Protein AF-A0A4Q1DBT0-F1 (afdb_monomer_lite)

Structure (mmCIF, N/CA/C/O backbone):
data_AF-A0A4Q1DBT0-F1
#
_entry.id   AF-A0A4Q1DBT0-F1
#
loop_
_atom_site.group_PDB
_atom_site.id
_atom_site.type_symbol
_atom_site.label_atom_id
_atom_site.label_alt_id
_atom_site.label_comp_id
_atom_site.label_asym_id
_atom_site.label_entity_id
_atom_site.label_seq_id
_atom_site.pdbx_PDB_ins_code
_atom_site.Cartn_x
_atom_site.Cartn_y
_atom_site.Cartn_z
_atom_site.occupancy
_atom_site.B_iso_or_equiv
_atom_site.auth_seq_id
_atom_site.auth_comp_id
_atom_site.auth_asym_id
_atom_site.auth_atom_id
_atom_site.pdbx_PDB_model_num
ATOM 1 N N . MET A 1 1 ? 24.219 -21.029 -50.274 1.00 31.12 1 MET A N 1
ATOM 2 C CA . MET A 1 1 ? 24.845 -19.691 -50.156 1.00 31.12 1 MET A CA 1
ATOM 3 C C . MET A 1 1 ? 25.846 -19.537 -51.295 1.00 31.12 1 MET A C 1
ATOM 5 O O . MET A 1 1 ? 26.790 -20.310 -51.344 1.00 31.12 1 MET A O 1
ATOM 9 N N . LYS A 1 2 ? 25.609 -18.636 -52.260 1.00 26.48 2 LYS A N 1
ATOM 10 C CA . LYS A 1 2 ? 26.543 -18.374 -53.372 1.00 26.48 2 LYS A CA 1
ATOM 11 C C . LYS A 1 2 ? 27.568 -17.331 -52.909 1.00 26.48 2 LYS A C 1
ATOM 13 O O . LYS A 1 2 ? 27.203 -16.183 -52.701 1.00 26.48 2 LYS A O 1
ATOM 18 N N . ILE A 1 3 ? 28.829 -17.735 -52.757 1.00 34.94 3 ILE A N 1
ATOM 19 C CA . ILE A 1 3 ? 29.961 -16.885 -52.322 1.00 34.94 3 ILE A CA 1
ATOM 20 C C . ILE A 1 3 ? 30.376 -15.865 -53.416 1.00 34.94 3 ILE A C 1
ATOM 22 O O . ILE A 1 3 ? 31.137 -14.938 -53.166 1.00 34.94 3 ILE A O 1
ATOM 26 N N . GLY A 1 4 ? 29.816 -15.966 -54.628 1.00 30.61 4 GLY A N 1
ATOM 27 C CA . GLY A 1 4 ? 30.245 -15.196 -55.802 1.00 30.61 4 GLY A CA 1
ATOM 28 C C . GLY A 1 4 ? 29.918 -13.695 -55.841 1.00 30.61 4 GLY A C 1
ATOM 29 O O . GLY A 1 4 ? 30.437 -13.025 -56.726 1.00 30.61 4 GLY A O 1
ATOM 30 N N . SER A 1 5 ? 29.099 -13.128 -54.940 1.00 35.31 5 SER A N 1
ATOM 31 C CA . SER A 1 5 ? 28.707 -11.703 -55.047 1.00 35.31 5 SER A CA 1
ATOM 32 C C . SER A 1 5 ? 29.600 -10.718 -54.285 1.00 35.31 5 SER A C 1
ATOM 34 O O . SER A 1 5 ? 29.426 -9.516 -54.456 1.00 35.31 5 SER A O 1
ATOM 36 N N . PHE A 1 6 ? 30.544 -11.187 -53.461 1.00 35.84 6 PHE A N 1
ATOM 37 C CA . PHE A 1 6 ? 31.430 -10.304 -52.684 1.00 35.84 6 PHE A CA 1
ATOM 38 C C . PHE A 1 6 ? 32.711 -9.896 -53.434 1.00 35.84 6 PHE A C 1
ATOM 40 O O . PHE A 1 6 ? 33.319 -8.892 -53.087 1.00 35.84 6 PHE A O 1
ATOM 47 N N . LEU A 1 7 ? 33.104 -10.620 -54.491 1.00 37.88 7 LEU A N 1
ATOM 48 C CA . LEU A 1 7 ? 34.315 -10.325 -55.279 1.00 37.88 7 LEU A CA 1
ATOM 49 C C . LEU A 1 7 ? 34.065 -9.406 -56.489 1.00 37.88 7 LEU A C 1
ATOM 51 O O . LEU A 1 7 ? 34.992 -8.761 -56.974 1.00 37.88 7 LEU A O 1
ATOM 55 N N . ALA A 1 8 ? 32.822 -9.314 -56.969 1.00 36.22 8 ALA A N 1
ATOM 56 C CA . ALA A 1 8 ? 32.470 -8.535 -58.159 1.00 36.22 8 ALA A CA 1
ATOM 57 C C . ALA A 1 8 ? 32.677 -7.005 -58.019 1.00 36.22 8 ALA A C 1
ATOM 59 O O . ALA A 1 8 ? 33.175 -6.404 -58.970 1.00 36.22 8 ALA A O 1
ATOM 60 N N . PRO A 1 9 ? 32.385 -6.358 -56.868 1.00 39.69 9 PRO A N 1
ATOM 61 C CA . PRO A 1 9 ? 32.638 -4.922 -56.699 1.00 39.69 9 PRO A CA 1
ATOM 62 C C . PRO A 1 9 ? 34.136 -4.596 -56.646 1.00 39.69 9 PRO A C 1
ATOM 64 O O . PRO A 1 9 ? 34.573 -3.592 -57.201 1.00 39.69 9 PRO A O 1
ATOM 67 N N . TYR A 1 10 ? 34.933 -5.487 -56.047 1.00 39.56 10 TYR A N 1
ATOM 68 C CA . TYR A 1 10 ? 36.389 -5.348 -55.938 1.00 39.56 10 TYR A CA 1
ATOM 69 C C . TYR A 1 10 ? 37.072 -5.430 -57.317 1.00 39.56 10 TYR A C 1
ATOM 71 O O . TYR A 1 10 ? 38.007 -4.688 -57.606 1.00 39.56 10 TYR A O 1
ATOM 79 N N . LEU A 1 11 ? 36.552 -6.282 -58.209 1.00 37.91 11 LEU A N 1
ATOM 80 C CA . LEU A 1 11 ? 36.974 -6.374 -59.612 1.00 37.91 11 LEU A CA 1
ATOM 81 C C . LEU A 1 11 ? 36.526 -5.170 -60.459 1.00 37.91 11 LEU A C 1
ATOM 83 O O . LEU A 1 11 ? 37.272 -4.742 -61.334 1.00 37.91 11 LEU A O 1
ATOM 87 N N . ALA A 1 12 ? 35.350 -4.591 -60.195 1.00 39.72 12 ALA A N 1
ATOM 88 C CA . ALA A 1 12 ? 34.856 -3.419 -60.923 1.00 39.72 12 ALA A CA 1
ATOM 89 C C . ALA A 1 12 ? 35.650 -2.138 -60.596 1.00 39.72 12 ALA A C 1
ATOM 91 O O . ALA A 1 12 ? 35.948 -1.353 -61.497 1.00 39.72 12 ALA A O 1
ATOM 92 N N . LEU A 1 13 ? 36.071 -1.966 -59.338 1.00 40.31 13 LEU A N 1
ATOM 93 C CA . LEU A 1 13 ? 36.929 -0.854 -58.905 1.00 40.31 13 LEU A CA 1
ATOM 94 C C . LEU A 1 13 ? 38.341 -0.931 -59.521 1.00 40.31 13 LEU A C 1
ATOM 96 O O . LEU A 1 13 ? 38.931 0.093 -59.848 1.00 40.31 13 LEU A O 1
ATOM 100 N N . LEU A 1 14 ? 38.845 -2.145 -59.781 1.00 40.31 14 LEU A N 1
ATOM 101 C CA . LEU A 1 14 ? 40.128 -2.380 -60.460 1.00 40.31 14 LEU A CA 1
ATOM 102 C C . LEU A 1 14 ? 40.092 -2.143 -61.983 1.00 40.31 14 LEU A C 1
ATOM 104 O O . LEU A 1 14 ? 41.149 -1.990 -62.597 1.00 40.31 14 LEU A O 1
ATOM 108 N N . LEU A 1 15 ? 38.907 -2.130 -62.602 1.00 40.28 15 LEU A N 1
ATOM 109 C CA . LEU A 1 15 ? 38.739 -1.994 -64.056 1.00 40.28 15 LEU A CA 1
ATOM 110 C C . LEU A 1 15 ? 38.289 -0.586 -64.492 1.00 40.28 15 LEU A C 1
ATOM 112 O O . LEU A 1 15 ? 38.503 -0.216 -65.644 1.00 40.28 15 LEU A O 1
ATOM 116 N N . GLY A 1 16 ? 37.710 0.213 -63.589 1.00 39.62 16 GLY A N 1
ATOM 117 C CA . GLY A 1 16 ? 37.138 1.532 -63.899 1.00 39.62 16 GLY A CA 1
ATOM 118 C C . GLY A 1 16 ? 38.135 2.678 -64.129 1.00 39.62 16 GLY A C 1
ATOM 119 O O . GLY A 1 16 ? 37.741 3.719 -64.645 1.00 39.62 16 GLY A O 1
ATOM 120 N N . SER A 1 17 ? 39.419 2.518 -63.801 1.00 43.47 17 SER A N 1
ATOM 121 C CA . SER A 1 17 ? 40.428 3.592 -63.891 1.00 43.47 17 SER A CA 1
ATOM 122 C C . SER A 1 17 ? 41.236 3.617 -65.201 1.00 43.47 17 SER A C 1
ATOM 124 O O . SER A 1 17 ? 42.182 4.391 -65.332 1.00 43.47 17 SER A O 1
ATOM 126 N N . GLN A 1 18 ? 40.889 2.800 -66.204 1.00 45.81 18 GLN A N 1
ATOM 127 C CA . GLN A 1 18 ? 41.756 2.586 -67.375 1.00 45.81 18 GLN A CA 1
ATOM 128 C C . GLN A 1 18 ? 41.617 3.584 -68.545 1.00 45.81 18 GLN A C 1
ATOM 130 O O . GLN A 1 18 ? 42.344 3.436 -69.526 1.00 45.81 18 GLN A O 1
ATOM 135 N N . SER A 1 19 ? 40.751 4.604 -68.501 1.00 44.75 19 SER A N 1
ATOM 136 C CA . SER A 1 19 ? 40.397 5.343 -69.732 1.00 44.75 19 SER A CA 1
ATOM 137 C C . SER A 1 19 ? 40.998 6.742 -69.943 1.00 44.75 19 SER A C 1
ATOM 139 O O . SER A 1 19 ? 40.593 7.389 -70.905 1.00 44.75 19 SER A O 1
ATOM 141 N N . LEU A 1 20 ? 41.939 7.249 -69.130 1.00 47.81 20 LEU A N 1
ATOM 142 C CA . LEU A 1 20 ? 42.384 8.659 -69.267 1.00 47.81 20 LEU A CA 1
ATOM 143 C C . LEU A 1 20 ? 43.897 8.940 -69.382 1.00 47.81 20 LEU A C 1
ATOM 145 O O . LEU A 1 20 ? 44.275 10.107 -69.448 1.00 47.81 20 LEU A O 1
ATOM 149 N N . HIS A 1 21 ? 44.784 7.941 -69.486 1.00 48.28 21 HIS A N 1
ATOM 150 C CA . HIS A 1 21 ? 46.248 8.185 -69.483 1.00 48.28 21 HIS A CA 1
ATOM 151 C C . HIS A 1 21 ? 47.043 7.595 -70.668 1.00 48.28 21 HIS A C 1
ATOM 153 O O . HIS A 1 21 ? 48.237 7.333 -70.551 1.00 48.28 21 HIS A O 1
ATOM 159 N N . ALA A 1 22 ? 46.425 7.391 -71.836 1.00 45.31 22 ALA A N 1
ATOM 160 C CA . ALA A 1 22 ? 47.080 6.691 -72.951 1.00 45.31 22 ALA A CA 1
ATOM 161 C C . ALA A 1 22 ? 47.931 7.550 -73.917 1.00 45.31 22 ALA A C 1
ATOM 163 O O . ALA A 1 22 ? 48.465 6.995 -74.875 1.00 45.31 22 ALA A O 1
ATOM 164 N N . GLN A 1 23 ? 48.099 8.860 -73.720 1.00 46.78 23 GLN A N 1
ATOM 165 C CA . GLN A 1 23 ? 48.858 9.695 -74.664 1.00 46.78 23 GLN A CA 1
ATOM 166 C C . GLN A 1 23 ? 49.984 10.447 -73.944 1.00 46.78 23 GLN A C 1
ATOM 168 O O . GLN A 1 23 ? 49.726 11.216 -73.027 1.00 46.78 23 GLN A O 1
ATOM 173 N N . ASN A 1 24 ? 51.223 10.189 -74.382 1.00 47.41 24 ASN A N 1
ATOM 174 C CA . ASN A 1 24 ? 52.525 10.531 -73.785 1.00 47.41 24 ASN A CA 1
ATOM 175 C C . ASN A 1 24 ? 53.007 9.547 -72.710 1.00 47.41 24 ASN A C 1
ATOM 177 O O . ASN A 1 24 ? 52.855 9.770 -71.514 1.00 47.41 24 ASN A O 1
ATOM 181 N N . ARG A 1 25 ? 53.649 8.456 -73.156 1.00 49.94 25 ARG A N 1
ATOM 182 C CA . ARG A 1 25 ? 54.506 7.623 -72.300 1.00 49.94 25 ARG A CA 1
ATOM 183 C C . ARG A 1 25 ? 55.857 8.334 -72.147 1.00 49.94 25 ARG A C 1
ATOM 185 O O . ARG A 1 25 ? 56.640 8.282 -73.094 1.00 49.94 25 ARG A O 1
ATOM 192 N N . PRO A 1 26 ? 56.160 8.993 -71.015 1.00 51.72 26 PRO A N 1
ATOM 193 C CA . PRO A 1 26 ? 57.534 9.392 -70.731 1.00 51.72 26 PRO A CA 1
ATOM 194 C C . PRO A 1 26 ? 58.427 8.144 -70.754 1.00 51.72 26 PRO A C 1
ATOM 196 O O . PRO A 1 26 ? 57.945 7.052 -70.428 1.00 51.72 26 PRO A O 1
ATOM 199 N N . GLU A 1 27 ? 59.701 8.290 -71.139 1.00 56.97 27 GLU A N 1
ATOM 200 C CA . GLU A 1 27 ? 60.736 7.244 -71.061 1.00 56.97 27 GLU A CA 1
ATOM 201 C C . GLU A 1 27 ? 60.978 6.847 -69.598 1.00 56.97 27 GLU A C 1
ATOM 203 O O . GLU A 1 27 ? 61.982 7.161 -68.970 1.00 56.97 27 GLU A O 1
ATOM 208 N N . THR A 1 28 ? 59.988 6.188 -69.018 1.00 75.75 28 THR A N 1
ATOM 209 C CA . THR A 1 28 ? 59.954 5.789 -67.626 1.00 75.75 28 THR A CA 1
ATOM 210 C C . THR A 1 28 ? 60.347 4.324 -67.538 1.00 75.75 28 THR A C 1
ATOM 212 O O . THR A 1 28 ? 60.001 3.521 -68.417 1.00 75.75 28 THR A O 1
ATOM 215 N N . PRO A 1 29 ? 61.018 3.922 -66.447 1.00 78.31 29 PRO A N 1
ATOM 216 C CA . PRO A 1 29 ? 61.384 2.527 -66.209 1.00 78.31 29 PRO A CA 1
ATOM 217 C C . PRO A 1 29 ? 60.171 1.585 -66.094 1.00 78.31 29 PRO A C 1
ATOM 219 O O . PRO A 1 29 ? 60.348 0.372 -66.015 1.00 78.31 29 PRO A O 1
ATOM 222 N N . LEU A 1 30 ? 58.946 2.126 -66.125 1.00 85.25 30 LEU A N 1
ATOM 223 C CA . LEU A 1 30 ? 57.685 1.403 -66.014 1.00 85.25 30 LEU A CA 1
ATOM 224 C C . LEU A 1 30 ? 57.064 0.984 -67.361 1.00 85.25 30 LEU A C 1
ATOM 226 O O . LEU A 1 30 ? 56.018 0.339 -67.378 1.00 85.25 30 LEU A O 1
ATOM 230 N N . ARG A 1 31 ? 57.688 1.305 -68.503 1.00 85.12 31 ARG A N 1
ATOM 231 C CA . ARG A 1 31 ? 57.116 1.034 -69.842 1.00 85.12 31 ARG A CA 1
ATOM 232 C C . ARG A 1 31 ? 56.829 -0.445 -70.146 1.00 85.12 31 ARG A C 1
ATOM 234 O O . ARG A 1 31 ? 56.065 -0.732 -71.064 1.00 85.12 31 ARG A O 1
ATOM 241 N N . ASN A 1 32 ? 57.451 -1.358 -69.398 1.00 89.50 32 ASN A N 1
ATOM 242 C CA . ASN A 1 32 ? 57.332 -2.805 -69.582 1.00 89.50 32 ASN A CA 1
ATOM 243 C C . ASN A 1 32 ? 56.199 -3.439 -68.752 1.00 89.50 32 ASN A C 1
ATOM 245 O O . ASN A 1 32 ? 55.988 -4.644 -68.858 1.00 89.50 32 ASN A O 1
ATOM 249 N N . TYR A 1 33 ? 55.481 -2.667 -67.929 1.00 88.38 33 TYR A N 1
ATOM 250 C CA . TYR A 1 33 ? 54.383 -3.181 -67.107 1.00 88.38 33 TYR A CA 1
ATOM 251 C C . TYR A 1 33 ? 53.016 -2.908 -67.738 1.00 88.38 33 TYR A C 1
ATOM 253 O O . TYR A 1 33 ? 52.860 -2.045 -68.604 1.00 88.38 33 TYR A O 1
ATOM 261 N N . SER A 1 34 ? 52.002 -3.656 -67.298 1.00 88.69 34 SER A N 1
ATOM 262 C CA . SER A 1 34 ? 50.629 -3.437 -67.753 1.00 88.69 34 SER A CA 1
ATOM 263 C C . SER A 1 34 ? 50.120 -2.054 -67.331 1.00 88.69 34 SER A C 1
ATOM 265 O O . SER A 1 34 ? 50.525 -1.516 -66.299 1.00 88.69 34 SER A O 1
ATOM 267 N N . THR A 1 35 ? 49.177 -1.491 -68.090 1.00 81.69 35 THR A N 1
ATOM 268 C CA . THR A 1 35 ? 48.561 -0.189 -67.773 1.00 81.69 35 THR A CA 1
ATOM 269 C C . THR A 1 35 ? 47.976 -0.156 -66.358 1.00 81.69 35 THR A C 1
ATOM 271 O O . THR A 1 35 ? 48.089 0.854 -65.672 1.00 81.69 35 THR A O 1
ATOM 274 N N . ALA A 1 36 ? 47.415 -1.276 -65.887 1.00 76.25 36 ALA A N 1
ATOM 275 C CA . ALA A 1 36 ? 46.886 -1.405 -64.531 1.00 76.25 36 ALA A CA 1
ATOM 276 C C . ALA A 1 36 ? 47.982 -1.305 -63.456 1.00 76.25 36 ALA A C 1
ATOM 278 O O . ALA A 1 36 ? 47.789 -0.634 -62.445 1.00 76.25 36 ALA A O 1
ATOM 279 N N . VAL A 1 37 ? 49.136 -1.945 -63.672 1.00 83.62 37 VAL A N 1
ATOM 280 C CA . VAL A 1 37 ? 50.284 -1.853 -62.757 1.00 83.62 37 VAL A CA 1
ATOM 281 C C . VAL A 1 37 ? 50.847 -0.433 -62.758 1.00 83.62 37 VAL A C 1
ATOM 283 O O . VAL A 1 37 ? 51.078 0.121 -61.688 1.00 83.62 37 VAL A O 1
ATOM 286 N N . ILE A 1 38 ? 50.998 0.182 -63.935 1.00 87.31 38 ILE A N 1
ATOM 287 C CA . ILE A 1 38 ? 51.475 1.566 -64.066 1.00 87.31 38 ILE A CA 1
ATOM 288 C C . ILE A 1 38 ? 50.553 2.530 -63.309 1.00 87.31 38 ILE A C 1
ATOM 290 O O . ILE A 1 38 ? 51.043 3.363 -62.551 1.00 87.31 38 ILE A O 1
ATOM 294 N N . ALA A 1 39 ? 49.232 2.386 -63.457 1.00 80.69 39 ALA A N 1
ATOM 295 C CA . ALA A 1 39 ? 48.256 3.219 -62.759 1.00 80.69 39 ALA A CA 1
ATOM 296 C C . ALA A 1 39 ? 48.353 3.077 -61.231 1.00 80.69 39 ALA A C 1
ATOM 298 O O . ALA A 1 39 ? 48.441 4.087 -60.538 1.00 80.69 39 ALA A O 1
ATOM 299 N N . ARG A 1 40 ? 48.428 1.845 -60.701 1.00 80.06 40 ARG A N 1
ATOM 300 C CA . ARG A 1 40 ? 48.575 1.614 -59.249 1.00 80.06 40 ARG A CA 1
ATOM 301 C C . ARG A 1 40 ? 49.885 2.174 -58.705 1.00 80.06 40 ARG A C 1
ATOM 303 O O . ARG A 1 40 ? 49.914 2.725 -57.612 1.00 80.06 40 ARG A O 1
ATOM 310 N N . VAL A 1 41 ? 50.982 2.033 -59.448 1.00 84.50 41 VAL A N 1
ATOM 311 C CA . VAL A 1 41 ? 52.279 2.597 -59.052 1.00 84.50 41 VAL A CA 1
ATOM 312 C C . VAL A 1 41 ? 52.219 4.119 -59.055 1.00 84.50 41 VAL A C 1
ATOM 314 O O . VAL A 1 41 ? 52.711 4.727 -58.109 1.00 84.50 41 VAL A O 1
ATOM 317 N N . ALA A 1 42 ? 51.598 4.733 -60.063 1.00 83.31 42 ALA A N 1
ATOM 318 C CA . ALA A 1 42 ? 51.420 6.181 -60.130 1.00 83.31 42 ALA A CA 1
ATOM 319 C C . ALA A 1 42 ? 50.571 6.705 -58.963 1.00 83.31 42 ALA A C 1
ATOM 321 O O . ALA A 1 42 ? 50.950 7.689 -58.335 1.00 83.31 42 ALA A O 1
ATOM 322 N N . GLU A 1 43 ? 49.485 6.008 -58.622 1.00 79.12 43 GLU A N 1
ATOM 323 C CA . GLU A 1 43 ? 48.632 6.313 -57.471 1.00 79.12 43 GLU A CA 1
ATOM 324 C C . GLU A 1 43 ? 49.418 6.248 -56.154 1.00 79.12 43 GLU A C 1
ATOM 326 O O . GLU A 1 43 ? 49.475 7.236 -55.423 1.00 79.12 43 GLU A O 1
ATOM 331 N N . VAL A 1 44 ? 50.119 5.138 -55.881 1.00 79.00 44 VAL A N 1
ATOM 332 C CA . VAL A 1 44 ? 50.959 5.017 -54.673 1.00 79.00 44 VAL A CA 1
ATOM 333 C C . VAL A 1 44 ? 52.036 6.101 -54.653 1.00 79.00 44 VAL A C 1
ATOM 335 O O . VAL A 1 44 ? 52.265 6.726 -53.624 1.00 79.00 44 VAL A O 1
ATOM 338 N N . SER A 1 45 ? 52.672 6.369 -55.793 1.00 84.56 45 SER A N 1
ATOM 339 C CA . SER A 1 45 ? 53.744 7.364 -55.896 1.00 84.56 45 SER A CA 1
ATOM 340 C C . SER A 1 45 ? 53.245 8.782 -55.650 1.00 84.56 45 SER A C 1
ATOM 342 O O . SER A 1 45 ? 53.948 9.555 -55.004 1.00 84.56 45 SER A O 1
ATOM 344 N N . ALA A 1 46 ? 52.037 9.114 -56.111 1.00 80.12 46 ALA A N 1
ATOM 345 C CA . ALA A 1 46 ? 51.390 10.392 -55.834 1.00 80.12 46 ALA A CA 1
ATOM 346 C C . ALA A 1 46 ? 51.072 10.554 -54.338 1.00 80.12 46 ALA A C 1
ATOM 348 O O . ALA A 1 46 ? 51.226 11.645 -53.793 1.00 80.12 46 ALA A O 1
ATOM 349 N N . LEU A 1 47 ? 50.684 9.466 -53.665 1.00 72.94 47 LEU A N 1
ATOM 350 C CA . LEU A 1 47 ? 50.336 9.467 -52.241 1.00 72.94 47 LEU A CA 1
ATOM 351 C C . LEU A 1 47 ? 51.564 9.494 -51.319 1.00 72.94 47 LEU A C 1
ATOM 353 O O . LEU A 1 47 ? 51.551 10.146 -50.273 1.00 72.94 47 LEU A O 1
ATOM 357 N N . THR A 1 48 ? 52.637 8.791 -51.681 1.00 76.75 48 THR A N 1
ATOM 358 C CA . THR A 1 48 ? 53.794 8.604 -50.793 1.00 76.75 48 THR A CA 1
ATOM 359 C C . THR A 1 48 ? 55.018 9.425 -51.186 1.00 76.75 48 THR A C 1
ATOM 361 O O . THR A 1 48 ? 55.908 9.592 -50.353 1.00 76.75 48 THR A O 1
ATOM 364 N N . GLY A 1 49 ? 55.075 9.957 -52.411 1.00 83.44 49 GLY A N 1
ATOM 365 C CA . GLY A 1 49 ? 56.268 10.603 -52.965 1.00 83.44 49 GLY A CA 1
ATOM 366 C C . GLY A 1 49 ? 57.373 9.606 -53.327 1.00 83.44 49 GLY A C 1
ATOM 367 O O . GLY A 1 49 ? 58.552 9.899 -53.141 1.00 83.44 49 GLY A O 1
ATOM 368 N N . LEU A 1 50 ? 57.003 8.403 -53.782 1.00 85.69 50 LEU A N 1
ATOM 369 C CA . LEU A 1 50 ? 57.940 7.296 -53.989 1.00 85.69 50 LEU A CA 1
ATOM 370 C C . LEU A 1 50 ? 58.979 7.620 -55.089 1.00 85.69 50 LEU A C 1
ATOM 372 O O . LEU A 1 50 ? 58.579 7.981 -56.200 1.00 85.69 50 LEU A O 1
ATOM 376 N N . PRO A 1 51 ? 60.295 7.452 -54.845 1.00 86.38 51 PRO A N 1
ATOM 377 C CA . PRO A 1 51 ? 61.322 7.711 -55.855 1.00 86.38 51 PRO A CA 1
ATOM 378 C C . PRO A 1 51 ? 61.272 6.676 -56.986 1.00 86.38 51 PRO A C 1
ATOM 380 O O . PRO A 1 51 ? 60.907 5.518 -56.763 1.00 86.38 51 PRO A O 1
ATOM 383 N N . VAL A 1 52 ? 61.653 7.089 -58.199 1.00 85.50 52 VAL A N 1
ATOM 384 C CA . VAL A 1 52 ? 61.493 6.339 -59.464 1.00 85.50 52 VAL A CA 1
ATOM 385 C C . VAL A 1 52 ? 62.064 4.914 -59.394 1.00 85.50 52 VAL A C 1
ATOM 387 O O . VAL A 1 52 ? 61.479 3.968 -59.921 1.00 85.50 52 VAL A O 1
ATOM 390 N N . GLU A 1 53 ? 63.171 4.723 -58.685 1.00 84.81 53 GLU A N 1
ATOM 391 C CA . GLU A 1 53 ? 63.832 3.433 -58.483 1.00 84.81 53 GLU A CA 1
ATOM 392 C C . GLU A 1 53 ? 62.949 2.459 -57.691 1.00 84.81 53 GLU A C 1
ATOM 394 O O . GLU A 1 53 ? 62.888 1.267 -57.993 1.00 84.81 53 GLU A O 1
ATOM 399 N N . ARG A 1 54 ? 62.214 2.968 -56.696 1.00 86.31 54 ARG A N 1
ATOM 400 C CA . ARG A 1 54 ? 61.298 2.175 -55.863 1.00 86.31 54 ARG A CA 1
ATOM 401 C C . ARG A 1 54 ? 59.932 2.002 -56.519 1.00 86.31 54 ARG A C 1
ATOM 403 O O . ARG A 1 54 ? 59.277 0.995 -56.269 1.00 86.31 54 ARG A O 1
ATOM 410 N N . GLN A 1 55 ? 59.544 2.906 -57.420 1.00 88.12 55 GLN A N 1
ATOM 411 C CA . GLN A 1 55 ? 58.370 2.719 -58.278 1.00 88.12 55 GLN A CA 1
ATOM 412 C C . GLN A 1 55 ? 58.500 1.461 -59.139 1.00 88.12 55 GLN A C 1
ATOM 414 O O . GLN A 1 55 ? 57.532 0.719 -59.286 1.00 88.12 55 GLN A O 1
ATOM 419 N N . LYS A 1 56 ? 59.703 1.175 -59.656 1.00 89.50 56 LYS A N 1
ATOM 420 C CA . LYS A 1 56 ? 59.966 -0.060 -60.406 1.00 89.50 56 LYS A CA 1
ATOM 421 C C . LYS A 1 56 ? 59.807 -1.310 -59.533 1.00 89.50 56 LYS A C 1
ATOM 423 O O . LYS A 1 56 ? 59.122 -2.239 -59.939 1.00 89.50 56 LYS A O 1
ATOM 428 N N . LEU A 1 57 ? 60.359 -1.301 -58.316 1.00 86.94 57 LEU A N 1
ATOM 429 C CA . LEU A 1 57 ? 60.206 -2.415 -57.368 1.00 86.94 57 LEU A CA 1
ATOM 430 C C . LEU A 1 57 ? 58.734 -2.657 -57.000 1.00 86.94 57 LEU A C 1
ATOM 432 O O . LEU A 1 57 ? 58.285 -3.798 -56.926 1.00 86.94 57 LEU A O 1
ATOM 436 N N . LEU A 1 58 ? 57.965 -1.581 -56.826 1.00 85.25 58 LEU A N 1
ATOM 437 C CA . LEU A 1 58 ? 56.528 -1.661 -56.585 1.00 85.25 58 LEU A CA 1
ATOM 438 C C . LEU A 1 58 ? 55.760 -2.191 -57.810 1.00 85.25 58 LEU A C 1
ATOM 440 O O . LEU A 1 58 ? 54.797 -2.945 -57.661 1.00 85.25 58 LEU A O 1
ATOM 444 N N . ALA A 1 59 ? 56.195 -1.837 -59.021 1.00 87.00 59 ALA A N 1
ATOM 445 C CA . ALA A 1 59 ? 55.629 -2.355 -60.262 1.00 87.00 59 ALA A CA 1
ATOM 446 C C . ALA A 1 59 ? 55.879 -3.863 -60.416 1.00 87.00 59 ALA A C 1
ATOM 448 O O . ALA A 1 59 ? 54.952 -4.612 -60.731 1.00 87.00 59 ALA A O 1
ATOM 449 N N . ASP A 1 60 ? 57.106 -4.312 -60.131 1.00 86.81 60 ASP A N 1
ATOM 450 C CA . ASP A 1 60 ? 57.485 -5.729 -60.101 1.00 86.81 60 ASP A CA 1
ATOM 451 C C . ASP A 1 60 ? 56.633 -6.508 -59.094 1.00 86.81 60 ASP A C 1
ATOM 453 O O . ASP A 1 60 ? 56.076 -7.558 -59.429 1.00 86.81 60 ASP A O 1
ATOM 457 N N . TYR A 1 61 ? 56.452 -5.951 -57.894 1.00 88.69 61 TYR A N 1
ATOM 458 C CA . TYR A 1 61 ? 55.574 -6.508 -56.870 1.00 88.69 61 TYR A CA 1
ATOM 459 C C . TYR A 1 61 ? 54.124 -6.653 -57.360 1.00 88.69 61 TYR A C 1
ATOM 461 O O . TYR A 1 61 ? 53.563 -7.748 -57.292 1.00 88.69 61 TYR A O 1
ATOM 469 N N . TYR A 1 62 ? 53.507 -5.599 -57.911 1.00 83.50 62 TYR A N 1
ATOM 470 C CA . TYR A 1 62 ? 52.123 -5.684 -58.392 1.00 83.50 62 TYR A CA 1
ATOM 471 C C . TYR A 1 62 ? 51.959 -6.655 -59.560 1.00 83.50 62 TYR A C 1
ATOM 473 O O . TYR A 1 62 ? 50.974 -7.393 -59.604 1.00 83.50 62 TYR A O 1
ATOM 481 N N . ASN A 1 63 ? 52.917 -6.693 -60.485 1.00 88.81 63 ASN A N 1
ATOM 482 C CA . ASN A 1 63 ? 52.883 -7.613 -61.618 1.00 88.81 63 ASN A CA 1
ATOM 483 C C . ASN A 1 63 ? 52.991 -9.080 -61.162 1.00 88.81 63 ASN A C 1
ATOM 485 O O . ASN A 1 63 ? 52.255 -9.951 -61.638 1.00 88.81 63 ASN A O 1
ATOM 489 N N . ARG A 1 64 ? 53.863 -9.350 -60.181 1.00 86.94 64 ARG A N 1
ATOM 490 C CA . ARG A 1 64 ? 53.993 -10.664 -59.540 1.00 86.94 64 ARG A CA 1
ATOM 491 C C . ARG A 1 64 ? 52.723 -11.041 -58.780 1.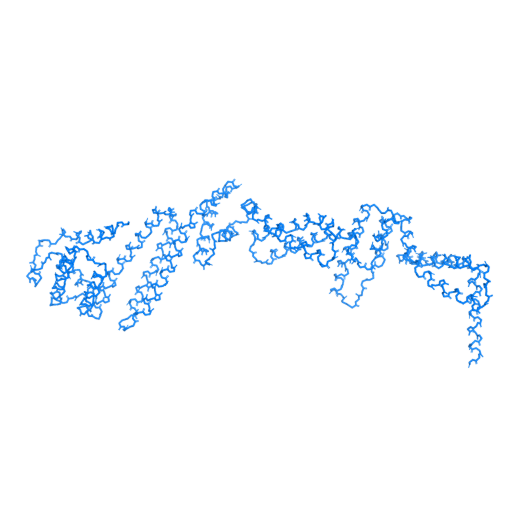00 86.94 64 ARG A C 1
ATOM 493 O O . ARG A 1 64 ? 52.229 -12.154 -58.950 1.00 86.94 64 ARG A O 1
ATOM 500 N N . ARG A 1 65 ? 52.167 -10.121 -57.989 1.00 78.75 65 ARG A N 1
ATOM 501 C CA . ARG A 1 65 ? 50.916 -10.319 -57.244 1.00 78.75 65 ARG A CA 1
ATOM 502 C C . ARG A 1 65 ? 49.768 -10.693 -58.175 1.00 78.75 65 ARG A C 1
ATOM 504 O O . ARG A 1 65 ? 49.082 -11.679 -57.923 1.00 78.75 65 ARG A O 1
ATOM 511 N N . ASP A 1 66 ? 49.580 -9.941 -59.256 1.00 80.06 66 ASP A N 1
ATOM 512 C CA . ASP A 1 66 ? 48.493 -10.173 -60.210 1.00 80.06 66 ASP A CA 1
ATOM 513 C C . ASP A 1 66 ? 48.643 -11.539 -60.900 1.00 80.06 66 ASP A C 1
ATOM 515 O O . ASP A 1 66 ? 47.667 -12.280 -61.027 1.00 80.06 66 ASP A O 1
ATOM 519 N N . SER A 1 67 ? 49.876 -11.928 -61.241 1.00 80.38 67 SER A N 1
ATOM 520 C CA . SER A 1 67 ? 50.180 -13.249 -61.809 1.00 80.38 67 SER A CA 1
ATOM 521 C C . SER A 1 67 ? 49.877 -14.393 -60.829 1.00 80.38 67 SER A C 1
ATOM 523 O O . SER A 1 67 ? 49.272 -15.398 -61.207 1.00 80.38 67 SER A O 1
ATOM 525 N N . LEU A 1 68 ? 50.248 -14.239 -59.552 1.00 75.31 68 LEU A N 1
ATOM 526 C CA . LEU A 1 68 ? 49.980 -15.232 -58.504 1.00 75.31 68 LEU A CA 1
ATOM 527 C C . LEU A 1 68 ? 48.481 -15.354 -58.198 1.00 75.31 68 LEU A C 1
ATOM 529 O O . LEU A 1 68 ? 47.971 -16.465 -58.046 1.00 75.31 68 LEU A O 1
ATOM 533 N N . MET A 1 69 ? 47.760 -14.233 -58.161 1.00 70.12 69 MET A N 1
ATOM 534 C CA . MET A 1 69 ? 46.312 -14.215 -57.943 1.00 70.12 69 MET A CA 1
ATOM 535 C C . MET A 1 69 ? 45.550 -14.848 -59.112 1.00 70.12 69 MET A C 1
ATOM 537 O O . MET A 1 69 ? 44.624 -15.623 -58.880 1.00 70.12 69 MET A O 1
ATOM 541 N N . ALA A 1 70 ? 45.960 -14.586 -60.357 1.00 73.06 70 ALA A N 1
ATOM 542 C CA . ALA A 1 70 ? 45.376 -15.221 -61.540 1.00 73.06 70 ALA A CA 1
ATOM 543 C C . ALA A 1 70 ? 45.617 -16.744 -61.562 1.00 73.06 70 ALA A C 1
ATOM 545 O O . ALA A 1 70 ? 44.713 -17.520 -61.885 1.00 73.06 70 ALA A O 1
ATOM 546 N N . SER A 1 71 ? 46.810 -17.187 -61.154 1.00 75.62 71 SER A N 1
ATOM 547 C CA . SER A 1 71 ? 47.148 -18.611 -61.015 1.00 75.62 71 SER A CA 1
ATOM 548 C C . SER A 1 71 ? 46.299 -19.312 -59.939 1.00 75.62 71 SER A C 1
ATOM 550 O O . SER A 1 71 ? 45.725 -20.378 -60.170 1.00 75.62 71 SER A O 1
ATOM 552 N N . LEU A 1 72 ? 46.105 -18.680 -58.777 1.00 69.50 72 LEU A N 1
ATOM 553 C CA . LEU A 1 72 ? 45.246 -19.229 -57.719 1.00 69.50 72 LEU A CA 1
ATOM 554 C C . LEU A 1 72 ? 43.760 -19.240 -58.086 1.00 69.50 72 LEU A C 1
ATOM 556 O O . LEU A 1 72 ? 43.057 -20.188 -57.734 1.00 69.50 72 LEU A O 1
ATOM 560 N N . ALA A 1 73 ? 43.282 -18.212 -58.792 1.00 66.81 73 ALA A N 1
ATOM 561 C CA . ALA A 1 73 ? 41.895 -18.115 -59.245 1.00 66.81 73 ALA A CA 1
ATOM 562 C C . ALA A 1 73 ? 41.548 -19.146 -60.329 1.00 66.81 73 ALA A C 1
ATOM 564 O O . ALA A 1 73 ? 40.408 -19.601 -60.393 1.00 66.81 73 ALA A O 1
ATOM 565 N N . SER A 1 74 ? 42.521 -19.538 -61.156 1.00 69.25 74 SER A N 1
ATOM 566 C CA . SER A 1 74 ? 42.348 -20.572 -62.186 1.00 69.25 74 SER A CA 1
ATOM 567 C C . SER A 1 74 ? 42.477 -22.005 -61.651 1.00 69.25 74 SER A C 1
ATOM 569 O O . SER A 1 74 ? 42.088 -22.951 -62.334 1.00 69.25 74 SER A O 1
ATOM 571 N N . THR A 1 75 ? 42.951 -22.185 -60.415 1.00 77.31 75 THR A N 1
ATOM 572 C CA . THR A 1 75 ? 43.032 -23.500 -59.767 1.00 77.31 75 THR A CA 1
ATOM 573 C C . THR A 1 75 ? 41.681 -23.869 -59.137 1.00 77.31 75 THR A C 1
ATOM 575 O O . THR A 1 75 ? 41.219 -23.232 -58.190 1.00 77.31 75 THR A O 1
ATOM 578 N N . ALA A 1 76 ? 41.019 -24.911 -59.652 1.00 46.56 76 ALA A N 1
ATOM 579 C CA . ALA A 1 76 ? 39.743 -25.379 -59.111 1.00 46.56 76 ALA A CA 1
ATOM 580 C C . ALA A 1 76 ? 39.908 -25.903 -57.670 1.00 46.56 76 ALA A C 1
ATOM 582 O O . ALA A 1 76 ? 40.779 -26.725 -57.395 1.00 46.56 76 ALA A O 1
ATOM 583 N N . GLY A 1 77 ? 39.054 -25.442 -56.748 1.00 59.28 77 GLY A N 1
ATOM 584 C CA . GLY A 1 77 ? 39.051 -25.893 -55.348 1.00 59.28 77 GLY A CA 1
ATOM 585 C C . GLY A 1 77 ? 39.977 -25.125 -54.395 1.00 59.28 77 GLY A C 1
ATOM 586 O O . GLY A 1 77 ? 40.155 -25.557 -53.256 1.00 59.28 77 GLY A O 1
ATOM 587 N N . THR A 1 78 ? 40.555 -23.993 -54.810 1.00 66.69 78 THR A N 1
ATOM 588 C CA . THR A 1 78 ? 41.366 -23.143 -53.923 1.00 66.69 78 THR A CA 1
ATOM 589 C C . THR A 1 78 ? 40.536 -22.654 -52.729 1.00 66.69 78 THR A C 1
ATOM 591 O O . THR A 1 78 ? 39.511 -21.992 -52.899 1.00 66.69 78 THR A O 1
ATOM 594 N N . SER A 1 79 ? 40.974 -22.977 -51.507 1.00 64.19 79 SER A N 1
ATOM 595 C CA . SER A 1 79 ? 40.308 -22.539 -50.278 1.00 64.19 79 SER A CA 1
ATOM 596 C C . SER A 1 79 ? 40.524 -21.045 -50.022 1.00 64.19 79 SER A C 1
ATOM 598 O O . SER A 1 79 ? 41.554 -20.474 -50.391 1.00 64.19 79 SER A O 1
ATOM 600 N N . ALA A 1 80 ? 39.569 -20.412 -49.335 1.00 57.22 80 ALA A N 1
ATOM 601 C CA . ALA A 1 80 ? 39.685 -19.019 -48.901 1.00 57.22 80 ALA A CA 1
ATOM 602 C C . ALA A 1 80 ? 40.959 -18.768 -48.065 1.00 57.22 80 ALA A C 1
ATOM 604 O O . ALA A 1 80 ? 41.543 -17.689 -48.138 1.00 57.22 80 ALA A O 1
ATOM 605 N N . ASP A 1 81 ? 41.439 -19.783 -47.341 1.00 55.56 81 ASP A N 1
ATOM 606 C CA . ASP A 1 81 ? 42.649 -19.697 -46.519 1.00 55.56 81 ASP A CA 1
ATOM 607 C C . ASP A 1 81 ? 43.930 -19.553 -47.349 1.00 55.56 81 ASP A C 1
ATOM 609 O O . ASP A 1 81 ? 44.851 -18.851 -46.937 1.00 55.56 81 ASP A O 1
ATOM 613 N N . ARG A 1 82 ? 43.991 -20.150 -48.549 1.00 62.03 82 ARG A N 1
ATOM 614 C CA . ARG A 1 82 ? 45.140 -19.973 -49.454 1.00 62.03 82 ARG A CA 1
ATOM 615 C C . ARG A 1 82 ? 45.181 -18.568 -50.047 1.00 62.03 82 ARG A C 1
ATOM 617 O O . ARG A 1 82 ? 46.260 -17.989 -50.144 1.00 62.03 82 ARG A O 1
ATOM 624 N N . PHE A 1 83 ? 44.019 -18.001 -50.381 1.00 59.84 83 PHE A N 1
ATOM 625 C CA . PHE A 1 83 ? 43.926 -16.598 -50.792 1.00 59.84 83 PHE A CA 1
ATOM 626 C C . PHE A 1 83 ? 44.348 -15.656 -49.666 1.00 59.84 83 PHE A C 1
ATOM 628 O O . PHE A 1 83 ? 45.124 -14.737 -49.912 1.00 59.84 83 PHE A O 1
ATOM 635 N N . ARG A 1 84 ? 43.888 -15.913 -48.435 1.00 55.72 84 ARG A N 1
ATOM 636 C CA . ARG A 1 84 ? 44.268 -15.121 -47.259 1.00 55.72 84 ARG A CA 1
ATOM 637 C C . ARG A 1 84 ? 45.772 -15.202 -46.992 1.00 55.72 84 ARG A C 1
ATOM 639 O O . ARG A 1 84 ? 46.416 -14.170 -46.892 1.00 55.72 84 ARG A O 1
ATOM 646 N N . SER A 1 85 ? 46.352 -16.403 -46.997 1.00 67.81 85 SER A N 1
ATOM 647 C CA . SER A 1 85 ? 47.792 -16.594 -46.782 1.00 67.81 85 SER A CA 1
ATOM 648 C C . SER A 1 85 ? 48.652 -15.901 -47.847 1.00 67.81 85 SER A C 1
ATOM 650 O O . SER A 1 85 ? 49.669 -15.291 -47.506 1.00 67.81 85 SER A O 1
ATOM 652 N N . LEU A 1 86 ? 48.239 -15.939 -49.122 1.00 67.31 86 LEU A N 1
ATOM 653 C CA . LEU A 1 86 ? 48.927 -15.185 -50.169 1.00 67.31 86 LEU A CA 1
ATOM 654 C C . LEU A 1 86 ? 48.781 -13.677 -49.949 1.00 67.31 86 LEU A C 1
ATOM 656 O O . LEU A 1 86 ? 49.778 -12.966 -50.029 1.00 67.31 86 LEU A O 1
ATOM 660 N N . ALA A 1 87 ? 47.570 -13.194 -49.666 1.00 65.12 87 ALA A N 1
ATOM 661 C CA . ALA A 1 87 ? 47.331 -11.780 -49.402 1.00 65.12 87 ALA A CA 1
ATOM 662 C C . ALA A 1 87 ? 48.199 -11.282 -48.235 1.00 65.12 87 ALA A C 1
ATOM 664 O O . ALA A 1 87 ? 48.896 -10.290 -48.397 1.00 65.12 87 ALA A O 1
ATOM 665 N N . ASP A 1 88 ? 48.270 -12.021 -47.126 1.00 61.84 88 ASP A N 1
ATOM 666 C CA . ASP A 1 88 ? 49.095 -11.682 -45.959 1.00 61.84 88 ASP A CA 1
ATOM 667 C C . ASP A 1 88 ? 50.600 -11.684 -46.276 1.00 61.84 88 ASP A C 1
ATOM 669 O O . ASP A 1 88 ? 51.372 -10.892 -45.730 1.00 61.84 88 ASP A O 1
ATOM 673 N N . SER A 1 89 ? 51.057 -12.585 -47.150 1.00 72.62 89 SER A N 1
ATOM 674 C CA . SER A 1 89 ? 52.445 -12.578 -47.628 1.00 72.62 89 SER A CA 1
ATOM 675 C C . SER A 1 89 ? 52.738 -11.359 -48.499 1.00 72.62 89 SER A C 1
ATOM 677 O O . SER A 1 89 ? 53.804 -10.764 -48.375 1.00 72.62 89 SER A O 1
ATOM 679 N N . MET A 1 90 ? 51.802 -10.994 -49.373 1.00 73.81 90 MET A N 1
ATOM 680 C CA . MET A 1 90 ? 51.940 -9.870 -50.294 1.00 73.81 90 MET A CA 1
ATOM 681 C C . MET A 1 90 ? 51.882 -8.536 -49.535 1.00 73.81 90 MET A C 1
ATOM 683 O O . MET A 1 90 ? 52.718 -7.669 -49.764 1.00 73.81 90 MET A O 1
ATOM 687 N N . THR A 1 91 ? 50.982 -8.397 -48.559 1.00 70.19 91 THR A N 1
ATOM 688 C CA . THR A 1 91 ? 50.910 -7.227 -47.670 1.00 70.19 91 THR A CA 1
ATOM 689 C C . THR A 1 91 ? 52.229 -6.999 -46.932 1.00 70.19 91 THR A C 1
ATOM 691 O O . THR A 1 91 ? 52.714 -5.875 -46.909 1.00 70.19 91 THR A O 1
ATOM 694 N N . ARG A 1 92 ? 52.871 -8.057 -46.413 1.00 72.62 92 ARG A N 1
ATOM 695 C CA . ARG A 1 92 ? 54.198 -7.941 -45.780 1.00 72.62 92 ARG A CA 1
ATOM 696 C C . ARG A 1 92 ? 55.276 -7.455 -46.751 1.00 72.62 92 ARG A C 1
ATOM 698 O O . ARG A 1 92 ? 56.057 -6.579 -46.408 1.00 72.62 92 ARG A O 1
ATOM 705 N N . GLU A 1 93 ? 55.286 -7.977 -47.975 1.00 77.31 93 GLU A N 1
ATOM 706 C CA . GLU A 1 93 ? 56.232 -7.545 -49.014 1.00 77.31 93 GLU A CA 1
ATOM 707 C C . GLU A 1 93 ? 55.996 -6.075 -49.418 1.00 77.31 93 GLU A C 1
ATOM 709 O O . GLU A 1 93 ? 56.947 -5.315 -49.604 1.00 77.31 93 GLU A O 1
ATOM 714 N N . LEU A 1 94 ? 54.735 -5.635 -49.477 1.00 77.19 94 LEU A N 1
ATOM 715 C CA . LEU A 1 94 ? 54.379 -4.231 -49.693 1.00 77.19 94 LEU A CA 1
ATOM 716 C C . LEU A 1 94 ? 54.808 -3.337 -48.520 1.00 77.19 94 LEU A C 1
ATOM 718 O O . LEU A 1 94 ? 55.310 -2.237 -48.748 1.00 77.19 94 LEU A O 1
ATOM 722 N N . ASP A 1 95 ? 54.661 -3.810 -47.284 1.00 74.00 95 ASP A N 1
ATOM 723 C CA . ASP A 1 95 ? 55.105 -3.102 -46.080 1.00 74.00 95 ASP A CA 1
ATOM 724 C C . ASP A 1 95 ? 56.625 -2.937 -46.020 1.00 74.00 95 ASP A C 1
ATOM 726 O O . ASP A 1 95 ? 57.106 -1.941 -45.482 1.00 74.00 95 ASP A O 1
ATOM 730 N N . ASP A 1 96 ? 57.384 -3.882 -46.573 1.00 77.00 96 ASP A N 1
ATOM 731 C CA . ASP A 1 96 ? 58.842 -3.777 -46.690 1.00 77.00 96 ASP A CA 1
ATOM 732 C C . ASP A 1 96 ? 59.252 -2.784 -47.796 1.00 77.00 96 ASP A C 1
ATOM 734 O O . ASP A 1 96 ? 60.273 -2.082 -47.698 1.00 77.00 96 ASP A O 1
ATOM 738 N N . LEU A 1 97 ? 58.435 -2.690 -48.852 1.00 79.31 97 LEU A N 1
ATOM 739 C CA . LEU A 1 97 ? 58.618 -1.743 -49.952 1.00 79.31 97 LEU A CA 1
ATOM 740 C C . LEU A 1 97 ? 58.266 -0.307 -49.550 1.00 79.31 97 LEU A C 1
ATOM 742 O O . LEU A 1 97 ? 58.982 0.618 -49.937 1.00 79.31 97 LEU A O 1
ATOM 746 N N . LEU A 1 98 ? 57.224 -0.103 -48.748 1.00 76.62 98 LEU A N 1
ATOM 747 C CA . LEU A 1 98 ? 56.813 1.206 -48.244 1.00 76.62 98 LEU A CA 1
ATOM 748 C C . LEU A 1 98 ? 57.475 1.455 -46.883 1.00 76.62 98 LEU A C 1
ATOM 750 O O . LEU A 1 98 ? 57.101 0.862 -45.879 1.00 76.62 98 LEU A O 1
ATOM 754 N N . ARG A 1 99 ? 58.481 2.333 -46.806 1.00 76.00 99 ARG A N 1
ATOM 755 C CA . ARG A 1 99 ? 59.240 2.525 -45.556 1.00 76.00 99 ARG A CA 1
ATOM 756 C C . ARG A 1 99 ? 58.688 3.680 -44.730 1.00 76.00 99 ARG A C 1
ATOM 758 O O . ARG A 1 99 ? 58.403 4.759 -45.245 1.00 76.00 99 ARG A O 1
ATOM 765 N N . GLY A 1 100 ? 58.613 3.479 -43.412 1.00 74.62 100 GLY A N 1
ATOM 766 C CA . GLY A 1 100 ? 58.314 4.539 -42.443 1.00 74.62 100 GLY A CA 1
ATOM 767 C C . GLY A 1 100 ? 57.036 5.314 -42.781 1.00 74.62 100 GLY A C 1
ATOM 768 O O . GLY A 1 100 ? 55.950 4.741 -42.817 1.00 74.62 100 GLY A O 1
ATOM 769 N N . ASN A 1 101 ? 57.175 6.614 -43.050 1.00 67.56 101 ASN A N 1
ATOM 770 C CA . ASN A 1 101 ? 56.051 7.512 -43.333 1.00 67.56 101 ASN A CA 1
ATOM 771 C C . ASN A 1 101 ? 55.367 7.247 -44.688 1.00 67.56 101 ASN A C 1
ATOM 773 O O . ASN A 1 101 ? 54.215 7.637 -44.857 1.00 67.56 101 ASN A O 1
ATOM 777 N N . GLU A 1 102 ? 56.028 6.576 -45.639 1.00 73.69 102 GLU A N 1
ATOM 778 C CA . GLU A 1 102 ? 55.419 6.187 -46.924 1.00 73.69 102 GLU A CA 1
ATOM 779 C C . GLU A 1 102 ? 54.292 5.172 -46.697 1.00 73.69 102 GLU A C 1
ATOM 781 O O . GLU A 1 102 ? 53.201 5.311 -47.244 1.00 73.69 102 GLU A O 1
ATOM 786 N N . ARG A 1 103 ? 54.539 4.190 -45.821 1.00 70.81 103 ARG A N 1
ATOM 787 C CA . ARG A 1 103 ? 53.560 3.171 -45.427 1.00 70.81 103 ARG A CA 1
ATOM 788 C C . ARG A 1 103 ? 52.346 3.799 -44.761 1.00 70.81 103 ARG A C 1
ATOM 790 O O . ARG A 1 103 ? 51.216 3.471 -45.099 1.00 70.81 103 ARG A O 1
ATOM 797 N N . VAL A 1 104 ? 52.598 4.733 -43.845 1.00 59.81 104 VAL A N 1
ATOM 798 C CA . VAL A 1 104 ? 51.549 5.463 -43.124 1.00 59.81 104 VAL A CA 1
ATOM 799 C C . VAL A 1 104 ? 50.672 6.238 -44.106 1.00 59.81 104 VAL A C 1
ATOM 801 O O . VAL A 1 104 ? 49.468 6.027 -44.111 1.00 59.81 104 VAL A O 1
ATOM 804 N N . ARG A 1 105 ? 51.260 7.037 -45.007 1.00 65.25 105 ARG A N 1
ATOM 805 C CA . ARG A 1 105 ? 50.499 7.824 -45.997 1.00 65.25 105 ARG A CA 1
ATOM 806 C C . ARG A 1 105 ? 49.685 6.959 -46.959 1.00 65.25 105 ARG A C 1
ATOM 808 O O . ARG A 1 105 ? 48.555 7.309 -47.284 1.00 65.25 105 ARG A O 1
ATOM 815 N N . TYR A 1 106 ? 50.247 5.835 -47.405 1.00 69.38 106 TYR A N 1
ATOM 816 C CA . TYR A 1 106 ? 49.559 4.898 -48.293 1.00 69.38 106 TYR A CA 1
ATOM 817 C C . TYR A 1 106 ? 48.331 4.271 -47.625 1.00 69.38 106 TYR A C 1
ATOM 819 O O . TYR A 1 106 ? 47.232 4.327 -48.179 1.00 69.38 106 TYR A O 1
ATOM 827 N N . TYR A 1 107 ? 48.495 3.716 -46.419 1.00 62.78 107 TYR A N 1
ATOM 828 C CA . TYR A 1 107 ? 47.373 3.110 -45.708 1.00 62.78 107 TYR A CA 1
ATOM 829 C C . TYR A 1 107 ? 46.380 4.151 -45.192 1.00 62.78 107 TYR A C 1
ATOM 831 O O . TYR A 1 107 ? 45.191 3.872 -45.238 1.00 62.78 107 TYR A O 1
ATOM 839 N N . GLU A 1 108 ? 46.803 5.354 -44.786 1.00 58.91 108 GLU A N 1
ATOM 840 C CA . GLU A 1 108 ? 45.885 6.452 -44.437 1.00 58.91 108 GLU A CA 1
ATOM 841 C C . GLU A 1 108 ? 44.992 6.841 -45.627 1.00 58.91 108 GLU A C 1
ATOM 843 O O . GLU A 1 108 ? 43.786 7.014 -45.456 1.00 58.91 108 GLU A O 1
ATOM 848 N N . ALA A 1 109 ? 45.546 6.935 -46.839 1.00 62.00 109 ALA A N 1
ATOM 849 C CA . ALA A 1 109 ? 44.775 7.265 -48.036 1.00 62.00 109 ALA A CA 1
ATOM 850 C C . ALA A 1 109 ? 43.780 6.152 -48.412 1.00 62.00 109 ALA A C 1
ATOM 852 O O . ALA A 1 109 ? 42.590 6.411 -48.572 1.00 62.00 109 ALA A O 1
ATOM 853 N N . ILE A 1 110 ? 44.237 4.896 -48.468 1.00 60.34 110 ILE A N 1
ATOM 854 C CA . ILE A 1 110 ? 43.387 3.762 -48.869 1.00 60.34 110 ILE A CA 1
ATOM 855 C C . ILE A 1 110 ? 42.357 3.397 -47.795 1.00 60.34 110 ILE A C 1
ATOM 857 O O . ILE A 1 110 ? 41.224 3.039 -48.121 1.00 60.34 110 ILE A O 1
ATOM 861 N N . HIS A 1 111 ? 42.712 3.486 -46.510 1.00 56.69 111 HIS A N 1
ATOM 862 C CA . HIS A 1 111 ? 41.778 3.188 -45.424 1.00 56.69 111 HIS A CA 1
ATOM 863 C C . HIS A 1 111 ? 40.628 4.193 -45.383 1.00 56.69 111 HIS A C 1
ATOM 865 O O . HIS A 1 111 ? 39.488 3.784 -45.171 1.00 56.69 111 HIS A O 1
ATOM 871 N N . ASN A 1 112 ? 40.892 5.483 -45.608 1.00 54.34 112 ASN A N 1
ATOM 872 C CA . ASN A 1 112 ? 39.841 6.498 -45.587 1.00 54.34 112 ASN A CA 1
ATOM 873 C C . ASN A 1 112 ? 38.775 6.257 -46.662 1.00 54.34 112 ASN A C 1
ATOM 875 O O . ASN A 1 112 ? 37.580 6.321 -46.363 1.00 54.34 112 ASN A O 1
ATOM 879 N N . ASP A 1 113 ? 39.187 5.897 -47.876 1.00 57.28 113 ASP A N 1
ATOM 880 C CA . ASP A 1 113 ? 38.254 5.610 -48.966 1.00 57.28 113 ASP A CA 1
ATOM 881 C C . ASP A 1 113 ? 37.501 4.291 -48.750 1.00 57.28 113 ASP A C 1
ATOM 883 O O . ASP A 1 113 ? 36.279 4.241 -48.926 1.00 57.28 113 ASP A O 1
ATOM 887 N N . TYR A 1 114 ? 38.185 3.241 -48.275 1.00 54.84 114 TYR A N 1
ATOM 888 C CA . TYR A 1 114 ? 37.550 1.958 -47.960 1.00 54.84 114 TYR A CA 1
ATOM 889 C C . TYR A 1 114 ? 36.504 2.084 -46.844 1.00 54.84 114 TYR A C 1
ATOM 891 O O . TYR A 1 114 ? 35.392 1.577 -46.986 1.00 54.84 114 TYR A O 1
ATOM 899 N N . PHE A 1 115 ? 36.814 2.788 -45.750 1.00 54.72 115 PHE A N 1
ATOM 900 C CA . PHE A 1 115 ? 35.873 2.943 -44.640 1.00 54.72 115 PHE A CA 1
ATOM 901 C C . PHE A 1 115 ? 34.702 3.864 -44.981 1.00 54.72 115 PHE A C 1
ATOM 903 O O . PHE A 1 115 ? 33.583 3.591 -44.549 1.00 54.72 115 PHE A O 1
ATOM 910 N N . ASN A 1 116 ? 34.918 4.928 -45.761 1.00 55.62 116 ASN A N 1
ATOM 911 C CA . ASN A 1 116 ? 33.819 5.764 -46.251 1.00 55.62 116 ASN A CA 1
ATOM 912 C C . ASN A 1 116 ? 32.885 4.967 -47.174 1.00 55.62 116 ASN A C 1
ATOM 914 O O . ASN A 1 116 ? 31.664 5.081 -47.057 1.00 55.62 116 ASN A O 1
ATOM 918 N N . TRP A 1 117 ? 33.434 4.113 -48.040 1.00 64.38 117 TRP A N 1
ATOM 919 C CA . TRP A 1 117 ? 32.642 3.210 -48.872 1.00 64.38 117 TRP A CA 1
ATOM 920 C C . TRP A 1 117 ? 31.885 2.164 -48.038 1.00 64.38 117 TRP A C 1
ATOM 922 O O . TRP A 1 117 ? 30.669 2.035 -48.176 1.00 64.38 117 TRP A O 1
ATOM 932 N N . GLU A 1 118 ? 32.556 1.478 -47.107 1.00 56.22 118 GLU A N 1
ATOM 933 C CA . GLU A 1 118 ? 31.941 0.477 -46.223 1.00 56.22 118 GLU A CA 1
ATOM 934 C C . GLU A 1 118 ? 30.822 1.093 -45.367 1.00 56.22 118 GLU A C 1
ATOM 936 O O . GLU A 1 118 ? 29.785 0.463 -45.148 1.00 56.22 118 GLU A O 1
ATOM 941 N N . ALA A 1 119 ? 30.983 2.346 -44.931 1.00 56.22 119 ALA A N 1
ATOM 942 C CA . ALA A 1 119 ? 29.960 3.103 -44.221 1.00 56.22 119 ALA A CA 1
ATOM 943 C C . ALA A 1 119 ? 28.693 3.302 -45.056 1.00 56.22 119 ALA A C 1
ATOM 945 O O . ALA A 1 119 ? 27.578 3.047 -44.592 1.00 56.22 119 ALA A O 1
ATOM 946 N N . VAL A 1 120 ? 28.878 3.767 -46.294 1.00 62.69 120 VAL A N 1
ATOM 947 C CA . VAL A 1 120 ? 27.800 4.035 -47.247 1.00 62.69 120 VAL A CA 1
ATOM 948 C C . VAL A 1 120 ? 27.090 2.740 -47.622 1.00 62.69 120 VAL A C 1
ATOM 950 O O . VAL A 1 120 ? 25.862 2.697 -47.569 1.00 62.69 120 VAL A O 1
ATOM 953 N N . GLU A 1 121 ? 27.834 1.674 -47.911 1.00 62.06 121 GLU A N 1
ATOM 954 C CA . GLU A 1 121 ? 27.276 0.359 -48.235 1.00 62.06 121 GLU A CA 1
ATOM 955 C C . GLU A 1 121 ? 26.566 -0.279 -47.039 1.00 62.06 121 GLU A C 1
ATOM 957 O O . GLU A 1 121 ? 25.479 -0.834 -47.190 1.00 62.06 121 GLU A O 1
ATOM 962 N N . THR A 1 122 ? 27.109 -0.149 -45.825 1.00 58.53 122 THR A N 1
ATOM 963 C CA . THR A 1 122 ? 26.456 -0.649 -44.606 1.00 58.53 122 THR A CA 1
ATOM 964 C C . THR A 1 122 ? 25.157 0.105 -44.338 1.00 58.53 122 THR A C 1
ATOM 966 O O . THR A 1 122 ? 24.128 -0.522 -44.080 1.00 58.53 122 THR A O 1
ATOM 969 N N . ALA A 1 123 ? 25.154 1.436 -44.456 1.00 59.00 123 ALA A N 1
ATOM 970 C CA . ALA A 1 123 ? 23.944 2.245 -44.325 1.00 59.00 123 ALA A CA 1
ATOM 971 C C . ALA A 1 123 ? 22.910 1.907 -45.416 1.00 59.00 123 ALA A C 1
ATOM 973 O O . ALA A 1 123 ? 21.725 1.741 -45.116 1.00 59.00 123 ALA A O 1
ATOM 974 N N . ALA A 1 124 ? 23.344 1.734 -46.669 1.00 64.00 124 ALA A N 1
ATOM 975 C CA . ALA A 1 124 ? 22.486 1.335 -47.783 1.00 64.00 124 ALA A CA 1
ATOM 976 C C . ALA A 1 124 ? 21.903 -0.074 -47.588 1.00 64.00 124 ALA A C 1
ATOM 978 O O . ALA A 1 124 ? 20.710 -0.296 -47.813 1.00 64.00 124 ALA A O 1
ATOM 979 N N . TRP A 1 125 ? 22.713 -1.018 -47.107 1.00 66.56 125 TRP A N 1
ATOM 980 C CA . TRP A 1 125 ? 22.280 -2.372 -46.780 1.00 66.56 125 TRP A CA 1
ATOM 981 C C . TRP A 1 125 ? 21.273 -2.382 -45.628 1.00 66.56 125 TRP A C 1
ATOM 983 O O . TRP A 1 125 ? 20.221 -3.015 -45.745 1.00 66.56 125 TRP A O 1
ATOM 993 N N . LEU A 1 126 ? 21.545 -1.646 -44.543 1.00 59.59 126 LEU A N 1
ATOM 994 C CA . LEU A 1 126 ? 20.625 -1.504 -43.412 1.00 59.59 126 LEU A CA 1
ATOM 995 C C . LEU A 1 126 ? 19.297 -0.880 -43.854 1.00 59.59 126 LEU A C 1
ATOM 997 O O . LEU A 1 126 ? 18.239 -1.376 -43.471 1.00 59.59 126 LEU A O 1
ATOM 1001 N N . ARG A 1 127 ? 19.331 0.132 -44.729 1.00 65.31 127 ARG A N 1
ATOM 1002 C CA . ARG A 1 127 ? 18.131 0.729 -45.332 1.00 65.31 127 ARG A CA 1
ATOM 1003 C C . ARG A 1 127 ? 17.344 -0.257 -46.175 1.00 65.31 127 ARG A C 1
ATOM 1005 O O . ARG A 1 127 ? 16.131 -0.349 -46.022 1.00 65.31 127 ARG A O 1
ATOM 1012 N N . LYS A 1 128 ? 18.016 -1.023 -47.031 1.00 68.19 128 LYS A N 1
ATOM 1013 C CA . LYS A 1 128 ? 17.361 -2.029 -47.872 1.00 68.19 128 LYS A CA 1
ATOM 1014 C C . LYS A 1 128 ? 16.734 -3.154 -47.047 1.00 68.19 128 LYS A C 1
ATOM 1016 O O . LYS A 1 128 ? 15.691 -3.670 -47.429 1.00 68.19 128 LYS A O 1
ATOM 1021 N N . LYS A 1 129 ? 17.381 -3.559 -45.952 1.00 64.00 129 LYS A N 1
ATOM 1022 C CA . LYS A 1 129 ? 16.967 -4.718 -45.155 1.00 64.00 129 LYS A CA 1
ATOM 1023 C C . LYS A 1 129 ? 15.949 -4.389 -44.062 1.00 64.00 129 LYS A C 1
ATOM 1025 O O . LYS A 1 129 ? 15.078 -5.212 -43.805 1.00 64.00 129 LYS A O 1
ATOM 1030 N N . TYR A 1 130 ? 16.085 -3.239 -43.408 1.00 60.81 130 TYR A N 1
ATOM 1031 C CA . TYR A 1 130 ? 15.290 -2.872 -42.230 1.00 60.81 130 TYR A CA 1
ATOM 1032 C C . TYR A 1 130 ? 14.470 -1.594 -42.419 1.00 60.81 130 TYR A C 1
ATOM 1034 O O . TYR A 1 130 ? 13.837 -1.156 -41.469 1.00 60.81 130 TYR A O 1
ATOM 1042 N N . HIS A 1 131 ? 14.476 -0.995 -43.616 1.00 70.81 131 HIS A N 1
ATOM 1043 C CA . HIS A 1 131 ? 13.728 0.230 -43.921 1.00 70.81 131 HIS A CA 1
ATOM 1044 C C . HIS A 1 131 ? 14.017 1.394 -42.954 1.00 70.81 131 HIS A C 1
ATOM 1046 O O . HIS A 1 131 ? 13.115 2.150 -42.619 1.00 70.81 131 HIS A O 1
ATOM 1052 N N . ILE A 1 132 ? 15.273 1.549 -42.510 1.00 67.88 132 ILE A N 1
ATOM 1053 C CA . ILE A 1 132 ? 15.648 2.590 -41.536 1.00 67.88 132 ILE A CA 1
ATOM 1054 C C . ILE A 1 132 ? 15.227 3.998 -41.996 1.00 67.88 132 ILE A C 1
ATOM 1056 O O . ILE A 1 132 ? 15.342 4.332 -43.182 1.00 67.88 132 ILE A O 1
ATOM 1060 N N . SER A 1 133 ? 14.781 4.827 -41.048 1.00 70.19 133 SER A N 1
ATOM 1061 C CA . SER A 1 133 ? 14.378 6.211 -41.306 1.00 70.19 133 SER A CA 1
ATOM 1062 C C . SER A 1 133 ? 15.567 7.074 -41.772 1.00 70.19 133 SER A C 1
ATOM 1064 O O . SER A 1 133 ? 16.722 6.775 -41.439 1.00 70.19 133 SER A O 1
ATOM 1066 N N . PRO A 1 134 ? 15.331 8.182 -42.510 1.00 73.88 134 PRO A N 1
ATOM 1067 C CA . PRO A 1 134 ? 16.387 9.143 -42.852 1.00 73.88 134 PRO A CA 1
ATOM 1068 C C . PRO A 1 134 ? 17.113 9.707 -41.620 1.00 73.88 134 PRO A C 1
ATOM 1070 O O . PRO A 1 134 ? 18.306 10.016 -41.675 1.00 73.88 134 PRO A O 1
ATOM 1073 N N . HIS A 1 135 ? 16.406 9.807 -40.491 1.00 68.00 135 HIS A N 1
ATOM 1074 C CA . HIS A 1 135 ? 16.983 10.233 -39.224 1.00 68.00 135 HIS A CA 1
ATOM 1075 C C . HIS A 1 135 ? 17.991 9.202 -38.690 1.00 68.00 135 HIS A C 1
ATOM 1077 O O . HIS A 1 135 ? 19.157 9.542 -38.485 1.00 68.00 135 HIS A O 1
ATOM 1083 N N . LEU A 1 136 ? 17.599 7.925 -38.563 1.00 66.81 136 LEU A N 1
ATOM 1084 C CA . LEU A 1 136 ? 18.507 6.854 -38.130 1.00 66.81 136 LEU A CA 1
ATOM 1085 C C . LEU A 1 136 ? 19.701 6.701 -39.085 1.00 66.81 136 LEU A C 1
ATOM 1087 O O . LEU A 1 136 ? 20.827 6.473 -38.645 1.00 66.81 136 LEU A O 1
ATOM 1091 N N . GLN A 1 137 ? 19.485 6.902 -40.386 1.00 69.25 137 GLN A N 1
ATOM 1092 C CA . GLN A 1 137 ? 20.560 6.947 -41.375 1.00 69.25 137 GLN A CA 1
ATOM 1093 C C . GLN A 1 137 ? 21.577 8.062 -41.066 1.00 69.25 137 GLN A C 1
ATOM 1095 O O . GLN A 1 137 ? 22.782 7.827 -41.125 1.00 69.25 137 GLN A O 1
ATOM 1100 N N . THR A 1 138 ? 21.111 9.254 -40.689 1.00 71.44 138 THR A N 1
ATOM 1101 C CA . THR A 1 138 ? 21.974 10.391 -40.325 1.00 71.44 138 THR A CA 1
ATOM 1102 C C . THR A 1 138 ? 22.779 10.107 -39.055 1.00 71.44 138 THR A C 1
ATOM 1104 O O . THR A 1 138 ? 23.976 10.389 -39.017 1.00 71.44 138 THR A O 1
ATOM 1107 N N . VAL A 1 139 ? 22.156 9.488 -38.045 1.00 65.50 139 VAL A N 1
ATOM 1108 C CA . VAL A 1 139 ? 22.835 9.063 -36.807 1.00 65.50 139 VAL A CA 1
ATOM 1109 C C . VAL A 1 139 ? 23.919 8.023 -37.106 1.00 65.50 139 VAL A C 1
ATOM 1111 O O . VAL A 1 139 ? 25.048 8.163 -36.638 1.00 65.50 139 VAL A O 1
ATOM 1114 N N . ILE A 1 140 ? 23.610 7.023 -37.940 1.00 65.44 140 ILE A N 1
ATOM 1115 C CA . ILE A 1 140 ? 24.577 6.013 -38.393 1.00 65.44 140 ILE A CA 1
ATOM 1116 C C . ILE A 1 140 ? 25.748 6.680 -39.129 1.00 65.44 140 ILE A C 1
ATOM 1118 O O . ILE A 1 140 ? 26.901 6.381 -38.829 1.00 65.44 140 ILE A O 1
ATOM 1122 N N . TYR A 1 141 ? 25.486 7.618 -40.045 1.00 66.69 141 TYR A N 1
ATOM 1123 C CA . TYR A 1 141 ? 26.548 8.323 -40.769 1.00 66.69 141 TYR A CA 1
ATOM 1124 C C . TYR A 1 141 ? 27.440 9.173 -39.865 1.00 66.69 141 TYR A C 1
ATOM 1126 O O . TYR A 1 141 ? 28.662 9.087 -39.976 1.00 66.69 141 TYR A O 1
ATOM 1134 N N . ALA A 1 142 ? 26.853 9.987 -38.983 1.00 65.56 142 ALA A N 1
ATOM 1135 C CA . ALA A 1 142 ? 27.607 10.843 -38.068 1.00 65.56 142 ALA A CA 1
ATOM 1136 C C . ALA A 1 142 ? 28.549 10.013 -37.188 1.00 65.56 142 ALA A C 1
ATOM 1138 O O . ALA A 1 142 ? 29.713 10.365 -37.007 1.00 65.56 142 ALA A O 1
ATOM 1139 N N . PHE A 1 143 ? 28.069 8.863 -36.723 1.00 62.44 143 PHE A N 1
ATOM 1140 C CA . PHE A 1 143 ? 28.870 7.947 -35.935 1.00 62.44 143 PHE A CA 1
ATOM 1141 C C . PHE A 1 143 ? 29.993 7.279 -36.735 1.00 62.44 143 PHE A C 1
ATOM 1143 O O . PHE A 1 143 ? 31.119 7.177 -36.254 1.00 62.44 143 PHE A O 1
ATOM 1150 N N . ILE A 1 144 ? 29.718 6.816 -37.959 1.00 62.81 144 ILE A N 1
ATOM 1151 C CA . ILE A 1 144 ? 30.768 6.203 -38.783 1.00 62.81 144 ILE A CA 1
ATOM 1152 C C . ILE A 1 144 ? 31.848 7.235 -39.137 1.00 62.81 144 ILE A C 1
ATOM 1154 O O . ILE A 1 144 ? 33.035 6.911 -39.160 1.00 62.81 144 ILE A O 1
ATOM 1158 N N . LYS A 1 145 ? 31.461 8.499 -39.322 1.00 65.12 145 LYS A N 1
ATOM 1159 C CA . LYS A 1 145 ? 32.412 9.600 -39.471 1.00 65.12 145 LYS A CA 1
ATOM 1160 C C . LYS A 1 145 ? 33.293 9.765 -38.223 1.00 65.12 145 LYS A C 1
ATOM 1162 O O . LYS A 1 145 ? 34.512 9.803 -38.357 1.00 65.12 145 LYS A O 1
ATOM 1167 N N . GLU A 1 146 ? 32.707 9.790 -37.025 1.00 60.50 146 GLU A N 1
ATOM 1168 C CA . GLU A 1 146 ? 33.453 9.855 -35.755 1.00 60.50 146 GLU A CA 1
ATOM 1169 C C . GLU A 1 146 ? 34.394 8.642 -35.574 1.00 60.50 146 GLU A C 1
ATOM 1171 O O . GLU A 1 146 ? 35.547 8.800 -35.166 1.00 60.50 146 GLU A O 1
ATOM 1176 N N . LYS A 1 147 ? 33.956 7.437 -35.980 1.00 61.44 147 LYS A N 1
ATOM 1177 C CA . LYS A 1 147 ? 34.793 6.225 -36.079 1.00 61.44 147 LYS A CA 1
ATOM 1178 C C . LYS A 1 147 ? 36.015 6.457 -36.970 1.00 61.44 147 LYS A C 1
ATOM 1180 O O . LYS A 1 147 ? 37.123 6.104 -36.565 1.00 61.44 147 LYS A O 1
ATOM 1185 N N . ASN A 1 148 ? 35.822 7.013 -38.166 1.00 59.62 148 ASN A N 1
ATOM 1186 C CA . ASN A 1 148 ? 36.903 7.224 -39.131 1.00 59.62 148 ASN A CA 1
ATOM 1187 C C . ASN A 1 148 ? 37.911 8.253 -38.604 1.00 59.62 148 ASN A C 1
ATOM 1189 O O . ASN A 1 148 ? 39.117 8.052 -38.714 1.00 59.62 148 ASN A O 1
ATOM 1193 N N . GLU A 1 149 ? 37.438 9.301 -37.930 1.00 61.97 149 GLU A N 1
ATOM 1194 C CA . GLU A 1 149 ? 38.302 10.271 -37.251 1.00 61.97 149 GLU A CA 1
ATOM 1195 C C . GLU A 1 149 ? 39.100 9.639 -36.094 1.00 61.97 149 GLU A C 1
ATOM 1197 O O . GLU A 1 149 ? 40.277 9.956 -35.913 1.00 61.97 149 GLU A O 1
ATOM 1202 N N . GLY A 1 150 ? 38.496 8.723 -35.329 1.00 57.78 150 GLY A N 1
ATOM 1203 C CA . GLY A 1 150 ? 39.169 7.962 -34.272 1.00 57.78 150 GLY A CA 1
ATOM 1204 C C . GLY A 1 150 ? 40.237 7.000 -34.802 1.00 57.78 150 GLY A C 1
ATOM 1205 O O . GLY A 1 150 ? 41.349 6.971 -34.273 1.00 57.78 150 GLY A O 1
ATOM 1206 N N . LEU A 1 151 ? 39.934 6.262 -35.876 1.00 57.88 151 LEU A N 1
ATOM 1207 C CA . LEU A 1 151 ? 40.895 5.384 -36.553 1.00 57.88 151 LEU A CA 1
ATOM 1208 C C . LEU A 1 151 ? 42.057 6.173 -37.127 1.00 57.88 151 LEU A C 1
ATOM 1210 O O . LEU A 1 151 ? 43.202 5.812 -36.875 1.00 57.88 151 LEU A O 1
ATOM 1214 N N . ASN A 1 152 ? 41.775 7.276 -37.821 1.00 58.84 152 ASN A N 1
ATOM 1215 C CA . ASN A 1 152 ? 42.810 8.166 -38.330 1.00 58.84 152 ASN A CA 1
ATOM 1216 C C . ASN A 1 152 ? 43.708 8.653 -37.196 1.00 58.84 152 ASN A C 1
ATOM 1218 O O . ASN A 1 152 ? 44.917 8.528 -37.297 1.00 58.84 152 ASN A O 1
ATOM 1222 N N . LYS A 1 153 ? 43.151 9.088 -36.060 1.00 58.66 153 LYS A N 1
ATOM 1223 C CA . LYS A 1 153 ? 43.963 9.475 -34.895 1.00 58.66 153 LYS A CA 1
ATOM 1224 C C . LYS A 1 153 ? 44.846 8.336 -34.380 1.00 58.66 153 LYS A C 1
ATOM 1226 O O . LYS A 1 153 ? 45.983 8.608 -34.022 1.00 58.66 153 LYS A O 1
ATOM 1231 N N . VAL A 1 154 ? 44.366 7.090 -34.349 1.00 55.44 154 VAL A N 1
ATOM 1232 C CA . VAL A 1 154 ? 45.168 5.925 -33.926 1.00 55.44 154 VAL A CA 1
ATOM 1233 C C . VAL A 1 154 ? 46.268 5.596 -34.940 1.00 55.44 154 VAL A C 1
ATOM 1235 O O . VAL A 1 154 ? 47.411 5.385 -34.539 1.00 55.44 154 VAL A O 1
ATOM 1238 N N . PHE A 1 155 ? 45.957 5.600 -36.237 1.00 56.62 155 PHE A N 1
ATOM 1239 C CA . PHE A 1 155 ? 46.931 5.346 -37.302 1.00 56.62 155 PHE A CA 1
ATOM 1240 C C . PHE A 1 155 ? 47.992 6.453 -37.387 1.00 56.62 155 PHE A C 1
ATOM 1242 O O . PHE A 1 155 ? 49.183 6.158 -37.497 1.00 56.62 155 PHE A O 1
ATOM 1249 N N . SER A 1 156 ? 47.592 7.715 -37.217 1.00 56.38 156 SER A N 1
ATOM 1250 C CA . SER A 1 156 ? 48.500 8.861 -37.161 1.00 56.38 156 SER A CA 1
ATOM 1251 C C . SER A 1 156 ? 49.291 8.937 -35.839 1.00 56.38 156 SER A C 1
ATOM 1253 O O . SER A 1 156 ? 50.331 9.597 -35.785 1.00 56.38 156 SER A O 1
ATOM 1255 N N . ALA A 1 157 ? 48.855 8.255 -34.766 1.00 52.62 157 ALA A N 1
ATOM 1256 C CA . ALA A 1 157 ? 49.479 8.294 -33.435 1.00 52.62 157 ALA A CA 1
ATOM 1257 C C . ALA A 1 157 ? 50.742 7.422 -33.238 1.00 52.62 157 ALA A C 1
ATOM 1259 O O . ALA A 1 157 ? 51.250 7.418 -32.117 1.00 52.62 157 ALA A O 1
ATOM 1260 N N . LYS A 1 158 ? 51.315 6.811 -34.297 1.00 56.41 158 LYS A N 1
ATOM 1261 C CA . LYS A 1 158 ? 52.778 6.698 -34.590 1.00 56.41 158 LYS A CA 1
ATOM 1262 C C . LYS A 1 158 ? 53.327 5.314 -34.967 1.00 56.41 158 LYS A C 1
ATOM 1264 O O . LYS A 1 158 ? 52.957 4.276 -34.439 1.00 56.41 158 LYS A O 1
ATOM 1269 N N . ALA A 1 159 ? 54.385 5.419 -35.775 1.00 48.84 159 ALA A N 1
ATOM 1270 C CA . ALA A 1 159 ? 55.624 4.644 -35.934 1.00 48.84 159 ALA A CA 1
ATOM 1271 C C . ALA A 1 159 ? 56.189 3.759 -34.777 1.00 48.84 159 ALA A C 1
ATOM 1273 O O . ALA A 1 159 ? 57.407 3.610 -34.696 1.00 48.84 159 ALA A O 1
ATOM 1274 N N . THR A 1 160 ? 55.399 3.133 -33.901 1.00 50.00 160 THR A N 1
ATOM 1275 C CA . THR A 1 160 ? 55.917 2.220 -32.857 1.00 50.00 160 THR A CA 1
ATOM 1276 C C . THR A 1 160 ? 55.219 0.856 -32.869 1.00 50.00 160 THR A C 1
ATOM 1278 O O . THR A 1 160 ? 54.000 0.767 -32.949 1.00 50.00 160 THR A O 1
ATOM 1281 N N . ASN A 1 161 ? 56.035 -0.202 -32.816 1.00 50.88 161 ASN A N 1
ATOM 1282 C CA . ASN A 1 161 ? 55.791 -1.593 -33.233 1.00 50.88 161 ASN A CA 1
ATOM 1283 C C . ASN A 1 161 ? 54.788 -2.440 -32.410 1.00 50.88 161 ASN A C 1
ATOM 1285 O O . ASN A 1 161 ? 55.005 -3.642 -32.287 1.00 50.88 161 ASN A O 1
ATOM 1289 N N . ASP A 1 162 ? 53.693 -1.897 -31.873 1.00 55.38 162 ASP A N 1
ATOM 1290 C CA . ASP A 1 162 ? 52.725 -2.738 -31.140 1.00 55.38 162 ASP A CA 1
ATOM 1291 C C . ASP A 1 162 ? 51.258 -2.402 -31.453 1.00 55.38 162 ASP A C 1
ATOM 1293 O O . ASP A 1 162 ? 50.538 -1.745 -30.703 1.00 55.38 162 ASP A O 1
ATOM 1297 N N . ILE A 1 163 ? 50.827 -2.833 -32.643 1.00 54.78 163 ILE A N 1
ATOM 1298 C CA . ILE A 1 163 ? 49.517 -2.528 -33.247 1.00 54.78 163 ILE A CA 1
ATOM 1299 C C . ILE A 1 163 ? 48.438 -3.546 -32.821 1.00 54.78 163 ILE A C 1
ATOM 1301 O O . ILE A 1 163 ? 47.240 -3.262 -32.908 1.00 54.78 163 ILE A O 1
ATOM 1305 N N . SER A 1 164 ? 48.826 -4.727 -32.327 1.00 56.53 164 SER A N 1
ATOM 1306 C CA . SER A 1 164 ? 47.898 -5.843 -32.088 1.00 56.53 164 SER A CA 1
ATOM 1307 C C . SER A 1 164 ? 46.843 -5.554 -31.004 1.00 56.53 164 SER A C 1
ATOM 1309 O O . SER A 1 164 ? 45.654 -5.729 -31.291 1.00 56.53 164 SER A O 1
ATOM 1311 N N . PRO A 1 165 ? 47.192 -5.027 -29.809 1.00 54.50 165 PRO A N 1
ATOM 1312 C CA . PRO A 1 165 ? 46.209 -4.802 -28.745 1.00 54.50 165 PRO A CA 1
ATOM 1313 C C . PRO A 1 165 ? 45.235 -3.662 -29.065 1.00 54.50 165 PRO A C 1
ATOM 1315 O O . PRO A 1 165 ? 44.044 -3.753 -28.767 1.00 54.50 165 PRO A O 1
ATOM 1318 N N . VAL A 1 166 ? 45.722 -2.599 -29.714 1.00 55.75 166 VAL A N 1
ATOM 1319 C CA . VAL A 1 166 ? 44.904 -1.439 -30.102 1.00 55.75 166 VAL A CA 1
ATOM 1320 C C . VAL A 1 166 ? 43.947 -1.815 -31.232 1.00 55.75 166 VAL A C 1
ATOM 1322 O O . VAL A 1 166 ? 42.768 -1.480 -31.169 1.00 55.75 166 VAL A O 1
ATOM 1325 N N . THR A 1 167 ? 44.412 -2.594 -32.212 1.00 57.19 167 THR A N 1
ATOM 1326 C CA . THR A 1 167 ? 43.572 -3.088 -33.315 1.00 57.19 167 THR A CA 1
ATOM 1327 C C . THR A 1 167 ? 42.527 -4.086 -32.825 1.00 57.19 167 THR A C 1
ATOM 1329 O O . THR A 1 167 ? 41.375 -3.993 -33.234 1.00 57.19 167 THR A O 1
ATOM 1332 N N . HIS A 1 168 ? 42.874 -4.990 -31.901 1.00 54.53 168 HIS A N 1
ATOM 1333 C CA . HIS A 1 168 ? 41.891 -5.878 -31.267 1.00 54.53 168 HIS A CA 1
ATOM 1334 C C . HIS A 1 168 ? 40.860 -5.106 -30.439 1.00 54.53 168 HIS A C 1
ATOM 1336 O O . HIS A 1 168 ? 39.671 -5.398 -30.518 1.00 54.53 168 HIS A O 1
ATOM 1342 N N . SER A 1 169 ? 41.290 -4.105 -29.665 1.00 54.69 169 SER A N 1
ATOM 1343 C CA . SER A 1 169 ? 40.383 -3.245 -28.896 1.00 54.69 169 SER A CA 1
ATOM 1344 C C . SER A 1 169 ? 39.418 -2.485 -29.813 1.00 54.69 169 SER A C 1
ATOM 1346 O O . SER A 1 169 ? 38.214 -2.456 -29.562 1.00 54.69 169 SER A O 1
ATOM 1348 N N . LEU A 1 170 ? 39.924 -1.957 -30.930 1.00 55.81 170 LEU A N 1
ATOM 1349 C CA . LEU A 1 170 ? 39.127 -1.294 -31.959 1.00 55.81 170 LEU A CA 1
ATOM 1350 C C . LEU A 1 170 ? 38.147 -2.260 -32.640 1.00 55.81 170 LEU A C 1
ATOM 1352 O O . LEU A 1 170 ? 36.962 -1.955 -32.705 1.00 55.81 170 LEU A O 1
ATOM 1356 N N . LEU A 1 171 ? 38.593 -3.439 -33.086 1.00 56.50 171 LEU A N 1
ATOM 1357 C CA . LEU A 1 171 ? 37.729 -4.461 -33.694 1.00 56.50 171 LEU A CA 1
ATOM 1358 C C . LEU A 1 171 ? 36.622 -4.924 -32.736 1.00 56.50 171 LEU A C 1
ATOM 1360 O O . LEU A 1 171 ? 35.456 -4.940 -33.119 1.00 56.50 171 LEU A O 1
ATOM 1364 N N . ASN A 1 172 ? 36.952 -5.191 -31.471 1.00 58.03 172 ASN A N 1
ATOM 1365 C CA . ASN A 1 172 ? 35.968 -5.557 -30.447 1.00 58.03 172 ASN A CA 1
ATOM 1366 C C . ASN A 1 172 ? 34.975 -4.420 -30.165 1.00 58.03 172 ASN A C 1
ATOM 1368 O O . ASN A 1 172 ? 33.777 -4.657 -29.973 1.00 58.03 172 ASN A O 1
ATOM 1372 N N . HIS A 1 173 ? 35.452 -3.173 -30.161 1.00 57.88 173 HIS A N 1
ATOM 1373 C CA . HIS A 1 173 ? 34.590 -2.001 -30.081 1.00 57.88 173 HIS A CA 1
ATOM 1374 C C . HIS A 1 173 ? 33.646 -1.940 -31.294 1.00 57.88 173 HIS A C 1
ATOM 1376 O O . HIS A 1 173 ? 32.453 -1.693 -31.126 1.00 57.88 173 HIS A O 1
ATOM 1382 N N . TYR A 1 174 ? 34.123 -2.262 -32.500 1.00 60.97 174 TYR A N 1
ATOM 1383 C CA . TYR A 1 174 ? 33.314 -2.251 -33.722 1.00 60.97 174 TYR A CA 1
ATOM 1384 C C . TYR A 1 174 ? 32.298 -3.378 -33.829 1.00 60.97 174 TYR A C 1
ATOM 1386 O O . TYR A 1 174 ? 31.171 -3.107 -34.238 1.00 60.97 174 TYR A O 1
ATOM 1394 N N . ASP A 1 175 ? 32.633 -4.599 -33.429 1.00 60.62 175 ASP A N 1
ATOM 1395 C CA . ASP A 1 175 ? 31.661 -5.694 -33.381 1.00 60.62 175 ASP A CA 1
ATOM 1396 C C . ASP A 1 175 ? 30.534 -5.371 -32.393 1.00 60.62 175 ASP A C 1
ATOM 1398 O O . ASP A 1 175 ? 29.351 -5.569 -32.692 1.00 60.62 175 ASP A O 1
ATOM 1402 N N . SER A 1 176 ? 30.889 -4.755 -31.260 1.00 63.78 176 SER A N 1
ATOM 1403 C CA . SER A 1 176 ? 29.922 -4.253 -30.281 1.00 63.78 176 SER A CA 1
ATOM 1404 C C . SER A 1 176 ? 29.018 -3.172 -30.886 1.00 63.78 176 SER A C 1
ATOM 1406 O O . SER A 1 176 ? 27.800 -3.211 -30.717 1.00 63.78 176 SER A O 1
ATOM 1408 N N . LEU A 1 177 ? 29.580 -2.237 -31.654 1.00 58.66 177 LEU A N 1
ATOM 1409 C CA . LEU A 1 177 ? 28.826 -1.169 -32.314 1.00 58.66 177 LEU A CA 1
ATOM 1410 C C . LEU A 1 177 ? 27.942 -1.678 -33.454 1.00 58.66 177 LEU A C 1
ATOM 1412 O O . LEU A 1 177 ? 26.786 -1.281 -33.550 1.00 58.66 177 LEU A O 1
ATOM 1416 N N . SER A 1 178 ? 28.435 -2.587 -34.293 1.00 61.22 178 SER A N 1
ATOM 1417 C CA . SER A 1 178 ? 27.653 -3.221 -35.360 1.00 61.22 178 SER A CA 1
ATOM 1418 C C . SER A 1 178 ? 26.452 -3.979 -34.785 1.00 61.22 178 SER A C 1
ATOM 1420 O O . SER A 1 178 ? 25.330 -3.861 -35.287 1.00 61.22 178 SER A O 1
ATOM 1422 N N . ALA A 1 179 ? 26.645 -4.679 -33.661 1.00 67.81 179 ALA A N 1
ATOM 1423 C CA . ALA A 1 179 ? 25.557 -5.304 -32.917 1.00 67.81 179 ALA A CA 1
ATOM 1424 C C . ALA A 1 179 ? 24.550 -4.271 -32.377 1.00 67.81 179 ALA A C 1
ATOM 1426 O O . ALA A 1 179 ? 23.338 -4.470 -32.507 1.00 67.81 179 ALA A O 1
ATOM 1427 N N . ILE A 1 180 ? 25.028 -3.146 -31.839 1.00 65.38 180 ILE A N 1
ATOM 1428 C CA . ILE A 1 180 ? 24.192 -2.033 -31.367 1.00 65.38 180 ILE A CA 1
ATOM 1429 C C . ILE A 1 180 ? 23.377 -1.415 -32.520 1.00 65.38 180 ILE A C 1
ATOM 1431 O O . ILE A 1 180 ? 22.172 -1.213 -32.378 1.00 65.38 180 ILE A O 1
ATOM 1435 N N . TYR A 1 181 ? 23.973 -1.187 -33.693 1.00 66.56 181 TYR A N 1
ATOM 1436 C CA . TYR A 1 181 ? 23.276 -0.611 -34.850 1.00 66.56 181 TYR A CA 1
ATOM 1437 C C . TYR A 1 181 ? 22.290 -1.568 -35.498 1.00 66.56 181 TYR A C 1
ATOM 1439 O O . TYR A 1 181 ? 21.200 -1.158 -35.893 1.00 66.56 181 TYR A O 1
ATOM 1447 N N . LYS A 1 182 ? 22.620 -2.859 -35.556 1.00 69.38 182 LYS A N 1
ATOM 1448 C CA . LYS A 1 182 ? 21.662 -3.888 -35.960 1.00 69.38 182 LYS A CA 1
ATOM 1449 C C . LYS A 1 182 ? 20.474 -3.931 -34.997 1.00 69.38 182 LYS A C 1
ATOM 1451 O O . LYS A 1 182 ? 19.339 -4.063 -35.445 1.00 69.38 182 LYS A O 1
ATOM 1456 N N . THR A 1 183 ? 20.725 -3.767 -33.699 1.00 72.56 183 THR A N 1
ATOM 1457 C CA . THR A 1 183 ? 19.684 -3.668 -32.665 1.00 72.56 183 THR A CA 1
ATOM 1458 C C . THR A 1 183 ? 18.829 -2.410 -32.856 1.00 72.56 183 THR A C 1
ATOM 1460 O O . THR A 1 183 ? 17.608 -2.501 -32.825 1.00 72.56 183 THR A O 1
ATOM 1463 N N . ALA A 1 184 ? 19.431 -1.254 -33.149 1.00 70.44 184 ALA A N 1
ATOM 1464 C CA . ALA A 1 184 ? 18.698 -0.017 -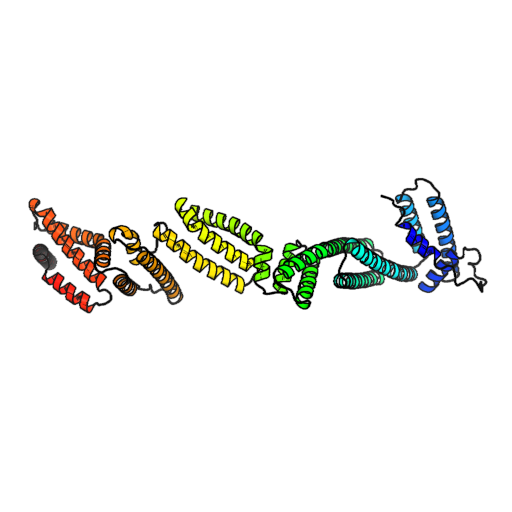33.433 1.00 70.44 184 ALA A CA 1
ATOM 1465 C C . ALA A 1 184 ? 17.852 -0.118 -34.718 1.00 70.44 184 ALA A C 1
ATOM 1467 O O . ALA A 1 184 ? 16.684 0.260 -34.719 1.00 70.44 184 ALA A O 1
ATOM 1468 N N . ALA A 1 185 ? 18.401 -0.700 -35.789 1.00 71.94 185 ALA A N 1
ATOM 1469 C CA . ALA A 1 185 ? 17.702 -0.893 -37.061 1.00 71.94 185 ALA A CA 1
ATOM 1470 C C . ALA A 1 185 ? 16.516 -1.865 -36.942 1.00 71.94 185 ALA A C 1
ATOM 1472 O O . ALA A 1 185 ? 15.449 -1.607 -37.491 1.00 71.94 185 ALA A O 1
ATOM 1473 N N . VAL A 1 186 ? 16.667 -2.961 -36.191 1.00 75.81 186 VAL A N 1
ATOM 1474 C CA . VAL A 1 186 ? 15.545 -3.860 -35.863 1.00 75.81 186 VAL A CA 1
ATOM 1475 C C . VAL A 1 186 ? 14.537 -3.159 -34.947 1.00 75.81 186 VAL A C 1
ATOM 1477 O O . VAL A 1 186 ? 13.329 -3.320 -35.120 1.00 75.81 186 VAL A O 1
ATOM 1480 N N . GLY A 1 187 ? 15.025 -2.354 -34.000 1.00 84.31 187 GLY A N 1
ATOM 1481 C CA . GLY A 1 187 ? 14.205 -1.537 -33.115 1.00 84.31 187 GLY A CA 1
ATOM 1482 C C . GLY A 1 187 ? 13.340 -0.517 -33.857 1.00 84.31 187 GLY A C 1
ATOM 1483 O O . GLY A 1 187 ? 12.243 -0.240 -33.389 1.00 84.31 187 GLY A O 1
ATOM 1484 N N . GLN A 1 188 ? 13.772 -0.014 -35.019 1.00 82.94 188 GLN A N 1
ATOM 1485 C CA . GLN A 1 188 ? 13.025 0.972 -35.807 1.00 82.94 188 GLN A CA 1
ATOM 1486 C C . GLN A 1 188 ? 11.671 0.440 -36.296 1.00 82.94 188 GLN A C 1
ATOM 1488 O O . GLN A 1 188 ? 10.652 1.090 -36.092 1.00 82.94 188 GLN A O 1
ATOM 1493 N N . LEU A 1 189 ? 11.628 -0.762 -36.881 1.00 83.00 189 LEU A N 1
ATOM 1494 C CA . LEU A 1 189 ? 10.364 -1.365 -37.336 1.00 83.00 189 LEU A CA 1
ATOM 1495 C C . LEU A 1 189 ? 9.392 -1.576 -36.168 1.00 83.00 189 LEU A C 1
ATOM 1497 O O . LEU A 1 189 ? 8.190 -1.331 -36.278 1.00 83.00 189 LEU A O 1
ATOM 1501 N N . TRP A 1 190 ? 9.930 -2.013 -35.028 1.00 90.50 190 TRP A N 1
ATOM 1502 C CA . TRP A 1 190 ? 9.161 -2.183 -33.800 1.00 90.50 190 TRP A CA 1
ATOM 1503 C C . TRP A 1 190 ? 8.653 -0.832 -33.262 1.00 90.50 190 TRP A C 1
ATOM 1505 O O . TRP A 1 190 ? 7.494 -0.723 -32.858 1.00 90.50 190 TRP A O 1
ATOM 1515 N N . LEU A 1 191 ? 9.487 0.213 -33.308 1.00 92.75 191 LEU A N 1
ATOM 1516 C CA . LEU A 1 191 ? 9.136 1.577 -32.916 1.00 92.75 191 LEU A CA 1
ATOM 1517 C C . LEU A 1 191 ? 8.012 2.131 -33.796 1.00 92.75 191 LEU A C 1
ATOM 1519 O O . LEU A 1 191 ? 7.038 2.658 -33.270 1.00 92.75 191 LEU A O 1
ATOM 1523 N N . GLU A 1 192 ? 8.108 1.983 -35.116 1.00 91.25 192 GLU A N 1
ATOM 1524 C CA . GLU A 1 192 ? 7.082 2.440 -36.057 1.00 91.25 192 GLU A CA 1
ATOM 1525 C C . GLU A 1 192 ? 5.728 1.782 -35.791 1.00 91.25 192 GLU A C 1
ATOM 1527 O O . GLU A 1 192 ? 4.694 2.453 -35.809 1.00 91.25 192 GLU A O 1
ATOM 1532 N N . GLN A 1 193 ? 5.720 0.478 -35.498 1.00 92.00 193 GLN A N 1
ATOM 1533 C CA . GLN A 1 193 ? 4.501 -0.215 -35.089 1.00 92.00 193 GLN A CA 1
ATOM 1534 C C . GLN A 1 193 ? 3.919 0.403 -33.810 1.00 92.00 193 GLN A C 1
ATOM 1536 O O . GLN A 1 193 ? 2.719 0.665 -33.745 1.00 92.00 193 GLN A O 1
ATOM 1541 N N . LYS A 1 194 ? 4.758 0.695 -32.812 1.00 93.19 194 LYS A N 1
ATOM 1542 C CA . LYS A 1 194 ? 4.303 1.305 -31.557 1.00 93.19 194 LYS A CA 1
ATOM 1543 C C . LYS A 1 194 ? 3.816 2.737 -31.721 1.00 93.19 194 LYS A C 1
ATOM 1545 O O . LYS A 1 194 ? 2.827 3.106 -31.096 1.00 93.19 194 LYS A O 1
ATOM 1550 N N . LEU A 1 195 ? 4.447 3.531 -32.580 1.00 93.88 195 LEU A N 1
ATOM 1551 C CA . LEU A 1 195 ? 3.968 4.872 -32.912 1.00 93.88 195 LEU A CA 1
ATOM 1552 C C . LEU A 1 195 ? 2.600 4.818 -33.609 1.00 93.88 195 LEU A C 1
ATOM 1554 O O . LEU A 1 195 ? 1.733 5.622 -33.279 1.00 93.88 195 LEU A O 1
ATOM 1558 N N . LYS A 1 196 ? 2.358 3.830 -34.484 1.00 94.06 196 LYS A N 1
ATOM 1559 C CA . LYS A 1 196 ? 1.028 3.592 -35.077 1.00 94.06 196 LYS A CA 1
ATOM 1560 C C . LYS A 1 196 ? -0.019 3.204 -34.031 1.00 94.06 196 LYS A C 1
ATOM 1562 O O . LYS A 1 196 ? -1.144 3.691 -34.091 1.00 94.06 196 LYS A O 1
ATOM 1567 N N . GLU A 1 197 ? 0.340 2.351 -33.069 1.00 93.94 197 GLU A N 1
ATOM 1568 C CA . GLU A 1 197 ? -0.541 2.004 -31.943 1.00 93.94 197 GLU A CA 1
ATOM 1569 C C . GLU A 1 197 ? -0.885 3.243 -31.097 1.00 93.94 197 GLU A C 1
ATOM 1571 O O . GLU A 1 197 ? -2.036 3.410 -30.695 1.00 93.94 197 GLU A O 1
ATOM 1576 N N . LEU A 1 198 ? 0.082 4.139 -30.864 1.00 92.75 198 LEU A N 1
ATOM 1577 C CA . LEU A 1 198 ? -0.157 5.403 -30.162 1.00 92.75 198 LEU A CA 1
ATOM 1578 C C . LEU A 1 198 ? -1.063 6.350 -30.954 1.00 92.75 198 LEU A C 1
ATOM 1580 O O . LEU A 1 198 ? -2.009 6.875 -30.372 1.00 92.75 198 LEU A O 1
ATOM 1584 N N . ASP A 1 199 ? -0.832 6.523 -32.257 1.00 92.50 199 ASP A N 1
ATOM 1585 C CA . ASP A 1 199 ? -1.679 7.359 -33.118 1.00 92.50 199 ASP A CA 1
ATOM 1586 C C . ASP A 1 199 ? -3.137 6.872 -33.149 1.00 92.50 199 ASP A C 1
ATOM 1588 O O . ASP A 1 199 ? -4.059 7.686 -33.191 1.00 92.50 199 ASP A O 1
ATOM 1592 N N . ALA A 1 200 ? -3.355 5.553 -33.081 1.00 93.38 200 ALA A N 1
ATOM 1593 C CA . ALA A 1 200 ? -4.691 4.965 -32.994 1.00 93.38 200 ALA A CA 1
ATOM 1594 C C . ALA A 1 200 ? -5.392 5.247 -31.650 1.00 93.38 200 ALA A C 1
ATOM 1596 O O . ALA A 1 200 ? -6.621 5.252 -31.590 1.00 93.38 200 ALA A O 1
ATOM 1597 N N . ILE A 1 201 ? -4.628 5.478 -30.576 1.00 92.62 201 ILE A N 1
ATOM 1598 C CA . ILE A 1 201 ? -5.153 5.889 -29.267 1.00 92.62 201 ILE A CA 1
ATOM 1599 C C . ILE A 1 201 ? -5.481 7.386 -29.274 1.00 92.62 201 ILE A C 1
ATOM 1601 O O . ILE A 1 201 ? -6.578 7.790 -28.890 1.00 92.62 201 ILE A O 1
ATOM 1605 N N . SER A 1 202 ? -4.507 8.208 -29.659 1.00 92.00 202 SER A N 1
ATOM 1606 C CA . SER A 1 202 ? -4.642 9.653 -29.811 1.00 92.00 202 SER A CA 1
ATOM 1607 C C . SER A 1 202 ? -3.531 10.149 -30.742 1.00 92.00 202 SER A C 1
ATOM 1609 O O . SER A 1 202 ? -2.370 9.807 -30.506 1.00 92.00 202 SER A O 1
ATOM 1611 N N . PRO A 1 203 ? -3.840 10.943 -31.784 1.00 93.06 203 PRO A N 1
ATOM 1612 C CA . PRO A 1 203 ? -2.833 11.386 -32.742 1.00 93.06 203 PRO A CA 1
ATOM 1613 C C . PRO A 1 203 ? -1.655 12.107 -32.071 1.00 93.06 203 PRO A C 1
ATOM 1615 O O . PRO A 1 203 ? -1.838 13.065 -31.310 1.00 93.06 203 PRO A O 1
ATOM 1618 N N . LEU A 1 204 ? -0.431 11.667 -32.371 1.00 90.88 204 LEU A N 1
ATOM 1619 C CA . LEU A 1 204 ? 0.797 12.337 -31.952 1.00 90.88 204 LEU A CA 1
ATOM 1620 C C . LEU A 1 204 ? 1.155 13.452 -32.936 1.00 90.88 204 LEU A C 1
ATOM 1622 O O . LEU A 1 204 ? 1.120 13.264 -34.153 1.00 90.88 204 LEU A O 1
ATOM 1626 N N . GLY A 1 205 ? 1.573 14.606 -32.415 1.00 92.88 205 GLY A N 1
ATOM 1627 C CA . GLY A 1 205 ? 2.181 15.630 -33.262 1.00 92.88 205 GLY A CA 1
ATOM 1628 C C . GLY A 1 205 ? 3.538 15.159 -33.794 1.00 92.88 205 GLY A C 1
ATOM 1629 O O . GLY A 1 205 ? 4.275 14.475 -33.088 1.00 92.88 205 GLY A O 1
ATOM 1630 N N . GLU A 1 206 ? 3.921 15.581 -35.000 1.00 92.88 206 GLU A N 1
ATOM 1631 C CA . GLU A 1 206 ? 5.199 15.179 -35.619 1.00 92.88 206 GLU A CA 1
ATOM 1632 C C . GLU A 1 206 ? 6.422 15.483 -34.734 1.00 92.88 206 GLU A C 1
ATOM 1634 O O . GLU A 1 206 ? 7.342 14.676 -34.633 1.00 92.88 206 GLU A O 1
ATOM 1639 N N . LYS A 1 207 ? 6.400 16.599 -33.989 1.00 92.25 207 LYS A N 1
ATOM 1640 C CA . LYS A 1 207 ? 7.453 16.924 -33.008 1.00 92.25 207 LYS A CA 1
ATOM 1641 C C . LYS A 1 207 ? 7.521 15.927 -31.845 1.00 92.25 207 LYS A C 1
ATOM 1643 O O . LYS A 1 207 ? 8.614 15.615 -31.385 1.00 92.25 207 LYS A O 1
ATOM 1648 N N . GLU A 1 208 ? 6.374 15.444 -31.358 1.00 92.62 208 GLU A N 1
ATOM 1649 C CA . GLU A 1 208 ? 6.326 14.435 -30.289 1.00 92.62 208 GLU A CA 1
ATOM 1650 C C . GLU A 1 208 ? 6.855 13.091 -30.807 1.00 92.62 208 GLU A C 1
ATOM 1652 O O . GLU A 1 208 ? 7.659 12.460 -30.125 1.00 92.62 208 GLU A O 1
ATOM 1657 N N . LYS A 1 209 ? 6.460 12.678 -32.022 1.00 93.31 209 LYS A N 1
ATOM 1658 C CA . LYS A 1 209 ? 6.950 11.444 -32.663 1.00 93.31 209 LYS A CA 1
ATOM 1659 C C . LYS A 1 209 ? 8.464 11.457 -32.826 1.00 93.31 209 LYS A C 1
ATOM 1661 O O . LYS A 1 209 ? 9.117 10.509 -32.397 1.00 93.31 209 LYS A O 1
ATOM 1666 N N . GLN A 1 210 ? 9.007 12.553 -33.360 1.00 90.31 210 GLN A N 1
ATOM 1667 C CA . GLN A 1 210 ? 10.450 12.714 -33.522 1.00 90.31 210 GLN A CA 1
ATOM 1668 C C . GLN A 1 210 ? 11.169 12.626 -32.172 1.00 90.31 210 GLN A C 1
ATOM 1670 O O . GLN A 1 210 ? 12.153 11.910 -32.043 1.00 90.31 210 GLN A O 1
ATOM 1675 N N . LEU A 1 211 ? 10.644 13.282 -31.132 1.00 92.50 211 LEU A N 1
ATOM 1676 C CA . LEU A 1 211 ? 11.257 13.230 -29.806 1.00 92.50 211 LEU A CA 1
ATOM 1677 C C . LEU A 1 211 ? 11.237 11.814 -29.202 1.00 92.50 211 LEU A C 1
ATOM 1679 O O . LEU A 1 211 ? 12.206 11.414 -28.556 1.00 92.50 211 LEU A O 1
ATOM 1683 N N . ILE A 1 212 ? 10.158 11.050 -29.407 1.00 93.69 212 ILE A N 1
ATOM 1684 C CA . ILE A 1 212 ? 10.082 9.641 -28.991 1.00 93.69 212 ILE A CA 1
ATOM 1685 C C . ILE A 1 212 ? 11.128 8.812 -29.744 1.00 93.69 212 ILE A C 1
ATOM 1687 O O . ILE A 1 212 ? 11.835 8.027 -29.112 1.00 93.69 212 ILE A O 1
ATOM 1691 N N . GLU A 1 213 ? 11.240 8.985 -31.062 1.00 92.06 213 GLU A N 1
ATOM 1692 C CA . GLU A 1 213 ? 12.215 8.280 -31.902 1.00 92.06 213 GLU A CA 1
ATOM 1693 C C . GLU A 1 213 ? 13.651 8.570 -31.452 1.00 92.06 213 GLU A C 1
ATOM 1695 O O . GLU A 1 213 ? 14.391 7.638 -31.124 1.00 92.06 213 GLU A O 1
ATOM 1700 N N . ASP A 1 214 ? 14.012 9.847 -31.318 1.00 88.00 214 ASP A N 1
ATOM 1701 C CA . ASP A 1 214 ? 15.346 10.286 -30.906 1.00 88.00 214 ASP A CA 1
ATOM 1702 C C . ASP A 1 214 ? 15.735 9.684 -29.545 1.00 88.00 214 ASP A C 1
ATOM 1704 O O . ASP A 1 214 ? 16.831 9.139 -29.368 1.00 88.00 214 ASP A O 1
ATOM 1708 N N . GLN A 1 215 ? 14.822 9.735 -28.567 1.00 92.00 215 GLN A N 1
ATOM 1709 C CA . GLN A 1 215 ? 15.069 9.192 -27.229 1.00 92.00 215 GLN A CA 1
ATOM 1710 C C . GLN A 1 215 ? 15.128 7.665 -27.221 1.00 92.00 215 GLN A C 1
ATOM 1712 O O . GLN A 1 215 ? 15.972 7.086 -26.532 1.00 92.00 215 GLN A O 1
ATOM 1717 N N . PHE A 1 216 ? 14.262 6.996 -27.981 1.00 92.25 216 PHE A N 1
ATOM 1718 C CA . PHE A 1 216 ? 14.263 5.541 -28.094 1.00 92.25 216 PHE A CA 1
ATOM 1719 C C . PHE A 1 216 ? 15.590 5.039 -28.663 1.00 92.25 216 PHE A C 1
ATOM 1721 O O . PHE A 1 216 ? 16.209 4.141 -28.082 1.00 92.25 216 PHE A O 1
ATOM 1728 N N . LEU A 1 217 ? 16.051 5.650 -29.757 1.00 86.19 217 LEU A N 1
ATOM 1729 C CA . LEU A 1 217 ? 17.322 5.318 -30.388 1.00 86.19 217 LEU A CA 1
ATOM 1730 C C . LEU A 1 217 ? 18.480 5.587 -29.427 1.00 86.19 217 LEU A C 1
ATOM 1732 O O . LEU A 1 217 ? 19.281 4.687 -29.173 1.00 86.19 217 LEU A O 1
ATOM 1736 N N . ALA A 1 218 ? 18.521 6.761 -28.792 1.00 85.88 218 ALA A N 1
ATOM 1737 C CA . ALA A 1 218 ? 19.554 7.087 -27.812 1.00 85.88 218 ALA A CA 1
ATOM 1738 C C . ALA A 1 218 ? 19.618 6.075 -26.650 1.00 85.88 218 ALA A C 1
ATOM 1740 O O . ALA A 1 218 ? 20.707 5.722 -26.188 1.00 85.88 218 ALA A O 1
ATOM 1741 N N . LE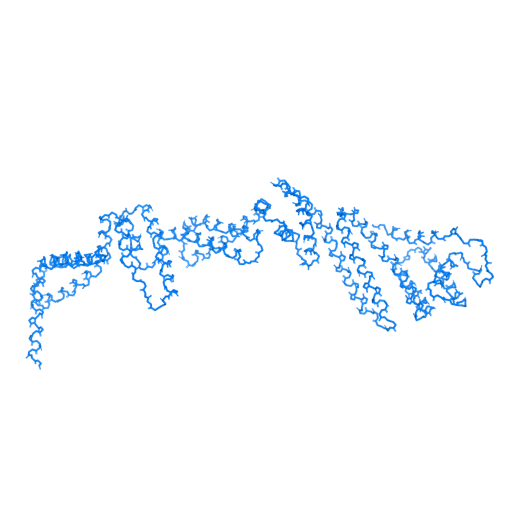U A 1 219 ? 18.471 5.577 -26.176 1.00 87.44 219 LEU A N 1
ATOM 1742 C CA . LEU A 1 219 ? 18.403 4.567 -25.116 1.00 87.44 219 LEU A CA 1
ATOM 1743 C C . LEU A 1 219 ? 18.852 3.181 -25.589 1.00 87.44 219 LEU A C 1
ATOM 1745 O O . LEU A 1 219 ? 19.579 2.506 -24.852 1.00 87.44 219 LEU A O 1
ATOM 1749 N N . CYS A 1 220 ? 18.479 2.780 -26.808 1.00 85.38 220 CYS A N 1
ATOM 1750 C CA . CYS A 1 220 ? 18.948 1.536 -27.420 1.00 85.38 220 CYS A CA 1
ATOM 1751 C C . CYS A 1 220 ? 20.472 1.532 -27.589 1.00 85.38 220 CYS A C 1
ATOM 1753 O O . CYS A 1 220 ? 21.109 0.520 -27.305 1.00 85.38 220 CYS A O 1
ATOM 1755 N N . LEU A 1 221 ? 21.055 2.674 -27.969 1.00 78.88 221 LEU A N 1
ATOM 1756 C CA . LEU A 1 221 ? 22.502 2.830 -28.131 1.00 78.88 221 LEU A CA 1
ATOM 1757 C C . LEU A 1 221 ? 23.258 2.821 -26.789 1.00 78.88 221 LEU A C 1
ATOM 1759 O O . LEU A 1 221 ? 24.376 2.321 -26.723 1.00 78.88 221 LEU A O 1
ATOM 1763 N N . LYS A 1 222 ? 22.670 3.367 -25.713 1.00 80.44 222 LYS A N 1
ATOM 1764 C CA . LYS A 1 222 ? 23.367 3.561 -24.424 1.00 80.44 222 LYS A CA 1
ATOM 1765 C C . LYS A 1 222 ? 23.224 2.421 -23.415 1.00 80.44 222 LYS A C 1
ATOM 1767 O O . LYS A 1 222 ? 24.157 2.187 -22.655 1.00 80.44 222 LYS A O 1
ATOM 1772 N N . LYS A 1 223 ? 22.040 1.807 -23.285 1.00 68.25 223 LYS A N 1
ATOM 1773 C CA . LYS A 1 223 ? 21.670 1.060 -22.059 1.00 68.25 223 LYS A CA 1
ATOM 1774 C C . LYS A 1 223 ? 21.459 -0.448 -22.225 1.00 68.25 223 LYS A C 1
ATOM 1776 O O . LYS A 1 223 ? 21.193 -1.103 -21.221 1.00 68.25 223 LYS A O 1
ATOM 1781 N N . GLY A 1 224 ? 21.561 -1.007 -23.435 1.00 68.06 224 GLY A N 1
ATOM 1782 C CA . GLY A 1 224 ? 21.437 -2.460 -23.654 1.00 68.06 224 GLY A CA 1
ATOM 1783 C C . GLY A 1 224 ? 20.114 -3.080 -23.163 1.00 68.06 224 GLY A C 1
ATOM 1784 O O . GLY A 1 224 ? 20.076 -4.251 -22.800 1.00 68.06 224 GLY A O 1
ATOM 1785 N N . GLY A 1 225 ? 19.031 -2.297 -23.093 1.00 76.88 225 GLY A N 1
ATOM 1786 C CA . GLY A 1 225 ? 17.710 -2.752 -22.646 1.00 76.88 225 GLY A CA 1
ATOM 1787 C C . GLY A 1 225 ? 16.830 -3.265 -23.789 1.00 76.88 225 GLY A C 1
ATOM 1788 O O . GLY A 1 225 ? 17.030 -2.893 -24.942 1.00 76.88 225 GLY A O 1
ATOM 1789 N N . GLY A 1 226 ? 15.819 -4.077 -23.463 1.00 86.94 226 GLY A N 1
ATOM 1790 C CA . GLY A 1 226 ? 14.798 -4.491 -24.432 1.00 86.94 226 GLY A CA 1
ATOM 1791 C C . GLY A 1 226 ? 13.982 -3.306 -24.970 1.00 86.94 226 GLY A C 1
ATOM 1792 O O . GLY A 1 226 ? 13.802 -2.305 -24.272 1.00 86.94 226 GLY A O 1
ATOM 1793 N N . TYR A 1 227 ? 13.465 -3.434 -26.198 1.00 91.00 227 TYR A N 1
ATOM 1794 C CA . TYR A 1 227 ? 12.772 -2.348 -26.908 1.00 91.00 227 TYR A CA 1
ATOM 1795 C C . TYR A 1 227 ? 11.602 -1.755 -26.119 1.00 91.00 227 TYR A C 1
ATOM 1797 O O . TYR A 1 227 ? 11.503 -0.538 -26.010 1.00 91.00 227 TYR A O 1
ATOM 1805 N N . ASP A 1 228 ? 10.791 -2.594 -25.471 1.00 89.94 228 ASP A N 1
ATOM 1806 C CA . ASP A 1 228 ? 9.652 -2.141 -24.665 1.00 89.94 228 ASP A CA 1
ATOM 1807 C C . ASP A 1 228 ? 10.068 -1.176 -23.543 1.00 89.94 228 ASP A C 1
ATOM 1809 O O . ASP A 1 228 ? 9.507 -0.091 -23.388 1.00 89.94 228 ASP A O 1
ATOM 1813 N N . ARG A 1 229 ? 11.146 -1.507 -22.820 1.00 89.88 229 ARG A N 1
ATOM 1814 C CA . ARG A 1 229 ? 11.685 -0.662 -21.747 1.00 89.88 229 ARG A CA 1
ATOM 1815 C C . ARG A 1 229 ? 12.207 0.670 -22.283 1.00 89.88 229 ARG A C 1
ATOM 1817 O O . ARG A 1 229 ? 11.960 1.707 -21.666 1.00 89.88 229 ARG A O 1
ATOM 1824 N N . ASN A 1 230 ? 12.939 0.641 -23.397 1.00 91.75 230 ASN A N 1
ATOM 1825 C CA . ASN A 1 230 ? 13.504 1.850 -23.999 1.00 91.75 230 ASN A CA 1
ATOM 1826 C C . ASN A 1 230 ? 12.394 2.753 -24.540 1.00 91.75 230 ASN A C 1
ATOM 1828 O O . ASN A 1 230 ? 12.433 3.960 -24.328 1.00 91.75 230 ASN A O 1
ATOM 1832 N N . PHE A 1 231 ? 11.370 2.172 -25.161 1.00 93.56 231 PHE A N 1
ATOM 1833 C CA . PHE A 1 231 ? 10.229 2.911 -25.685 1.00 93.56 231 PHE A CA 1
ATOM 1834 C C . PHE A 1 231 ? 9.376 3.513 -24.586 1.00 93.56 231 PHE A C 1
ATOM 1836 O O . PHE A 1 231 ? 9.026 4.683 -24.661 1.00 93.56 231 PHE A O 1
ATOM 1843 N N . LYS A 1 232 ? 9.108 2.763 -23.517 1.00 91.69 232 LYS A N 1
ATOM 1844 C CA . LYS A 1 232 ? 8.421 3.288 -22.338 1.00 91.69 232 LYS A CA 1
ATOM 1845 C C . LYS A 1 232 ? 9.148 4.498 -21.756 1.00 91.69 232 LYS A C 1
ATOM 1847 O O . LYS A 1 232 ? 8.508 5.502 -21.467 1.00 91.69 232 LYS A O 1
ATOM 1852 N N . ALA A 1 233 ? 10.471 4.427 -21.618 1.00 90.62 233 ALA A N 1
ATOM 1853 C CA . ALA A 1 233 ? 11.273 5.543 -21.121 1.00 90.62 233 ALA A CA 1
ATOM 1854 C C . ALA A 1 233 ? 11.304 6.733 -22.100 1.00 90.62 233 ALA A C 1
ATOM 1856 O O . ALA A 1 233 ? 11.176 7.875 -21.665 1.00 90.62 233 ALA A O 1
ATOM 1857 N N . ALA A 1 234 ? 11.413 6.475 -23.406 1.00 93.00 234 ALA A N 1
ATOM 1858 C CA . ALA A 1 234 ? 11.328 7.505 -24.440 1.00 93.00 234 ALA A CA 1
ATOM 1859 C C . ALA A 1 234 ? 9.962 8.206 -24.431 1.00 93.00 234 ALA A C 1
ATOM 1861 O O . ALA A 1 234 ? 9.889 9.431 -24.447 1.00 93.00 234 ALA A O 1
ATOM 1862 N N . LEU A 1 235 ? 8.881 7.435 -24.308 1.00 93.75 235 LEU A N 1
ATOM 1863 C CA . LEU A 1 235 ? 7.520 7.944 -24.211 1.00 93.75 235 LEU A CA 1
ATOM 1864 C C . LEU A 1 235 ? 7.320 8.772 -22.939 1.00 93.75 235 LEU A C 1
ATOM 1866 O O . LEU A 1 235 ? 6.731 9.840 -23.020 1.00 93.75 235 LEU A O 1
ATOM 1870 N N . GLN A 1 236 ? 7.839 8.329 -21.787 1.00 90.81 236 GLN A N 1
ATOM 1871 C CA . GLN A 1 236 ? 7.780 9.092 -20.528 1.00 90.81 236 GLN A CA 1
ATOM 1872 C C . GLN A 1 236 ? 8.498 10.437 -20.633 1.00 90.81 236 GLN A C 1
ATOM 1874 O O . GLN A 1 236 ? 8.067 11.413 -20.024 1.00 90.81 236 GLN A O 1
ATOM 1879 N N . PHE A 1 237 ? 9.597 10.481 -21.386 1.00 90.06 237 PHE A N 1
ATOM 1880 C CA . PHE A 1 237 ? 10.344 11.708 -21.622 1.00 90.06 237 PHE A CA 1
ATOM 1881 C C . PHE A 1 237 ? 9.604 12.648 -22.579 1.00 90.06 237 PHE A C 1
ATOM 1883 O O . PHE A 1 237 ? 9.507 13.845 -22.323 1.00 90.06 237 PHE A O 1
ATOM 1890 N N . ALA A 1 238 ? 9.093 12.107 -23.683 1.00 91.00 238 ALA A N 1
ATOM 1891 C CA . ALA A 1 238 ? 8.526 12.899 -24.764 1.00 91.00 238 ALA A CA 1
ATOM 1892 C C . ALA A 1 238 ? 7.061 13.296 -24.536 1.00 91.00 238 ALA A C 1
ATOM 1894 O O . ALA A 1 238 ? 6.615 14.309 -25.071 1.00 91.00 238 ALA A O 1
ATOM 1895 N N . SER A 1 239 ? 6.301 12.515 -23.762 1.00 85.56 239 SER A N 1
ATOM 1896 C CA . SER A 1 239 ? 4.873 12.738 -23.549 1.00 85.56 239 SER A CA 1
ATOM 1897 C C . SER A 1 239 ? 4.432 12.441 -22.116 1.00 85.56 239 SER A C 1
ATOM 1899 O O . SER A 1 239 ? 4.566 11.333 -21.602 1.00 85.56 239 SER A O 1
ATOM 1901 N N . GLY A 1 240 ? 3.800 13.432 -21.483 1.00 76.81 240 GLY A N 1
ATOM 1902 C CA . GLY A 1 240 ? 3.118 13.272 -20.194 1.00 76.81 240 GLY A CA 1
ATOM 1903 C C . GLY A 1 240 ? 1.671 12.767 -20.306 1.00 76.81 240 GLY A C 1
ATOM 1904 O O . GLY A 1 240 ? 0.959 12.739 -19.297 1.00 76.81 240 GLY A O 1
ATOM 1905 N N . LYS A 1 241 ? 1.198 12.419 -21.515 1.00 86.44 241 LYS A N 1
ATOM 1906 C CA . LYS A 1 241 ? -0.202 12.037 -21.768 1.00 86.44 241 LYS A CA 1
ATOM 1907 C C . LYS A 1 241 ? -0.518 10.691 -21.115 1.00 86.44 241 LYS A C 1
A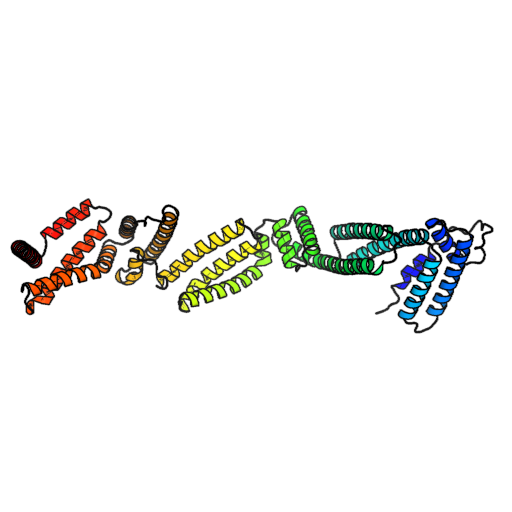TOM 1909 O O . LYS A 1 241 ? 0.081 9.660 -21.420 1.00 86.44 241 LYS A O 1
ATOM 1914 N N . LYS A 1 242 ? -1.478 10.699 -20.186 1.00 84.00 242 LYS A N 1
ATOM 1915 C CA . LYS A 1 242 ? -1.823 9.526 -19.367 1.00 84.00 242 LYS A CA 1
ATOM 1916 C C . LYS A 1 242 ? -2.509 8.428 -20.182 1.00 84.00 242 LYS A C 1
ATOM 1918 O O . LYS A 1 242 ? -2.360 7.260 -19.822 1.00 84.00 242 LYS A O 1
ATOM 1923 N N . GLU A 1 243 ? -3.241 8.775 -21.245 1.00 88.31 243 GLU A N 1
ATOM 1924 C CA . GLU A 1 243 ? -4.002 7.794 -22.029 1.00 88.31 243 GLU A CA 1
ATOM 1925 C C . GLU A 1 243 ? -3.095 6.773 -22.721 1.00 88.31 243 GLU A C 1
ATOM 1927 O O . GLU A 1 243 ? -3.408 5.582 -22.703 1.00 88.31 243 GLU A O 1
ATOM 1932 N N . TYR A 1 244 ? -1.943 7.205 -23.246 1.00 89.62 244 TYR A N 1
ATOM 1933 C CA . TYR A 1 244 ? -1.010 6.321 -23.948 1.00 89.62 244 TYR A CA 1
ATOM 1934 C C . TYR A 1 244 ? -0.555 5.159 -23.081 1.00 89.62 244 TYR A C 1
ATOM 1936 O O . TYR A 1 244 ? -0.633 4.005 -23.490 1.00 89.62 244 TYR A O 1
ATOM 1944 N N . PHE A 1 245 ? -0.147 5.441 -21.846 1.00 88.69 245 PHE A N 1
ATOM 1945 C CA . PHE A 1 245 ? 0.322 4.390 -20.954 1.00 88.69 245 PHE A CA 1
ATOM 1946 C C . PHE A 1 245 ? -0.797 3.445 -20.520 1.00 88.69 245 PHE A C 1
ATOM 1948 O O . PHE A 1 245 ? -0.562 2.253 -20.341 1.00 88.69 245 PHE A O 1
ATOM 1955 N N . ASN A 1 246 ? -2.010 3.969 -20.361 1.00 84.25 246 ASN A N 1
ATOM 1956 C CA . ASN A 1 246 ? -3.149 3.188 -19.889 1.00 84.25 246 ASN A CA 1
ATOM 1957 C C . ASN A 1 246 ? -3.681 2.219 -20.912 1.00 84.25 246 ASN A C 1
ATOM 1959 O O . ASN A 1 246 ? -4.162 1.158 -20.531 1.00 84.25 246 ASN A O 1
ATOM 1963 N N . LEU A 1 247 ? -3.646 2.616 -22.178 1.00 89.56 247 LEU A N 1
ATOM 1964 C CA . LEU A 1 247 ? -4.176 1.815 -23.263 1.00 89.56 247 LEU A CA 1
ATOM 1965 C C . LEU A 1 247 ? -3.095 0.893 -23.820 1.00 89.56 247 LEU A C 1
ATOM 1967 O O . LEU A 1 247 ? -3.344 -0.303 -23.936 1.00 89.56 247 LEU A O 1
ATOM 1971 N N . LEU A 1 248 ? -1.878 1.399 -24.039 1.00 89.31 248 LEU A N 1
ATOM 1972 C CA . LEU A 1 248 ? -0.784 0.599 -24.591 1.00 89.31 248 LEU A CA 1
ATOM 1973 C C . LEU A 1 248 ? -0.302 -0.493 -23.626 1.00 89.31 248 LEU A C 1
ATOM 1975 O O . LEU A 1 248 ? -0.020 -1.610 -24.049 1.00 89.31 248 LEU A O 1
ATOM 1979 N N . TYR A 1 249 ? -0.225 -0.191 -22.326 1.00 90.19 249 TYR A N 1
ATOM 1980 C CA . TYR A 1 249 ? 0.252 -1.139 -21.311 1.00 90.19 249 TYR A CA 1
ATOM 1981 C C . TYR A 1 249 ? -0.877 -1.703 -20.447 1.00 90.19 249 TYR A C 1
ATOM 1983 O O . TYR A 1 249 ? -0.598 -2.236 -19.376 1.00 90.19 249 TYR A O 1
ATOM 1991 N N . ARG A 1 250 ? -2.143 -1.610 -20.881 1.00 91.50 250 ARG A N 1
ATOM 1992 C CA . ARG A 1 250 ? -3.311 -2.020 -20.081 1.00 91.50 250 ARG A CA 1
ATOM 1993 C C . ARG A 1 250 ? -3.175 -3.434 -19.521 1.00 91.50 250 ARG A C 1
ATOM 1995 O O . ARG A 1 250 ? -3.329 -3.644 -18.317 1.00 91.50 250 ARG A O 1
ATOM 2002 N N . ASP A 1 251 ? -2.873 -4.386 -20.397 1.00 92.31 251 ASP A N 1
ATOM 2003 C CA . ASP A 1 251 ? -2.817 -5.804 -20.043 1.00 92.31 251 ASP A CA 1
ATOM 2004 C C . ASP A 1 251 ? -1.600 -6.114 -19.173 1.00 92.31 251 ASP A C 1
ATOM 2006 O O . ASP A 1 251 ? -1.718 -6.836 -18.187 1.00 92.31 251 ASP A O 1
ATOM 2010 N N . SER A 1 252 ? -0.456 -5.490 -19.467 1.00 91.69 252 SER A N 1
ATOM 2011 C CA . SER A 1 252 ? 0.760 -5.610 -18.653 1.00 91.69 252 SER A CA 1
ATOM 2012 C C . SER A 1 252 ? 0.561 -5.032 -17.246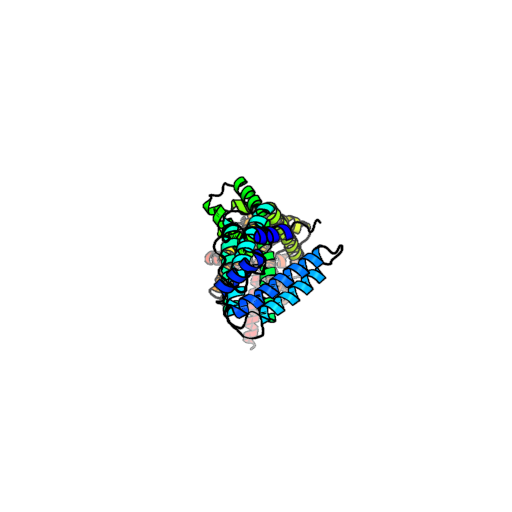 1.00 91.69 252 SER A C 1
ATOM 2014 O O . SER A 1 252 ? 0.859 -5.697 -16.255 1.00 91.69 252 SER A O 1
ATOM 2016 N N . ILE A 1 253 ? -0.030 -3.834 -17.134 1.00 92.50 253 ILE A N 1
ATOM 2017 C CA . ILE A 1 253 ? -0.392 -3.204 -15.855 1.00 92.50 253 ILE A CA 1
ATOM 2018 C C . ILE A 1 253 ? -1.320 -4.126 -15.064 1.00 92.50 253 ILE A C 1
ATOM 2020 O O . ILE A 1 253 ? -1.091 -4.341 -13.875 1.00 92.50 253 ILE A O 1
ATOM 2024 N N . ARG A 1 254 ? -2.341 -4.696 -15.716 1.00 95.06 254 ARG A N 1
ATOM 2025 C CA . ARG A 1 254 ? -3.281 -5.624 -15.080 1.00 95.06 254 ARG A CA 1
ATOM 2026 C C . ARG A 1 254 ? -2.583 -6.887 -14.574 1.00 95.06 254 ARG A C 1
ATOM 2028 O O . ARG A 1 254 ? -2.740 -7.213 -13.405 1.00 95.06 254 ARG A O 1
ATOM 2035 N N . GLN A 1 255 ? -1.798 -7.562 -15.411 1.00 96.00 255 GLN A N 1
ATOM 2036 C CA . GLN A 1 255 ? -1.092 -8.793 -15.037 1.00 96.00 255 GLN A CA 1
ATOM 2037 C C . GLN A 1 255 ? -0.106 -8.557 -13.886 1.00 96.00 255 GLN A C 1
ATOM 2039 O O . GLN A 1 255 ? -0.101 -9.300 -12.906 1.00 96.00 255 GLN A O 1
ATOM 2044 N N . LEU A 1 256 ? 0.697 -7.491 -13.960 1.00 94.00 256 LEU A N 1
ATOM 2045 C CA . LEU A 1 256 ? 1.643 -7.138 -12.897 1.00 94.00 256 LEU A CA 1
ATOM 2046 C C . LEU A 1 256 ? 0.928 -6.753 -11.595 1.00 94.00 256 LEU A C 1
ATOM 2048 O O . LEU A 1 256 ? 1.415 -7.070 -10.508 1.00 94.00 256 LEU A O 1
ATOM 2052 N N . ALA A 1 257 ? -0.223 -6.083 -11.689 1.00 95.81 257 ALA A N 1
ATOM 2053 C CA . ALA A 1 257 ? -1.051 -5.755 -10.535 1.00 95.81 257 ALA A CA 1
ATOM 2054 C C . ALA A 1 257 ? -1.686 -6.997 -9.902 1.00 95.81 257 ALA A C 1
ATOM 2056 O O . ALA A 1 257 ? -1.702 -7.086 -8.678 1.00 95.81 257 ALA A O 1
ATOM 2057 N N . GLU A 1 258 ? -2.156 -7.954 -10.706 1.00 97.19 258 GLU A N 1
ATOM 2058 C CA . GLU A 1 258 ? -2.688 -9.236 -10.234 1.00 97.19 258 GLU A CA 1
ATOM 2059 C C . GLU A 1 258 ? -1.605 -10.030 -9.495 1.00 97.19 258 GLU A C 1
ATOM 2061 O O . GLU A 1 258 ? -1.789 -10.358 -8.327 1.00 97.19 258 GLU A O 1
ATOM 2066 N N . VAL A 1 259 ? -0.428 -10.231 -10.099 1.00 97.38 259 VAL A N 1
ATOM 2067 C CA . VAL A 1 259 ? 0.690 -10.948 -9.455 1.00 97.38 259 VAL A CA 1
ATOM 2068 C C . VAL A 1 259 ? 1.111 -10.283 -8.140 1.00 97.38 259 VAL A C 1
ATOM 2070 O O . VAL A 1 259 ? 1.277 -10.957 -7.121 1.00 97.38 259 VAL A O 1
ATOM 2073 N N . ARG A 1 260 ? 1.274 -8.953 -8.135 1.00 97.38 260 ARG A N 1
ATOM 2074 C CA . ARG A 1 260 ? 1.644 -8.210 -6.921 1.00 97.38 260 ARG A CA 1
ATOM 2075 C C . ARG A 1 260 ? 0.539 -8.264 -5.864 1.00 97.38 260 ARG A C 1
ATOM 2077 O O . ARG A 1 260 ? 0.851 -8.410 -4.686 1.00 97.38 260 ARG A O 1
ATOM 2084 N N . GLY A 1 261 ? -0.718 -8.145 -6.279 1.00 97.81 261 GLY A N 1
ATOM 2085 C CA . GLY A 1 261 ? -1.870 -8.147 -5.386 1.00 97.81 261 GLY A CA 1
ATOM 2086 C C . GLY A 1 261 ? -2.104 -9.501 -4.727 1.00 97.81 261 GLY A C 1
ATOM 2087 O O . GLY A 1 261 ? -2.348 -9.536 -3.526 1.00 97.81 261 GLY A O 1
ATOM 2088 N N . GLU A 1 262 ? -1.948 -10.610 -5.456 1.00 98.00 262 GLU A N 1
ATOM 2089 C CA . GLU A 1 262 ? -2.015 -11.957 -4.868 1.00 98.00 262 GLU A CA 1
ATOM 2090 C C . GLU A 1 262 ? -0.919 -12.174 -3.825 1.00 98.00 262 GLU A C 1
ATOM 2092 O O . GLU A 1 262 ? -1.191 -12.681 -2.737 1.00 98.00 262 GLU A O 1
ATOM 2097 N N . LYS A 1 263 ? 0.306 -11.716 -4.108 1.00 97.94 263 LYS A N 1
ATOM 2098 C CA . LYS A 1 263 ? 1.396 -11.762 -3.128 1.00 97.94 263 LYS A CA 1
ATOM 2099 C C . LYS A 1 263 ? 1.064 -10.946 -1.875 1.00 97.94 263 LYS A C 1
ATOM 2101 O O . LYS A 1 263 ? 1.227 -11.438 -0.765 1.00 97.94 263 LYS A O 1
ATOM 2106 N N . GLU A 1 264 ? 0.564 -9.721 -2.037 1.00 97.69 264 GLU A N 1
ATOM 2107 C CA . GLU A 1 264 ? 0.183 -8.869 -0.903 1.00 97.69 264 GLU A CA 1
ATOM 2108 C C . GLU A 1 264 ? -0.966 -9.488 -0.084 1.00 97.69 264 GLU A C 1
ATOM 2110 O O . GLU A 1 264 ? -0.933 -9.454 1.145 1.00 97.69 264 GLU A O 1
ATOM 2115 N N . LEU A 1 265 ? -1.948 -10.122 -0.735 1.00 97.69 265 LEU A N 1
ATOM 2116 C CA . LEU A 1 265 ? -3.024 -10.858 -0.062 1.00 97.69 265 LEU A CA 1
ATOM 2117 C C . LEU A 1 265 ? -2.500 -12.064 0.718 1.00 97.69 265 LEU A C 1
ATOM 2119 O O . LEU A 1 265 ? -2.928 -12.275 1.853 1.00 97.69 265 LEU A O 1
ATOM 2123 N N . GLN A 1 266 ? -1.563 -12.823 0.147 1.00 97.62 266 GLN A N 1
ATOM 2124 C CA . GLN A 1 266 ? -0.909 -13.941 0.823 1.00 97.62 266 GLN A CA 1
ATOM 2125 C C . GLN A 1 266 ? -0.143 -13.463 2.066 1.00 97.62 266 GLN A C 1
ATOM 2127 O O . GLN A 1 266 ? -0.331 -14.015 3.154 1.00 97.62 266 GLN A O 1
ATOM 2132 N N . ASP A 1 267 ? 0.648 -12.395 1.930 1.00 95.62 267 ASP A N 1
ATOM 2133 C CA . ASP A 1 267 ? 1.401 -11.788 3.032 1.00 95.62 267 ASP A CA 1
ATOM 2134 C C . ASP A 1 267 ? 0.458 -11.298 4.142 1.00 95.62 267 ASP A C 1
ATOM 2136 O O . ASP A 1 267 ? 0.699 -11.530 5.329 1.00 95.62 267 ASP A O 1
ATOM 2140 N N . MET A 1 268 ? -0.657 -10.659 3.773 1.00 94.50 268 MET A N 1
ATOM 2141 C CA . MET A 1 268 ? -1.686 -10.228 4.720 1.00 94.50 268 MET A CA 1
ATOM 2142 C C . MET A 1 268 ? -2.377 -11.407 5.411 1.00 94.50 268 MET A C 1
ATOM 2144 O O . MET A 1 268 ? -2.581 -11.365 6.626 1.00 94.50 268 MET A O 1
ATOM 2148 N N . SER A 1 269 ? -2.732 -12.449 4.658 1.00 93.94 269 SER A N 1
ATOM 2149 C CA . SER A 1 269 ? -3.366 -13.654 5.191 1.00 93.94 269 SER A CA 1
ATOM 2150 C C . SER A 1 269 ? -2.479 -14.316 6.239 1.00 93.94 269 SER A C 1
ATOM 2152 O O . SER A 1 269 ? -2.958 -14.639 7.324 1.00 93.94 269 SER A O 1
ATOM 2154 N N . TYR A 1 270 ? -1.182 -14.444 5.949 1.00 93.69 270 TYR A N 1
ATOM 2155 C CA . TYR A 1 270 ? -0.194 -14.993 6.873 1.00 93.69 270 TYR A CA 1
ATOM 2156 C C . TYR A 1 270 ? 0.011 -14.092 8.097 1.00 93.69 270 TYR A C 1
ATOM 2158 O O . TYR A 1 270 ? -0.095 -14.546 9.234 1.00 93.69 270 TYR A O 1
ATOM 2166 N N . LYS A 1 271 ? 0.247 -12.791 7.882 1.00 90.12 271 LYS A N 1
ATOM 2167 C CA . LYS A 1 271 ? 0.564 -11.832 8.951 1.00 90.12 271 LYS A CA 1
ATOM 2168 C C . LYS A 1 271 ? -0.575 -11.637 9.953 1.00 90.12 271 LYS A C 1
ATOM 2170 O O . LYS A 1 271 ? -0.311 -11.418 11.133 1.00 90.12 271 LYS A O 1
ATOM 2175 N N . TYR A 1 272 ? -1.822 -11.659 9.486 1.00 87.44 272 TYR A N 1
ATOM 2176 C CA . TYR A 1 272 ? -2.997 -11.342 10.305 1.00 87.44 272 TYR A CA 1
ATOM 2177 C C . TYR A 1 272 ? -3.909 -12.549 10.569 1.00 87.44 272 TYR A C 1
ATOM 2179 O O . TYR A 1 272 ? -4.948 -12.384 11.207 1.00 87.44 272 TYR A O 1
ATOM 2187 N N . GLY A 1 273 ? -3.554 -13.745 10.084 1.00 90.06 273 GLY A N 1
ATOM 2188 C CA . GLY A 1 273 ? -4.372 -14.952 10.230 1.00 90.06 273 GLY A CA 1
ATOM 2189 C C . GLY A 1 273 ? -5.762 -14.809 9.601 1.00 90.06 273 GLY A C 1
ATOM 2190 O O . GLY A 1 273 ? -6.758 -15.187 10.219 1.00 90.06 273 GLY A O 1
ATOM 2191 N N . LEU A 1 274 ? -5.853 -14.194 8.416 1.00 92.00 274 LEU A N 1
ATOM 2192 C CA . LEU A 1 274 ? -7.143 -13.897 7.784 1.00 92.00 274 LEU A CA 1
ATOM 2193 C C . LEU A 1 274 ? -7.781 -15.176 7.210 1.00 92.00 274 LEU A C 1
ATOM 2195 O O . LEU A 1 274 ? -7.104 -15.931 6.517 1.00 92.00 274 LEU A O 1
ATOM 2199 N N . PRO A 1 275 ? -9.085 -15.419 7.425 1.00 92.69 275 PRO A N 1
ATOM 2200 C CA . PRO A 1 275 ? -9.791 -16.523 6.793 1.00 92.69 275 PRO A CA 1
ATOM 2201 C C . PRO A 1 275 ? -10.050 -16.215 5.314 1.00 92.69 275 PRO A C 1
ATOM 2203 O O . PRO A 1 275 ? -10.256 -15.058 4.937 1.00 92.69 275 PRO A O 1
ATOM 2206 N N . GLU A 1 276 ? -10.162 -17.260 4.495 1.00 94.25 276 GLU A N 1
ATOM 2207 C CA . GLU A 1 276 ? -10.352 -17.160 3.039 1.00 94.25 276 GLU A CA 1
ATOM 2208 C C . GLU A 1 276 ? -11.534 -16.259 2.636 1.00 94.25 276 GLU A C 1
ATOM 2210 O O . GLU A 1 276 ? -11.437 -15.431 1.732 1.00 94.25 276 GLU A O 1
ATOM 2215 N N . LEU A 1 277 ? -12.654 -16.336 3.366 1.00 92.56 277 LEU A N 1
ATOM 2216 C CA . LEU A 1 277 ? -13.820 -15.476 3.126 1.00 92.56 277 LEU A CA 1
ATOM 2217 C C . LEU A 1 277 ? -13.495 -13.980 3.250 1.00 92.56 277 LEU A C 1
ATOM 2219 O O . LEU A 1 277 ? -14.085 -13.162 2.543 1.00 92.56 277 LEU A O 1
ATOM 2223 N N . LEU A 1 278 ? -12.589 -13.610 4.156 1.00 93.00 278 LEU A N 1
ATOM 2224 C CA . LEU A 1 278 ? -12.179 -12.226 4.358 1.00 93.00 278 LEU A CA 1
ATOM 2225 C C . LEU A 1 278 ? -11.144 -11.800 3.318 1.00 93.00 278 LEU A C 1
ATOM 2227 O O . LEU A 1 278 ? -11.275 -10.702 2.780 1.00 93.00 278 LEU A O 1
ATOM 2231 N N . VAL A 1 279 ? -10.198 -12.682 2.972 1.00 96.69 279 VAL A N 1
ATOM 2232 C CA . VAL A 1 279 ? -9.256 -12.487 1.855 1.00 96.69 279 VAL A CA 1
ATOM 2233 C C . VAL A 1 279 ? -10.029 -12.193 0.568 1.00 96.69 279 VAL A C 1
ATOM 2235 O O . VAL A 1 279 ? -9.797 -11.169 -0.075 1.00 96.69 279 VAL A O 1
ATOM 2238 N N . ARG A 1 280 ? -11.056 -12.994 0.260 1.00 96.06 280 ARG A N 1
ATOM 2239 C CA . ARG A 1 280 ? -11.941 -12.777 -0.892 1.00 96.06 280 ARG A CA 1
ATOM 2240 C C . ARG A 1 280 ? -12.649 -11.419 -0.862 1.00 96.06 280 ARG A C 1
ATOM 2242 O O . ARG A 1 280 ? -12.828 -10.812 -1.916 1.00 96.06 280 ARG A O 1
ATOM 2249 N N . LYS A 1 281 ? -13.041 -10.925 0.320 1.00 95.12 281 LYS A N 1
ATOM 2250 C CA . LYS A 1 281 ? -13.674 -9.601 0.474 1.00 95.12 281 LYS A CA 1
ATOM 2251 C C . LYS A 1 281 ? -12.701 -8.445 0.236 1.00 95.12 281 LYS A C 1
ATOM 2253 O O . LYS A 1 281 ? -13.111 -7.446 -0.347 1.00 95.12 281 LYS A O 1
ATOM 2258 N N . ILE A 1 282 ? -11.446 -8.555 0.676 1.00 97.38 282 ILE A N 1
ATOM 2259 C CA . ILE A 1 282 ? -10.448 -7.478 0.518 1.00 97.38 282 ILE A CA 1
ATOM 2260 C C . ILE A 1 282 ? -9.691 -7.539 -0.816 1.00 97.38 282 ILE A C 1
ATOM 2262 O O . ILE A 1 282 ? -9.144 -6.522 -1.239 1.00 97.38 282 ILE A O 1
ATOM 2266 N N . ARG A 1 283 ? -9.702 -8.685 -1.510 1.00 97.75 283 ARG A N 1
ATOM 2267 C CA . ARG A 1 283 ? -9.062 -8.894 -2.820 1.00 97.75 283 ARG A CA 1
ATOM 2268 C C . ARG A 1 283 ? -9.296 -7.764 -3.831 1.00 97.75 283 ARG A C 1
ATOM 2270 O O . ARG A 1 283 ? -8.302 -7.239 -4.324 1.00 97.75 283 ARG A O 1
ATOM 2277 N N . PRO A 1 284 ? -10.535 -7.317 -4.127 1.00 97.88 284 PRO A N 1
ATOM 2278 C CA . PRO A 1 284 ? -10.738 -6.229 -5.087 1.00 97.88 284 PRO A CA 1
ATOM 2279 C C . PRO A 1 284 ? -10.080 -4.905 -4.662 1.00 97.88 284 PRO A C 1
ATOM 2281 O O . PRO A 1 284 ? -9.607 -4.167 -5.521 1.00 97.88 284 PRO A O 1
ATOM 2284 N N . LEU A 1 285 ? -9.995 -4.614 -3.358 1.00 97.25 285 LEU A N 1
ATOM 2285 C CA . LEU A 1 285 ? -9.353 -3.395 -2.847 1.00 97.25 285 LEU A CA 1
ATOM 2286 C C . LEU A 1 285 ? -7.828 -3.454 -2.998 1.00 97.25 285 LEU A C 1
ATOM 2288 O O . LEU A 1 285 ? -7.211 -2.469 -3.400 1.00 97.25 285 LEU A O 1
ATOM 2292 N N . VAL A 1 286 ? -7.226 -4.612 -2.708 1.00 97.81 286 VAL A N 1
ATOM 2293 C CA . VAL A 1 286 ? -5.780 -4.828 -2.882 1.00 97.81 286 VAL A CA 1
ATOM 2294 C C . VAL A 1 286 ? -5.404 -4.797 -4.364 1.00 97.81 286 VAL A C 1
ATOM 2296 O O . VAL A 1 286 ? -4.451 -4.119 -4.739 1.00 97.81 286 VAL A O 1
ATOM 2299 N N . LEU A 1 287 ? -6.185 -5.452 -5.229 1.00 97.25 287 LEU A N 1
ATOM 2300 C CA . LEU A 1 287 ? -5.944 -5.436 -6.673 1.00 97.25 287 LEU A CA 1
ATOM 2301 C C . LEU A 1 287 ? -6.057 -4.022 -7.259 1.00 97.25 287 LEU A C 1
ATOM 2303 O O . LEU A 1 287 ? -5.204 -3.621 -8.050 1.00 97.25 287 LEU A O 1
ATOM 2307 N N . GLU A 1 288 ? -7.050 -3.235 -6.838 1.00 97.19 288 GLU A N 1
ATOM 2308 C CA . GLU A 1 288 ? -7.191 -1.844 -7.282 1.00 97.19 288 GLU A CA 1
ATOM 2309 C C . GLU A 1 288 ? -6.027 -0.961 -6.808 1.00 97.19 288 GLU A C 1
ATOM 2311 O O . GLU A 1 288 ? -5.512 -0.150 -7.585 1.00 97.19 288 GLU A O 1
ATOM 2316 N N . LYS A 1 289 ? -5.555 -1.152 -5.567 1.00 97.31 289 LYS A N 1
ATOM 2317 C CA . LYS A 1 289 ? -4.341 -0.498 -5.057 1.00 97.31 289 LYS A CA 1
ATOM 2318 C C . LYS A 1 289 ? -3.143 -0.816 -5.951 1.00 97.31 289 LYS A C 1
ATOM 2320 O O . LYS A 1 289 ? -2.496 0.104 -6.451 1.00 97.31 289 LYS A O 1
ATOM 2325 N N . CYS A 1 290 ? -2.864 -2.102 -6.174 1.00 97.56 290 CYS A N 1
ATOM 2326 C CA . CYS A 1 290 ? -1.725 -2.544 -6.975 1.00 97.56 290 CYS A CA 1
ATOM 2327 C C . CYS A 1 290 ? -1.820 -2.060 -8.426 1.00 97.56 290 CYS A C 1
ATOM 2329 O O . CYS A 1 290 ? -0.798 -1.691 -9.002 1.00 97.56 290 CYS A O 1
ATOM 2331 N N . ARG A 1 291 ? -3.026 -2.004 -9.004 1.00 96.81 291 ARG A N 1
ATOM 2332 C CA . ARG A 1 291 ? -3.256 -1.471 -10.353 1.00 96.81 291 ARG A CA 1
ATOM 2333 C C . ARG A 1 291 ? -2.873 0.000 -10.445 1.00 96.81 291 ARG A C 1
ATOM 2335 O O . ARG A 1 291 ? -2.104 0.363 -11.331 1.00 96.81 291 ARG A O 1
ATOM 2342 N N . LYS A 1 292 ? -3.344 0.834 -9.515 1.00 95.94 292 LYS A N 1
ATOM 2343 C CA . LYS A 1 292 ? -2.985 2.261 -9.472 1.00 95.94 292 LYS A CA 1
ATOM 2344 C C . LYS A 1 292 ? -1.493 2.483 -9.268 1.00 95.94 292 LYS A C 1
ATOM 2346 O O . LYS A 1 292 ? -0.919 3.331 -9.945 1.00 95.94 292 LYS A O 1
ATOM 2351 N N . ASP A 1 293 ? -0.855 1.692 -8.408 1.00 95.75 293 ASP A N 1
ATOM 2352 C CA . ASP A 1 293 ? 0.598 1.743 -8.268 1.00 95.75 293 ASP A CA 1
ATOM 2353 C C . ASP A 1 293 ? 1.274 1.446 -9.613 1.00 95.75 293 ASP A C 1
ATOM 2355 O O . ASP A 1 293 ? 2.086 2.247 -10.063 1.00 95.75 293 ASP A O 1
ATOM 2359 N N . GLN A 1 294 ? 0.900 0.352 -10.297 1.00 95.06 294 GLN A N 1
ATOM 2360 C CA . GLN A 1 294 ? 1.457 -0.025 -11.607 1.00 95.06 294 GLN A CA 1
ATOM 2361 C C . GLN A 1 294 ? 1.211 1.024 -12.699 1.00 95.06 294 GLN A C 1
ATOM 2363 O O . GLN A 1 294 ? 2.070 1.231 -13.563 1.00 95.06 294 GLN A O 1
ATOM 2368 N N . GLU A 1 295 ? 0.086 1.736 -12.649 1.00 93.56 295 GLU A N 1
ATOM 2369 C CA . GLU A 1 295 ? -0.153 2.904 -13.497 1.00 93.56 295 GLU A CA 1
ATOM 2370 C C . GLU A 1 295 ? 0.861 4.023 -13.220 1.00 93.56 295 GLU A C 1
ATOM 2372 O O . GLU A 1 295 ? 1.426 4.574 -14.167 1.00 93.56 295 GLU A O 1
ATOM 2377 N N . TYR A 1 296 ? 1.149 4.338 -11.951 1.00 94.12 296 TYR A N 1
ATOM 2378 C CA . TYR A 1 296 ? 2.171 5.330 -11.598 1.00 94.12 296 TYR A CA 1
ATOM 2379 C C . TYR A 1 296 ? 3.568 4.894 -12.045 1.00 94.12 296 TYR A C 1
ATOM 2381 O O . TYR A 1 296 ? 4.267 5.683 -12.681 1.00 94.12 296 TYR A O 1
ATOM 2389 N N . GLN A 1 297 ? 3.948 3.630 -11.813 1.00 91.38 297 GLN A N 1
ATOM 2390 C CA . GLN A 1 297 ? 5.240 3.093 -12.277 1.00 91.38 297 GLN A CA 1
ATOM 2391 C C . GLN A 1 297 ? 5.353 3.141 -13.797 1.00 91.38 297 GLN A C 1
ATOM 2393 O O . GLN A 1 297 ? 6.447 3.276 -14.347 1.00 91.38 297 GLN A O 1
ATOM 2398 N N . SER A 1 298 ? 4.218 3.008 -14.485 1.00 89.25 298 SER A N 1
ATOM 2399 C CA . SER A 1 298 ? 4.206 2.984 -15.935 1.00 89.25 298 SER A CA 1
ATOM 2400 C C . SER A 1 298 ? 4.317 4.352 -16.573 1.00 89.25 298 SER A C 1
ATOM 2402 O O . SER A 1 298 ? 4.921 4.457 -17.635 1.00 89.25 298 SER A O 1
ATOM 2404 N N . ARG A 1 299 ? 3.803 5.391 -15.917 1.00 87.94 299 ARG A N 1
ATOM 2405 C CA . ARG A 1 299 ? 3.767 6.756 -16.455 1.00 87.94 299 ARG A CA 1
ATOM 2406 C C . ARG A 1 299 ? 4.911 7.641 -15.981 1.00 87.94 299 ARG A C 1
ATOM 2408 O O . ARG A 1 299 ? 5.178 8.651 -16.617 1.00 87.94 299 ARG A O 1
ATOM 2415 N N . MET A 1 300 ? 5.541 7.310 -14.857 1.00 88.12 300 MET A N 1
ATOM 2416 C CA . MET A 1 300 ? 6.508 8.194 -14.213 1.00 88.12 300 MET A CA 1
ATOM 2417 C C . MET A 1 300 ? 7.853 7.494 -14.008 1.00 88.12 300 MET A C 1
ATOM 2419 O O . MET A 1 300 ? 7.880 6.336 -13.570 1.00 88.12 300 MET A O 1
ATOM 2423 N N . PRO A 1 301 ? 8.979 8.187 -14.266 1.00 86.31 301 PRO A N 1
ATOM 2424 C CA . PRO A 1 301 ? 10.275 7.704 -13.822 1.00 86.31 301 PRO A CA 1
ATOM 2425 C C . PRO A 1 301 ? 10.295 7.609 -12.291 1.00 86.31 301 PRO A C 1
ATOM 2427 O O . PRO A 1 301 ? 9.490 8.224 -11.586 1.00 86.31 301 PRO A O 1
ATOM 2430 N N . TYR A 1 302 ? 11.221 6.815 -11.762 1.00 86.75 302 TYR A N 1
ATOM 2431 C CA . TYR A 1 302 ? 11.415 6.725 -10.317 1.00 86.75 302 TYR A CA 1
ATOM 2432 C C . TYR A 1 302 ? 11.825 8.088 -9.734 1.00 86.75 302 TYR A C 1
ATOM 2434 O O . TYR A 1 302 ? 12.708 8.750 -10.281 1.00 86.75 302 TYR A O 1
ATOM 2442 N N . GLY A 1 303 ? 11.194 8.500 -8.632 1.00 91.62 303 GLY A N 1
ATOM 2443 C CA . GLY A 1 303 ? 11.479 9.770 -7.969 1.00 91.62 303 GLY A CA 1
ATOM 2444 C C . GLY A 1 303 ? 10.379 10.215 -7.003 1.00 91.62 303 GLY A C 1
ATOM 2445 O O . GLY A 1 303 ? 9.295 9.636 -6.955 1.00 91.62 303 GLY A O 1
ATOM 2446 N N . ARG A 1 304 ? 10.641 11.313 -6.277 1.00 92.62 304 ARG A N 1
ATOM 2447 C CA . ARG A 1 304 ? 9.810 11.795 -5.152 1.00 92.62 304 ARG A CA 1
ATOM 2448 C C . ARG A 1 304 ? 8.324 11.953 -5.481 1.00 92.62 304 ARG A C 1
ATOM 2450 O O . ARG A 1 304 ? 7.480 11.658 -4.644 1.00 92.62 304 ARG A O 1
ATOM 2457 N N . GLN A 1 305 ? 7.997 12.430 -6.682 1.00 92.56 305 GLN A N 1
ATOM 2458 C CA . GLN A 1 305 ? 6.604 12.621 -7.091 1.00 92.56 305 GLN A CA 1
ATOM 2459 C C . GLN A 1 305 ? 5.856 11.286 -7.203 1.00 92.56 305 GLN A C 1
ATOM 2461 O O . GLN A 1 305 ? 4.726 11.177 -6.731 1.00 92.56 305 GLN A O 1
ATOM 2466 N N . ARG A 1 306 ? 6.490 10.268 -7.797 1.00 93.44 306 ARG A N 1
ATOM 2467 C CA . ARG A 1 306 ? 5.923 8.922 -7.900 1.00 93.44 306 ARG A CA 1
ATOM 2468 C C . ARG A 1 306 ? 5.763 8.302 -6.514 1.00 93.44 306 ARG A C 1
ATOM 2470 O O . ARG A 1 306 ? 4.680 7.812 -6.209 1.00 93.44 306 ARG A O 1
ATOM 2477 N N . ASP A 1 307 ? 6.794 8.393 -5.676 1.00 93.44 307 ASP A N 1
ATOM 2478 C CA . ASP A 1 307 ? 6.767 7.853 -4.311 1.00 93.44 307 ASP A CA 1
ATOM 2479 C C . ASP A 1 307 ? 5.631 8.478 -3.487 1.00 93.44 307 ASP A C 1
ATOM 2481 O O . ASP A 1 307 ? 4.917 7.778 -2.770 1.00 93.44 307 ASP A O 1
ATOM 2485 N N . SER A 1 308 ? 5.405 9.790 -3.638 1.00 93.62 308 SER A N 1
ATOM 2486 C CA . SER A 1 308 ? 4.289 10.491 -2.994 1.00 93.62 308 SER A CA 1
ATOM 2487 C C . SER A 1 308 ? 2.928 9.954 -3.446 1.00 93.62 308 SER A C 1
ATOM 2489 O O . SER A 1 308 ? 2.052 9.746 -2.614 1.00 93.62 308 SER A O 1
ATOM 2491 N N . LEU A 1 309 ? 2.737 9.699 -4.744 1.00 93.88 309 LEU A N 1
ATOM 2492 C CA . LEU A 1 309 ? 1.471 9.175 -5.270 1.00 93.88 309 LEU A CA 1
ATOM 2493 C C . LEU A 1 309 ? 1.220 7.718 -4.856 1.00 93.88 309 LEU A C 1
ATOM 2495 O O . LEU A 1 309 ? 0.086 7.363 -4.527 1.00 93.88 309 LEU A O 1
ATOM 2499 N N . GLU A 1 310 ? 2.260 6.880 -4.857 1.00 94.75 310 GLU A N 1
ATOM 2500 C CA . GLU A 1 310 ? 2.187 5.494 -4.372 1.00 94.75 310 GLU A CA 1
ATOM 2501 C C . GLU A 1 310 ? 1.874 5.452 -2.867 1.00 94.75 310 GLU A C 1
ATOM 2503 O O . GLU A 1 310 ? 1.050 4.644 -2.426 1.00 94.75 310 GLU A O 1
ATOM 2508 N N . LYS A 1 311 ? 2.468 6.360 -2.080 1.00 93.31 311 LYS A N 1
ATOM 2509 C CA . LYS A 1 311 ? 2.176 6.513 -0.650 1.00 93.31 311 LYS A CA 1
ATOM 2510 C C . LYS A 1 311 ? 0.724 6.926 -0.417 1.00 93.31 311 LYS A C 1
ATOM 2512 O O . LYS A 1 311 ? 0.009 6.215 0.287 1.00 93.31 311 LYS A O 1
ATOM 2517 N N . ASP A 1 312 ? 0.259 7.992 -1.065 1.00 92.56 312 ASP A N 1
ATOM 2518 C CA . ASP A 1 312 ? -1.125 8.466 -0.956 1.00 92.56 312 ASP A CA 1
ATOM 2519 C C . ASP A 1 312 ? -2.139 7.377 -1.345 1.00 92.56 312 ASP A C 1
ATOM 2521 O O . ASP A 1 312 ? -3.177 7.205 -0.699 1.00 92.56 312 ASP A O 1
ATOM 2525 N N . ASN A 1 313 ? -1.859 6.630 -2.418 1.00 95.94 313 ASN A N 1
ATOM 2526 C CA . ASN A 1 313 ? -2.706 5.527 -2.867 1.00 95.94 313 ASN A CA 1
ATOM 2527 C C . ASN A 1 313 ? -2.713 4.366 -1.867 1.00 95.94 313 ASN A C 1
ATOM 2529 O O . ASN A 1 313 ? -3.776 3.803 -1.580 1.00 95.94 313 ASN A O 1
ATOM 2533 N N . SER A 1 314 ? -1.546 4.035 -1.311 1.00 92.81 314 SER A N 1
ATOM 2534 C CA . SER A 1 314 ? -1.403 3.015 -0.275 1.00 92.81 314 SER A CA 1
ATOM 2535 C C . SER A 1 314 ? -2.170 3.390 0.987 1.00 92.81 314 SER A C 1
ATOM 2537 O O . SER A 1 314 ? -2.902 2.553 1.504 1.00 92.81 314 SER A O 1
ATOM 2539 N N . GLU A 1 315 ? -2.083 4.639 1.448 1.00 88.69 315 GLU A N 1
ATOM 2540 C CA . GLU A 1 315 ? -2.801 5.123 2.633 1.00 88.69 315 GLU A CA 1
ATOM 2541 C C . GLU A 1 315 ? -4.323 5.062 2.446 1.00 88.69 315 GLU A C 1
ATOM 2543 O O . GLU A 1 315 ? -5.028 4.505 3.292 1.00 88.69 315 GLU A O 1
ATOM 2548 N N . ARG A 1 316 ? -4.837 5.550 1.308 1.00 90.25 316 ARG A N 1
ATOM 2549 C CA . ARG A 1 316 ? -6.279 5.500 0.997 1.00 90.25 316 ARG A CA 1
ATOM 2550 C C . ARG A 1 316 ? -6.797 4.068 0.889 1.00 90.25 316 ARG A C 1
ATOM 2552 O O . ARG A 1 316 ? -7.838 3.741 1.457 1.00 90.25 316 ARG A O 1
ATOM 2559 N N . SER A 1 317 ? -6.075 3.210 0.173 1.00 92.88 317 SER A N 1
ATOM 2560 C CA . SER A 1 317 ? -6.472 1.811 -0.017 1.00 92.88 317 SER A CA 1
ATOM 2561 C C . SER A 1 317 ? -6.393 1.034 1.294 1.00 92.88 317 SER A C 1
ATOM 2563 O O . SER A 1 317 ? -7.297 0.264 1.616 1.00 92.88 317 SER A O 1
ATOM 2565 N N . TRP A 1 318 ? -5.352 1.283 2.092 1.00 89.88 318 TRP A N 1
ATOM 2566 C CA . TRP A 1 318 ? -5.202 0.679 3.408 1.00 89.88 318 TRP A CA 1
ATOM 2567 C C . TRP A 1 318 ? -6.320 1.091 4.359 1.00 89.88 318 TRP A C 1
ATOM 2569 O O . TRP A 1 318 ? -6.816 0.241 5.089 1.00 89.88 318 TRP A O 1
ATOM 2579 N N . ALA A 1 319 ? -6.781 2.345 4.326 1.00 85.25 319 ALA A N 1
ATOM 2580 C CA . ALA A 1 319 ? -7.934 2.769 5.119 1.00 85.25 319 ALA A CA 1
ATOM 2581 C C . ALA A 1 319 ? -9.192 1.939 4.787 1.00 85.25 319 ALA A C 1
ATOM 2583 O O . ALA A 1 319 ? -9.843 1.429 5.702 1.00 85.25 319 ALA A O 1
ATOM 2584 N N . ALA A 1 320 ? -9.484 1.721 3.499 1.00 88.94 320 ALA A N 1
ATOM 2585 C CA . ALA A 1 320 ? -10.616 0.899 3.059 1.00 88.94 320 ALA A CA 1
ATOM 2586 C C . ALA A 1 320 ? -10.458 -0.583 3.452 1.00 88.94 320 ALA A C 1
ATOM 2588 O O . ALA A 1 320 ? -11.386 -1.203 3.971 1.00 88.94 320 ALA A O 1
ATOM 2589 N N . ILE A 1 321 ? -9.265 -1.152 3.265 1.00 92.38 321 ILE A N 1
ATOM 2590 C CA . ILE A 1 321 ? -8.965 -2.534 3.663 1.00 92.38 321 ILE A CA 1
ATOM 2591 C C . ILE A 1 321 ? -9.102 -2.692 5.183 1.00 92.38 321 ILE A C 1
ATOM 2593 O O . ILE A 1 321 ? -9.782 -3.604 5.658 1.00 92.38 321 ILE A O 1
ATOM 2597 N N . LYS A 1 322 ? -8.517 -1.771 5.959 1.00 86.81 322 LYS A N 1
ATOM 2598 C CA . LYS A 1 322 ? -8.576 -1.757 7.424 1.00 86.81 322 LYS A CA 1
ATOM 2599 C C . LYS A 1 322 ? -10.028 -1.712 7.896 1.00 86.81 322 LYS A C 1
ATOM 2601 O O . LYS A 1 322 ? -10.372 -2.484 8.781 1.00 86.81 322 LYS A O 1
ATOM 2606 N N . GLN A 1 323 ? -10.900 -0.906 7.283 1.00 84.69 323 GLN A N 1
ATOM 2607 C CA . GLN A 1 323 ? -12.335 -0.894 7.607 1.00 84.69 323 GLN A CA 1
ATOM 2608 C C . GLN A 1 323 ? -12.978 -2.283 7.477 1.00 84.69 323 GLN A C 1
ATOM 2610 O O . GLN A 1 323 ? -13.672 -2.719 8.396 1.00 84.69 323 GLN A O 1
ATOM 2615 N N . VAL A 1 324 ? -12.710 -3.013 6.389 1.00 90.00 324 VAL A N 1
ATOM 2616 C CA . VAL A 1 324 ? -13.231 -4.379 6.198 1.00 90.00 324 VAL A CA 1
ATOM 2617 C C . VAL A 1 324 ? -12.706 -5.328 7.283 1.00 90.00 324 VAL A C 1
ATOM 2619 O O . VAL A 1 324 ? -13.486 -6.069 7.886 1.00 90.00 324 VAL A O 1
ATOM 2622 N N . LEU A 1 325 ? -11.404 -5.273 7.578 1.00 88.75 325 LEU A N 1
ATOM 2623 C CA . LEU A 1 325 ? -10.768 -6.118 8.596 1.00 88.75 325 LEU A CA 1
ATOM 2624 C C . LEU A 1 325 ? -11.283 -5.829 10.008 1.00 88.75 325 LEU A C 1
ATOM 2626 O O . LEU A 1 325 ? -11.510 -6.750 10.793 1.00 88.75 325 LEU A O 1
ATOM 2630 N N . ILE A 1 326 ? -11.497 -4.555 10.326 1.00 81.25 326 ILE A N 1
ATOM 2631 C CA . ILE A 1 326 ? -12.058 -4.113 11.597 1.00 81.25 326 ILE A CA 1
ATOM 2632 C C . ILE A 1 326 ? -13.470 -4.672 11.781 1.00 81.25 326 ILE A C 1
ATOM 2634 O O . ILE A 1 326 ? -13.766 -5.236 12.832 1.00 81.25 326 ILE A O 1
ATOM 2638 N N . ARG A 1 327 ? -14.349 -4.530 10.778 1.00 80.75 327 ARG A N 1
ATOM 2639 C CA . ARG A 1 327 ? -15.731 -5.037 10.868 1.00 80.75 327 ARG A CA 1
ATOM 2640 C C . ARG A 1 327 ? -15.775 -6.551 11.078 1.00 80.75 327 ARG A C 1
ATOM 2642 O O . ARG A 1 327 ? -16.697 -7.056 11.713 1.00 80.75 327 ARG A O 1
ATOM 2649 N N . ALA A 1 328 ? -14.775 -7.261 10.559 1.00 84.12 328 ALA A N 1
ATOM 2650 C CA . ALA A 1 328 ? -14.605 -8.694 10.750 1.00 84.12 328 ALA A CA 1
ATOM 2651 C C . ALA A 1 328 ? -13.922 -9.073 12.083 1.00 84.12 328 ALA A C 1
ATOM 2653 O O . ALA A 1 328 ? -13.847 -10.256 12.395 1.00 84.12 328 ALA A O 1
ATOM 2654 N N . GLY A 1 329 ? -13.434 -8.105 12.868 1.00 79.81 329 GLY A N 1
ATOM 2655 C CA . GLY A 1 329 ? -12.784 -8.332 14.164 1.00 79.81 329 GLY A CA 1
ATOM 2656 C C . GLY A 1 329 ? -11.298 -8.711 14.103 1.00 79.81 329 GLY A C 1
ATOM 2657 O O . GLY A 1 329 ? -10.741 -9.095 15.127 1.00 79.81 329 GLY A O 1
ATOM 2658 N N . TYR A 1 330 ? -10.643 -8.598 12.941 1.00 78.56 330 TYR A N 1
ATOM 2659 C CA . TYR A 1 330 ? -9.256 -9.056 12.726 1.00 78.56 330 TYR A CA 1
ATOM 2660 C C . TYR A 1 330 ? -8.190 -8.003 13.017 1.00 78.56 330 TYR A C 1
ATOM 2662 O O . TYR A 1 330 ? -7.024 -8.333 13.219 1.00 78.56 330 TYR A O 1
ATOM 2670 N N . PHE A 1 331 ? -8.568 -6.730 13.064 1.00 72.19 331 PHE A N 1
ATOM 2671 C CA . PHE A 1 331 ? -7.667 -5.682 13.517 1.00 72.19 331 PHE A CA 1
ATOM 2672 C C . PHE A 1 331 ? -7.992 -5.332 14.964 1.00 72.19 331 PHE A C 1
ATOM 2674 O O . PHE A 1 331 ? -9.093 -4.858 15.256 1.00 72.19 331 PHE A O 1
ATOM 2681 N N . ARG A 1 332 ? -7.014 -5.510 15.864 1.00 61.94 332 ARG A N 1
ATOM 2682 C CA . ARG A 1 332 ? -7.022 -4.811 17.151 1.00 61.94 332 ARG A CA 1
ATOM 2683 C C . ARG A 1 332 ? -6.851 -3.333 16.840 1.00 61.94 332 ARG A C 1
ATOM 2685 O O . ARG A 1 332 ? -5.744 -2.829 16.681 1.00 61.94 332 ARG A O 1
ATOM 2692 N N . LEU A 1 333 ? -7.972 -2.654 16.669 1.00 60.38 333 LEU A N 1
ATOM 2693 C CA . LEU A 1 333 ? -8.006 -1.223 16.871 1.00 60.38 333 LEU A CA 1
ATOM 2694 C C . LEU A 1 333 ? -7.483 -0.950 18.294 1.00 60.38 333 LEU A C 1
ATOM 2696 O O . LEU A 1 333 ? -7.693 -1.788 19.173 1.00 60.38 333 LEU A O 1
ATOM 2700 N N . GLY A 1 334 ? -6.799 0.173 18.523 1.00 64.38 334 GLY A N 1
ATOM 2701 C CA . GLY A 1 334 ? -6.322 0.528 19.866 1.00 64.38 334 GLY A CA 1
ATOM 2702 C C . GLY A 1 334 ? -7.436 0.484 20.924 1.00 64.38 334 GLY A C 1
ATOM 2703 O O . GLY A 1 334 ? -8.619 0.383 20.601 1.00 64.38 334 GLY A O 1
ATOM 2704 N N . ASP A 1 335 ? -7.098 0.576 22.207 1.00 75.19 335 ASP A N 1
ATOM 2705 C CA . ASP A 1 335 ? -8.098 0.581 23.287 1.00 75.19 335 ASP A CA 1
ATOM 2706 C C . ASP A 1 335 ? -8.836 1.938 23.374 1.00 75.19 335 ASP A C 1
ATOM 2708 O O . ASP A 1 335 ? -8.767 2.657 24.367 1.00 75.19 335 ASP A O 1
ATOM 2712 N N . SER A 1 336 ? -9.528 2.323 22.297 1.00 88.56 336 SER A N 1
ATOM 2713 C CA . SER A 1 336 ? -10.407 3.491 22.238 1.00 88.56 336 SER A CA 1
ATOM 2714 C C . SER A 1 336 ? -11.869 3.065 22.394 1.00 88.56 336 SER A C 1
ATOM 2716 O O . SER A 1 336 ? -12.265 1.963 22.007 1.00 88.56 336 SER A O 1
ATOM 2718 N N . ARG A 1 337 ? -12.726 3.954 22.909 1.00 91.00 337 ARG A N 1
ATOM 2719 C CA . ARG A 1 337 ? -14.160 3.640 23.052 1.00 91.00 337 ARG A CA 1
ATOM 2720 C C . ARG A 1 337 ? -14.861 3.419 21.705 1.00 91.00 337 ARG A C 1
ATOM 2722 O O . ARG A 1 337 ? -15.879 2.731 21.665 1.00 91.00 337 ARG A O 1
ATOM 2729 N N . TYR A 1 338 ? -14.327 3.943 20.591 1.00 92.88 338 TYR A N 1
ATOM 2730 C CA . TYR A 1 338 ? -14.856 3.610 19.260 1.00 92.88 338 TYR A CA 1
ATOM 2731 C C . TYR A 1 338 ? -14.725 2.113 18.991 1.00 92.88 338 TYR A C 1
ATOM 2733 O O . TYR A 1 338 ? -15.645 1.477 18.489 1.00 92.88 338 TYR A O 1
ATOM 2741 N N . THR A 1 339 ? -13.594 1.533 19.376 1.00 89.25 339 THR A N 1
ATOM 2742 C CA . THR A 1 339 ? -13.268 0.129 19.121 1.00 89.25 339 THR A CA 1
ATOM 2743 C C . THR A 1 339 ? -14.058 -0.795 20.027 1.00 89.25 339 THR A C 1
ATOM 2745 O O . THR A 1 339 ? -14.530 -1.840 19.577 1.00 89.25 339 THR A O 1
ATOM 2748 N N . ALA A 1 340 ? -14.290 -0.367 21.270 1.00 90.69 340 ALA A N 1
ATOM 2749 C CA . ALA A 1 340 ? -15.226 -1.013 22.175 1.00 90.69 340 ALA A CA 1
ATOM 2750 C C . ALA A 1 340 ? -16.642 -1.038 21.575 1.00 90.69 340 ALA A C 1
ATOM 2752 O O . ALA A 1 340 ? -17.245 -2.108 21.496 1.00 90.69 340 ALA A O 1
ATOM 2753 N N . ALA A 1 341 ? -17.143 0.092 21.061 1.00 94.31 341 ALA A N 1
ATOM 2754 C CA . ALA A 1 341 ? -18.450 0.149 20.401 1.00 94.31 341 ALA A CA 1
ATOM 2755 C C . ALA A 1 341 ? -18.547 -0.840 19.228 1.00 94.31 341 ALA A C 1
ATOM 2757 O O . ALA A 1 341 ? -19.497 -1.616 19.142 1.00 94.31 341 ALA A O 1
ATOM 2758 N N . MET A 1 342 ? -17.523 -0.877 18.372 1.00 91.44 342 MET A N 1
ATOM 2759 C CA . MET A 1 342 ? -17.465 -1.802 17.236 1.00 91.44 342 MET A CA 1
ATOM 2760 C C . MET A 1 342 ? -17.418 -3.273 17.672 1.00 91.44 342 MET A C 1
ATOM 2762 O O . MET A 1 342 ? -18.080 -4.119 17.071 1.00 91.44 342 MET A O 1
ATOM 2766 N N . ARG A 1 343 ? -16.687 -3.593 18.749 1.00 88.88 343 ARG A N 1
ATOM 2767 C CA . ARG A 1 343 ? -16.631 -4.947 19.327 1.00 88.88 343 ARG A CA 1
ATOM 2768 C C . ARG A 1 343 ? -18.005 -5.412 19.809 1.00 88.88 343 ARG A C 1
ATOM 2770 O O . ARG A 1 343 ? -18.359 -6.574 19.626 1.00 88.88 343 ARG A O 1
ATOM 2777 N N . TYR A 1 344 ? -18.795 -4.497 20.368 1.00 93.12 344 TYR A N 1
ATOM 2778 C CA . TYR A 1 344 ? -20.146 -4.762 20.860 1.00 93.12 344 TYR A CA 1
ATOM 2779 C C . TYR A 1 344 ? -21.247 -4.446 19.837 1.00 93.12 344 TYR A C 1
ATOM 2781 O O . TYR A 1 344 ? -22.406 -4.304 20.221 1.00 93.12 344 TYR A O 1
ATOM 2789 N N . GLN A 1 345 ? -20.933 -4.410 18.534 1.00 94.44 345 GLN A N 1
ATOM 2790 C CA . GLN A 1 345 ? -21.882 -4.035 17.474 1.00 94.44 345 GLN A CA 1
ATOM 2791 C C . GLN A 1 345 ? -23.236 -4.758 17.545 1.00 94.44 345 GLN A C 1
ATOM 2793 O O . GLN A 1 345 ? -24.272 -4.135 17.331 1.00 94.44 345 GLN A O 1
ATOM 2798 N N . LYS A 1 346 ? -23.243 -6.054 17.894 1.00 93.81 346 LYS A N 1
ATOM 2799 C CA . LYS A 1 346 ? -24.473 -6.853 18.017 1.00 93.81 346 LYS A CA 1
ATOM 2800 C C . LYS A 1 346 ? -25.305 -6.432 19.229 1.00 93.81 346 LYS A C 1
ATOM 2802 O O . LYS A 1 346 ? -26.504 -6.235 19.093 1.00 93.81 346 LYS A O 1
ATOM 2807 N N . ALA A 1 347 ? -24.669 -6.257 20.389 1.00 94.50 347 ALA A N 1
ATOM 2808 C CA . ALA A 1 347 ? -25.343 -5.836 21.620 1.00 94.50 347 ALA A CA 1
ATOM 2809 C C . ALA A 1 347 ? -25.879 -4.400 21.521 1.00 94.50 347 ALA A C 1
ATOM 2811 O O . ALA A 1 347 ? -26.906 -4.072 22.104 1.00 94.50 347 ALA A O 1
ATOM 2812 N N . LEU A 1 348 ? -25.190 -3.554 20.756 1.00 96.81 348 LEU A N 1
ATOM 2813 C CA . LEU A 1 348 ? -25.581 -2.173 20.496 1.00 96.81 348 LEU A CA 1
ATOM 2814 C C . LEU A 1 348 ? -26.536 -2.026 19.301 1.00 96.81 348 LEU A C 1
ATOM 2816 O O . LEU A 1 348 ? -27.000 -0.917 19.046 1.00 96.81 348 LEU A O 1
ATOM 2820 N N . ALA A 1 349 ? -26.813 -3.104 18.558 1.00 96.75 349 ALA A N 1
ATOM 2821 C CA . ALA A 1 349 ? -27.571 -3.075 17.306 1.00 96.75 349 ALA A CA 1
ATOM 2822 C C . ALA A 1 349 ? -27.104 -1.945 16.361 1.00 96.75 349 ALA A C 1
ATOM 2824 O O . ALA A 1 349 ? -27.908 -1.130 15.903 1.00 96.75 349 ALA A O 1
ATOM 2825 N N . LEU A 1 350 ? -25.788 -1.845 16.133 1.00 95.00 350 LEU A N 1
ATOM 2826 C CA . LEU A 1 350 ? -25.213 -0.795 15.286 1.00 95.00 350 LEU A CA 1
ATOM 2827 C C . LEU A 1 350 ? -25.589 -1.003 13.819 1.00 95.00 350 LEU A C 1
ATOM 2829 O O . LEU A 1 350 ? -25.514 -2.121 13.307 1.00 95.00 350 LEU A O 1
ATOM 2833 N N . THR A 1 351 ? -25.935 0.085 13.129 1.00 95.50 351 THR A N 1
ATOM 2834 C CA . THR A 1 351 ? -26.110 0.052 11.671 1.00 95.50 351 THR A CA 1
ATOM 2835 C C . THR A 1 351 ? -24.755 0.018 10.958 1.00 95.50 351 THR A C 1
ATOM 2837 O O . THR A 1 351 ? -23.713 0.336 11.541 1.00 95.50 351 THR A O 1
ATOM 2840 N N . ASN A 1 352 ? -24.754 -0.338 9.670 1.00 88.25 352 ASN A N 1
ATOM 2841 C CA . ASN A 1 352 ? -23.533 -0.316 8.861 1.00 88.25 352 ASN A CA 1
ATOM 2842 C C . ASN A 1 352 ? -22.938 1.099 8.769 1.00 88.25 352 ASN A C 1
ATOM 2844 O O . ASN A 1 352 ? -21.724 1.252 8.863 1.00 88.25 352 ASN A O 1
ATOM 2848 N N . GLU A 1 353 ? -23.780 2.130 8.676 1.00 93.25 353 GLU A N 1
ATOM 2849 C CA . GLU A 1 353 ? -23.364 3.537 8.632 1.00 93.25 353 GLU A CA 1
ATOM 2850 C C . GLU A 1 353 ? -22.712 3.979 9.951 1.00 93.25 353 GLU A C 1
ATOM 2852 O O . GLU A 1 353 ? -21.715 4.709 9.951 1.00 93.25 353 GLU A O 1
ATOM 2857 N N . GLN A 1 354 ? -23.234 3.509 11.091 1.00 95.19 354 GLN A N 1
ATOM 2858 C CA . GLN A 1 354 ? -22.607 3.739 12.395 1.00 95.19 354 GLN A CA 1
ATOM 2859 C C . GLN A 1 354 ? -21.250 3.033 12.484 1.00 95.19 354 GLN A C 1
ATOM 2861 O O . GLN A 1 354 ? -20.284 3.637 12.948 1.00 95.19 354 GLN A O 1
ATOM 2866 N N . MET A 1 355 ? -21.148 1.790 12.000 1.00 92.12 355 MET A N 1
ATOM 2867 C CA . MET A 1 355 ? -19.881 1.050 11.946 1.00 92.12 355 MET A CA 1
ATOM 2868 C C . MET A 1 355 ? -18.837 1.755 11.074 1.00 92.12 355 MET A C 1
ATOM 2870 O O . MET A 1 355 ? -17.668 1.827 11.456 1.00 92.12 355 MET A O 1
ATOM 2874 N N . ASP A 1 356 ? -19.257 2.317 9.943 1.00 84.31 356 ASP A N 1
ATOM 2875 C CA . ASP A 1 356 ? -18.399 3.112 9.065 1.00 84.31 356 ASP A CA 1
ATOM 2876 C C . ASP A 1 356 ? -17.899 4.388 9.725 1.00 84.31 356 ASP A C 1
ATOM 2878 O O . ASP A 1 356 ? -16.701 4.684 9.709 1.00 84.31 356 ASP A O 1
ATOM 2882 N N . SER A 1 357 ? -18.809 5.105 10.377 1.00 93.31 357 SER A N 1
ATOM 2883 C CA . SER A 1 357 ? -18.484 6.332 11.096 1.00 93.31 357 SER A CA 1
ATOM 2884 C C . SER A 1 357 ? -17.532 6.064 12.265 1.00 93.31 357 SER A C 1
ATOM 2886 O O . SER A 1 357 ? -16.561 6.797 12.446 1.00 93.31 357 SER A O 1
ATOM 2888 N N . LEU A 1 358 ? -17.747 4.983 13.027 1.00 91.88 358 LEU A N 1
ATOM 2889 C CA . LEU A 1 358 ? -16.848 4.558 14.108 1.00 91.88 358 LEU A CA 1
ATOM 2890 C C . LEU A 1 358 ? -15.450 4.220 13.581 1.00 91.88 358 LEU A C 1
ATOM 2892 O O . LEU A 1 358 ? -14.456 4.664 14.159 1.00 91.88 358 LEU A O 1
ATOM 2896 N N . ALA A 1 359 ? -15.358 3.480 12.473 1.00 85.06 359 ALA A N 1
ATOM 2897 C CA . ALA A 1 359 ? -14.078 3.128 11.866 1.00 85.06 359 ALA A CA 1
ATOM 2898 C C . ALA A 1 359 ? -13.329 4.371 11.358 1.00 85.06 359 ALA A C 1
ATOM 2900 O O . ALA A 1 359 ? -12.127 4.513 11.598 1.00 85.06 359 ALA A O 1
ATOM 2901 N N . ALA A 1 360 ? -14.041 5.293 10.703 1.00 84.31 360 ALA A N 1
ATOM 2902 C CA . ALA A 1 360 ? -13.488 6.558 10.234 1.00 84.31 360 ALA A CA 1
ATOM 2903 C C . ALA A 1 360 ? -13.005 7.439 11.398 1.00 84.31 360 ALA A C 1
ATOM 2905 O O . ALA A 1 360 ? -11.888 7.956 11.356 1.00 84.31 360 ALA A O 1
ATOM 2906 N N . PHE A 1 361 ? -13.793 7.571 12.471 1.00 90.69 361 PHE A N 1
ATOM 2907 C CA . PHE A 1 361 ? -13.386 8.330 13.654 1.00 90.69 361 PHE A CA 1
ATOM 2908 C C . PHE A 1 361 ? -12.216 7.695 14.396 1.00 90.69 361 PHE A C 1
ATOM 2910 O O . PHE A 1 361 ? -11.351 8.429 14.872 1.00 90.69 361 PHE A O 1
ATOM 2917 N N . ASN A 1 362 ? -12.134 6.364 14.459 1.00 88.38 362 ASN A N 1
ATOM 2918 C CA . ASN A 1 362 ? -10.964 5.716 15.035 1.00 88.38 362 ASN A CA 1
ATOM 2919 C C . ASN A 1 362 ? -9.708 5.952 14.188 1.00 88.38 362 ASN A C 1
ATOM 2921 O O . ASN A 1 362 ? -8.643 6.192 14.738 1.00 88.38 362 ASN A O 1
ATOM 2925 N N . TYR A 1 363 ? -9.819 5.929 12.858 1.00 81.69 363 TYR A N 1
ATOM 2926 C CA . TYR A 1 363 ? -8.692 6.259 11.984 1.00 81.69 363 TYR A CA 1
ATOM 2927 C C . TYR A 1 363 ? -8.230 7.715 12.155 1.00 81.69 363 TYR A C 1
ATOM 2929 O O . TYR A 1 363 ? -7.035 7.970 12.265 1.00 81.69 363 TYR A O 1
ATOM 2937 N N . GLN A 1 364 ? -9.168 8.663 12.257 1.00 85.19 364 GLN A N 1
ATOM 2938 C CA . GLN A 1 364 ? -8.844 10.058 12.579 1.00 85.19 364 GLN A CA 1
ATOM 2939 C C . GLN A 1 364 ? -8.158 10.188 13.942 1.00 85.19 364 GLN A C 1
ATOM 2941 O O . GLN A 1 364 ? -7.226 10.974 14.077 1.00 85.19 364 GLN A O 1
ATOM 2946 N N . LEU A 1 365 ? -8.604 9.423 14.942 1.00 88.38 365 LEU A N 1
ATOM 2947 C CA . LEU A 1 365 ? -7.970 9.395 16.256 1.00 88.38 365 LEU A CA 1
ATOM 2948 C C . LEU A 1 365 ? -6.527 8.878 16.167 1.00 88.38 365 LEU A C 1
ATOM 2950 O O . LEU A 1 365 ? -5.640 9.536 16.697 1.00 88.38 365 LEU A O 1
ATOM 2954 N N . ASP A 1 366 ? -6.288 7.774 15.448 1.00 82.75 366 ASP A N 1
ATOM 2955 C CA . ASP A 1 366 ? -4.944 7.219 15.228 1.00 82.75 366 ASP A CA 1
ATOM 2956 C C . ASP A 1 366 ? -4.010 8.269 14.581 1.00 82.75 366 ASP A C 1
ATOM 2958 O O . ASP A 1 366 ? -2.879 8.454 15.034 1.00 82.75 366 ASP A O 1
ATOM 2962 N N . ILE A 1 367 ? -4.492 8.998 13.560 1.00 79.94 367 ILE A N 1
ATOM 2963 C CA . ILE A 1 367 ? -3.738 10.087 12.912 1.00 79.94 367 ILE A CA 1
ATOM 2964 C C . ILE A 1 367 ? -3.433 11.208 13.907 1.00 79.94 367 ILE A C 1
ATOM 2966 O O . ILE A 1 367 ? -2.286 11.639 14.003 1.00 79.94 367 ILE A O 1
ATOM 2970 N N . SER A 1 368 ? -4.434 11.683 14.652 1.00 84.19 368 SER A N 1
ATOM 2971 C CA . SER A 1 368 ? -4.249 12.766 15.623 1.00 84.19 368 SER A CA 1
ATOM 2972 C C . SER A 1 368 ? -3.262 12.382 16.721 1.00 84.19 368 SER A C 1
ATOM 2974 O O . SER A 1 368 ? -2.408 13.188 17.075 1.00 84.19 368 SER A O 1
ATOM 2976 N N . THR A 1 369 ? -3.333 11.150 17.232 1.00 85.12 369 THR A N 1
ATOM 2977 C CA . THR A 1 369 ? -2.377 10.633 18.218 1.00 85.12 369 THR A CA 1
ATOM 2978 C C . THR A 1 369 ? -0.965 10.562 17.639 1.00 85.12 369 THR A C 1
ATOM 2980 O O . THR A 1 369 ? -0.020 10.962 18.315 1.00 85.12 369 THR A O 1
ATOM 2983 N N . TYR A 1 370 ? -0.811 10.117 16.387 1.00 81.12 370 TYR A N 1
ATOM 2984 C CA . TYR A 1 370 ? 0.486 10.088 15.712 1.00 81.12 370 TYR A CA 1
ATOM 2985 C C . TYR A 1 370 ? 1.067 11.495 15.521 1.00 81.12 370 TYR A C 1
ATOM 2987 O O . TYR A 1 370 ? 2.191 11.749 15.945 1.00 81.12 370 TYR A O 1
ATOM 2995 N N . ILE A 1 371 ? 0.293 12.430 14.959 1.00 76.12 371 ILE A N 1
ATOM 2996 C CA . ILE A 1 371 ? 0.726 13.823 14.769 1.00 76.12 371 ILE A CA 1
ATOM 2997 C C . ILE A 1 371 ? 1.107 14.452 16.112 1.00 76.12 371 ILE A C 1
ATOM 2999 O O . ILE A 1 371 ? 2.159 15.075 16.213 1.00 76.12 371 ILE A O 1
ATOM 3003 N N . TYR A 1 372 ? 0.299 14.245 17.155 1.00 83.75 372 TYR A N 1
ATOM 3004 C CA . TYR A 1 372 ? 0.599 14.763 18.487 1.00 83.75 372 TYR A CA 1
ATOM 3005 C C . TYR A 1 372 ? 1.908 14.188 19.040 1.00 83.75 372 TYR A C 1
ATOM 3007 O O . TYR A 1 372 ? 2.725 14.949 19.538 1.00 83.75 372 TYR A O 1
ATOM 3015 N N . SER A 1 373 ? 2.166 12.885 18.862 1.00 79.50 373 SER A N 1
ATOM 3016 C CA . SER A 1 373 ? 3.424 12.256 19.298 1.00 79.50 373 SER A CA 1
ATOM 3017 C C . SER A 1 373 ? 4.671 12.754 18.558 1.00 79.50 373 SER A C 1
ATOM 3019 O O . SER A 1 373 ? 5.776 12.628 19.077 1.00 79.50 373 SER A O 1
ATOM 3021 N N . LEU A 1 374 ? 4.512 13.318 17.354 1.00 75.69 374 LEU A N 1
ATOM 3022 C CA . LEU A 1 374 ? 5.607 13.974 16.633 1.00 75.69 374 LEU A CA 1
ATOM 3023 C C . LEU A 1 374 ? 5.872 15.391 17.154 1.00 75.69 374 LEU A C 1
ATOM 3025 O O . LEU A 1 374 ? 7.012 15.843 17.115 1.00 75.69 374 LEU A O 1
ATOM 3029 N N . ILE A 1 375 ? 4.825 16.089 17.602 1.00 85.44 375 ILE A N 1
ATOM 3030 C CA . ILE A 1 375 ? 4.916 17.452 18.143 1.00 85.44 375 ILE A CA 1
ATOM 3031 C C . ILE A 1 375 ? 5.456 17.417 19.575 1.00 85.44 375 ILE A C 1
ATOM 3033 O O . ILE A 1 375 ? 6.359 18.179 19.908 1.00 85.44 375 ILE A O 1
ATOM 3037 N N . ASP A 1 376 ? 4.918 16.523 20.404 1.00 85.69 376 ASP A N 1
ATOM 3038 C CA . ASP A 1 376 ? 5.328 16.318 21.789 1.00 85.69 376 ASP A CA 1
ATOM 3039 C C . ASP A 1 376 ? 5.394 14.811 22.102 1.00 85.69 376 ASP A C 1
ATOM 3041 O O . ASP A 1 376 ? 4.377 14.183 22.414 1.00 85.69 376 ASP A O 1
ATOM 3045 N N . PRO A 1 377 ? 6.590 14.201 22.016 1.00 85.25 377 PRO A N 1
ATOM 3046 C CA . PRO A 1 377 ? 6.771 12.775 22.286 1.00 85.25 377 PRO A CA 1
ATOM 3047 C C . PRO A 1 377 ? 6.522 12.371 23.747 1.00 85.25 377 PRO A C 1
ATOM 3049 O O . PRO A 1 377 ? 6.378 11.180 24.030 1.00 85.25 377 PRO A O 1
ATOM 3052 N N . TRP A 1 378 ? 6.507 13.328 24.682 1.00 88.94 378 TRP A N 1
ATOM 3053 C CA . TRP A 1 378 ? 6.456 13.059 26.121 1.00 88.94 378 TRP A CA 1
ATOM 3054 C C . TRP A 1 378 ? 5.040 13.149 26.689 1.00 88.94 378 TRP A C 1
ATOM 3056 O O . TRP A 1 378 ? 4.743 12.511 27.702 1.00 88.94 378 TRP A O 1
ATOM 3066 N N . ILE A 1 379 ? 4.149 13.895 26.032 1.00 81.88 379 ILE A N 1
ATOM 3067 C CA . ILE A 1 379 ? 2.754 14.046 26.450 1.00 81.88 379 ILE A CA 1
ATOM 3068 C C . ILE A 1 379 ? 1.853 13.103 25.643 1.00 81.88 379 ILE A C 1
ATOM 3070 O O . ILE A 1 379 ? 1.829 13.100 24.415 1.00 81.88 379 ILE A O 1
ATOM 3074 N N . LYS A 1 380 ? 1.044 12.297 26.341 1.00 83.25 380 LYS A N 1
ATOM 3075 C CA . LYS A 1 380 ? -0.013 11.504 25.697 1.00 83.25 380 LYS A CA 1
ATOM 3076 C C . LYS A 1 380 ? -1.242 12.377 25.468 1.00 83.25 380 LYS A C 1
ATOM 3078 O O . LYS A 1 380 ? -1.766 12.958 26.414 1.00 83.25 380 LYS A O 1
ATOM 3083 N N . LEU A 1 381 ? -1.740 12.404 24.232 1.00 86.06 381 LEU A N 1
ATOM 3084 C CA . LEU A 1 381 ? -3.009 13.049 23.904 1.00 86.06 381 LEU A CA 1
ATOM 3085 C C . LEU A 1 381 ? -4.156 12.396 24.693 1.00 86.06 381 LEU A C 1
ATOM 3087 O O . LEU A 1 381 ? -4.530 11.253 24.417 1.00 86.06 381 LEU A O 1
ATOM 3091 N N . ASP A 1 382 ? -4.757 13.135 25.626 1.00 88.00 382 ASP A N 1
ATOM 3092 C CA . ASP A 1 382 ? -6.006 12.719 26.263 1.00 88.00 382 ASP A CA 1
ATOM 3093 C C . ASP A 1 382 ? -7.192 12.988 25.326 1.00 88.00 382 ASP A C 1
ATOM 3095 O O . ASP A 1 382 ? -7.823 14.045 25.328 1.00 88.00 382 ASP A O 1
ATOM 3099 N N . ALA A 1 383 ? -7.498 12.003 24.484 1.00 90.38 383 ALA A N 1
ATOM 3100 C CA . ALA A 1 383 ? -8.608 12.085 23.543 1.00 90.38 383 ALA A CA 1
ATOM 3101 C C . ALA A 1 383 ? -9.971 11.715 24.157 1.00 90.38 383 ALA A C 1
ATOM 3103 O O . ALA A 1 383 ? -10.974 11.678 23.439 1.00 90.38 383 ALA A O 1
ATOM 3104 N N . SER A 1 384 ? -10.040 11.418 25.458 1.00 89.94 384 SER A N 1
ATOM 3105 C CA . SER A 1 384 ? -11.231 10.842 26.095 1.00 89.94 384 SER A CA 1
ATOM 3106 C C . SER A 1 384 ? -12.480 11.726 25.963 1.00 89.94 384 SER A C 1
ATOM 3108 O O . SER A 1 384 ? -13.561 11.222 25.644 1.00 89.94 384 SER A O 1
ATOM 3110 N N . VAL A 1 385 ? -12.326 13.045 26.124 1.00 89.81 385 VAL A N 1
ATOM 3111 C CA . VAL A 1 385 ? -13.393 14.049 25.971 1.00 89.81 385 VAL A CA 1
ATOM 3112 C C . VAL A 1 385 ? -13.918 14.077 24.534 1.00 89.81 385 VAL A C 1
ATOM 3114 O O . VAL A 1 385 ? -15.122 13.939 24.307 1.00 89.81 385 VAL A O 1
ATOM 3117 N N . MET A 1 386 ? -13.016 14.190 23.553 1.00 92.31 386 MET A N 1
ATOM 3118 C CA . MET A 1 386 ? -13.369 14.229 22.129 1.00 92.31 386 MET A CA 1
ATOM 3119 C C . MET A 1 386 ? -14.087 12.945 21.697 1.00 92.31 386 MET A C 1
ATOM 3121 O O . MET A 1 386 ? -15.106 13.001 21.005 1.00 92.31 386 MET A O 1
ATOM 3125 N N . VAL A 1 387 ? -13.564 11.792 22.123 1.00 93.38 387 VAL A N 1
ATOM 3126 C CA . VAL A 1 387 ? -14.142 10.476 21.834 1.00 93.38 387 VAL A CA 1
ATOM 3127 C C . VAL A 1 387 ? -15.543 10.357 22.429 1.00 93.38 387 VAL A C 1
ATOM 3129 O O . VAL A 1 387 ? -16.465 9.944 21.727 1.00 93.38 387 VAL A O 1
ATOM 3132 N N . GLY A 1 388 ? -15.727 10.770 23.687 1.00 93.25 388 GLY A N 1
ATOM 3133 C CA . GLY A 1 388 ? -17.033 10.772 24.348 1.00 93.25 388 GLY A CA 1
ATOM 3134 C C . GLY A 1 388 ? -18.068 11.618 23.603 1.00 93.25 388 GLY A C 1
ATOM 3135 O O . GLY A 1 388 ? -19.152 11.126 23.303 1.00 93.25 388 GLY A O 1
ATOM 3136 N N . MET A 1 389 ? -17.711 12.849 23.224 1.00 93.94 389 MET A N 1
ATOM 3137 C CA . MET A 1 389 ? -18.617 13.752 22.500 1.00 93.94 389 MET A CA 1
ATOM 3138 C C . MET A 1 389 ? -19.007 13.223 21.113 1.00 93.94 389 MET A C 1
ATOM 3140 O O . MET A 1 389 ? -20.158 13.356 20.700 1.00 93.94 389 MET A O 1
ATOM 3144 N N . LYS A 1 390 ? -18.063 12.635 20.365 1.00 95.56 390 LYS A N 1
ATOM 3145 C CA . LYS A 1 390 ? -18.365 12.050 19.048 1.00 95.56 390 LYS A CA 1
ATOM 3146 C C . LYS A 1 390 ? -19.245 10.804 19.174 1.00 95.56 390 LYS A C 1
ATOM 3148 O O . LYS A 1 390 ? -20.171 10.652 18.382 1.00 95.56 390 LYS A O 1
ATOM 3153 N N . LEU A 1 391 ? -18.995 9.946 20.167 1.00 95.94 391 LEU A N 1
ATOM 3154 C CA . LEU A 1 391 ? -19.826 8.766 20.431 1.00 95.94 391 LEU A CA 1
ATOM 3155 C C . LEU A 1 391 ? -21.252 9.135 20.832 1.00 95.94 391 LEU A C 1
ATOM 3157 O O . LEU A 1 391 ? -22.185 8.539 20.308 1.00 95.94 391 LEU A O 1
ATOM 3161 N N . GLU A 1 392 ? -21.425 10.125 21.706 1.00 95.25 392 GLU A N 1
ATOM 3162 C CA . GLU A 1 392 ? -22.747 10.588 22.139 1.00 95.25 392 GLU A CA 1
ATOM 3163 C C . GLU A 1 392 ? -23.588 11.136 20.978 1.00 95.25 392 GLU A C 1
ATOM 3165 O O . GLU A 1 392 ? -24.799 10.945 20.952 1.00 95.25 392 GLU A O 1
ATOM 3170 N N . LYS A 1 393 ? -22.947 11.772 19.988 1.00 95.88 393 LYS A N 1
ATOM 3171 C CA . LYS A 1 393 ? -23.620 12.240 18.767 1.00 95.88 393 LYS A CA 1
ATOM 3172 C C . LYS A 1 393 ? -23.925 11.113 17.778 1.00 95.88 393 LYS A C 1
ATOM 3174 O O . LYS A 1 393 ? -24.931 11.175 17.081 1.00 95.88 393 LYS A O 1
ATOM 3179 N N . LEU A 1 394 ? -23.032 10.129 17.663 1.00 97.06 394 LEU A N 1
ATOM 3180 C CA . LEU A 1 394 ? -23.135 9.058 16.668 1.00 97.06 394 LEU A CA 1
ATOM 3181 C C . LEU A 1 394 ? -24.074 7.922 17.103 1.00 97.06 394 LEU A C 1
ATOM 3183 O O . LEU A 1 394 ? -24.759 7.312 16.277 1.00 97.06 394 LEU A O 1
ATOM 3187 N N . LEU A 1 395 ? -24.066 7.594 18.391 1.00 97.19 395 LEU A N 1
ATOM 3188 C CA . LEU A 1 395 ? -24.872 6.530 18.971 1.00 97.19 395 LEU A CA 1
ATOM 3189 C C . LEU A 1 395 ? -26.191 7.096 19.490 1.00 97.19 395 LEU A C 1
ATOM 3191 O O . LEU A 1 395 ? -26.239 8.174 20.074 1.00 97.19 395 LEU A O 1
ATOM 3195 N N . ARG A 1 396 ? -27.275 6.330 19.346 1.00 97.38 396 ARG A N 1
ATOM 3196 C CA . ARG A 1 396 ? -28.542 6.667 20.007 1.00 97.38 396 ARG A CA 1
ATOM 3197 C C . ARG A 1 396 ? -28.336 6.659 21.528 1.00 97.38 396 ARG A C 1
ATOM 3199 O O . ARG A 1 396 ? -27.538 5.849 22.009 1.00 97.38 396 ARG A O 1
ATOM 3206 N N . PRO A 1 397 ? -29.103 7.443 22.309 1.00 96.50 397 PRO A N 1
ATOM 3207 C CA . PRO A 1 397 ? -28.930 7.516 23.762 1.00 96.50 397 PRO A CA 1
ATOM 3208 C C . PRO A 1 397 ? -28.851 6.143 24.453 1.00 96.50 397 PRO A C 1
ATOM 3210 O O . PRO A 1 397 ? -27.904 5.883 25.191 1.00 96.50 397 PRO A O 1
ATOM 3213 N N . GLY A 1 398 ? -29.762 5.219 24.116 1.00 96.88 398 GLY A N 1
ATOM 3214 C CA . GLY A 1 398 ? -29.765 3.856 24.663 1.00 96.88 398 GLY A CA 1
ATOM 3215 C C . GLY A 1 398 ? -28.575 2.985 24.230 1.00 96.88 398 GLY A C 1
ATOM 3216 O O . GLY A 1 398 ? -28.110 2.148 25.005 1.00 96.88 398 GLY A O 1
ATOM 3217 N N . GLN A 1 399 ? -28.034 3.200 23.025 1.00 98.12 399 GLN A N 1
ATOM 3218 C CA . GLN A 1 399 ? -26.817 2.519 22.565 1.00 98.12 399 GLN A CA 1
ATOM 3219 C C . GLN A 1 399 ? -25.604 3.020 23.356 1.00 98.12 399 GLN A C 1
ATOM 3221 O O . GLN A 1 399 ? -24.815 2.218 23.850 1.00 98.12 399 GLN A O 1
ATOM 3226 N N . TYR A 1 400 ? -25.476 4.339 23.532 1.00 97.62 400 TYR A N 1
ATOM 3227 C CA . TYR A 1 400 ? -24.372 4.915 24.298 1.00 97.62 400 TYR A CA 1
ATOM 3228 C C . TYR A 1 400 ? -24.423 4.496 25.775 1.00 97.62 400 TYR A C 1
ATOM 3230 O O . TYR A 1 400 ? -23.403 4.101 26.334 1.00 97.62 400 TYR A O 1
ATOM 3238 N N . ASP A 1 401 ? -25.616 4.469 26.380 1.00 97.12 401 ASP A N 1
ATOM 3239 C CA . ASP A 1 401 ? -25.831 3.910 27.721 1.00 97.12 401 ASP A CA 1
ATOM 3240 C C . ASP A 1 401 ? -25.367 2.460 27.840 1.00 97.12 401 ASP A C 1
ATOM 3242 O O . ASP A 1 401 ? -24.671 2.093 28.788 1.00 97.12 401 ASP A O 1
ATOM 3246 N N . THR A 1 402 ? -25.757 1.628 26.875 1.00 97.88 402 THR A N 1
ATOM 3247 C CA . THR A 1 402 ? -25.401 0.207 26.860 1.00 97.88 402 THR A CA 1
ATOM 3248 C C . THR A 1 402 ? -23.890 0.030 26.748 1.00 97.88 402 THR A C 1
ATOM 3250 O O . THR A 1 402 ? -23.312 -0.740 27.512 1.00 97.88 402 THR A O 1
ATOM 3253 N N . LEU A 1 403 ? -23.229 0.797 25.874 1.00 97.38 403 LEU A N 1
ATOM 3254 C CA . LEU A 1 403 ? -21.772 0.794 25.746 1.00 97.38 403 LEU A CA 1
ATOM 3255 C C . LEU A 1 403 ? -21.094 1.171 27.067 1.00 97.38 403 LEU A C 1
ATOM 3257 O O . LEU A 1 403 ? -20.246 0.424 27.554 1.00 97.38 403 LEU A O 1
ATOM 3261 N N . LEU A 1 404 ? -21.497 2.292 27.677 1.00 96.75 404 LEU A N 1
ATOM 3262 C CA . LEU A 1 404 ? -20.910 2.756 28.933 1.00 96.75 404 LEU A CA 1
ATOM 3263 C C . LEU A 1 404 ? -21.104 1.741 30.062 1.00 96.75 404 LEU A C 1
ATOM 3265 O O . LEU A 1 404 ? -20.181 1.538 30.850 1.00 96.75 404 LEU A O 1
ATOM 3269 N N . LYS A 1 405 ? -22.265 1.078 30.136 1.00 97.69 405 LYS A N 1
ATOM 3270 C CA . LYS A 1 405 ? -22.517 0.003 31.108 1.00 97.69 405 LYS A CA 1
ATOM 3271 C C . LYS A 1 405 ? -21.596 -1.192 30.877 1.00 97.69 405 LYS A C 1
ATOM 3273 O O . LYS A 1 405 ? -20.987 -1.660 31.834 1.00 97.69 405 LYS A O 1
ATOM 3278 N N . ILE A 1 406 ? -21.447 -1.646 29.630 1.00 96.25 406 ILE A N 1
ATOM 3279 C CA . ILE A 1 406 ? -20.549 -2.757 29.283 1.00 96.25 406 ILE A CA 1
ATOM 3280 C C . ILE A 1 406 ? -19.102 -2.425 29.676 1.00 96.25 406 ILE A C 1
ATOM 3282 O O . ILE A 1 406 ? -18.455 -3.216 30.358 1.00 96.25 406 ILE A O 1
ATOM 3286 N N . GLU A 1 407 ? -18.598 -1.242 29.313 1.00 94.94 407 GLU A N 1
ATOM 3287 C CA . GLU A 1 407 ? -17.224 -0.833 29.638 1.00 94.94 407 GLU A CA 1
ATOM 3288 C C . GLU A 1 407 ? -16.997 -0.587 31.139 1.00 94.94 407 GLU A C 1
ATOM 3290 O O . GLU A 1 407 ? -15.867 -0.682 31.622 1.00 94.94 407 GLU A O 1
ATOM 3295 N N . SER A 1 408 ? -18.048 -0.226 31.877 1.00 96.44 408 SER A N 1
ATOM 3296 C CA . SER A 1 408 ? -17.978 0.063 33.315 1.00 96.44 408 SER A CA 1
ATOM 3297 C C . SER A 1 408 ? -18.179 -1.178 34.186 1.00 96.44 408 SER A C 1
ATOM 3299 O O . SER A 1 408 ? -17.810 -1.156 35.360 1.00 96.44 408 SER A O 1
ATOM 3301 N N . HIS A 1 409 ? -18.723 -2.264 33.629 1.00 97.25 409 HIS A N 1
ATOM 3302 C CA . HIS A 1 409 ? -19.040 -3.488 34.361 1.00 97.25 409 HIS A CA 1
ATOM 3303 C C . HIS A 1 409 ? -17.840 -4.068 35.134 1.00 97.25 409 HIS A C 1
ATOM 3305 O O . HIS A 1 409 ? -18.013 -4.366 36.317 1.00 97.25 409 HIS A O 1
ATOM 3311 N N . PRO A 1 410 ? -16.624 -4.210 34.558 1.00 96.50 410 PRO A N 1
ATOM 3312 C CA . PRO A 1 410 ? -15.491 -4.766 35.301 1.00 96.50 410 PRO A CA 1
ATOM 3313 C C . PRO A 1 410 ? -15.105 -3.914 36.517 1.00 96.50 410 PRO A C 1
ATOM 3315 O O . PRO A 1 410 ? -14.890 -4.452 37.597 1.00 96.50 410 PRO A O 1
ATOM 3318 N N . HIS A 1 411 ? -15.090 -2.584 36.376 1.00 96.12 411 HIS A N 1
ATOM 3319 C CA . HIS A 1 411 ? -14.767 -1.676 37.482 1.00 96.12 411 HIS A CA 1
ATOM 3320 C C . HIS A 1 411 ? -15.828 -1.711 38.582 1.00 96.12 411 HIS A C 1
ATOM 3322 O O . HIS A 1 411 ? -15.487 -1.779 39.763 1.00 96.12 411 HIS A O 1
ATOM 3328 N N . ALA A 1 412 ? -17.106 -1.715 38.193 1.00 97.50 412 ALA A N 1
ATOM 3329 C CA . ALA A 1 412 ? -18.214 -1.830 39.129 1.00 97.50 412 ALA A CA 1
ATOM 3330 C C . ALA A 1 412 ? -18.157 -3.152 39.904 1.00 97.50 412 ALA A C 1
ATOM 3332 O O . ALA A 1 412 ? -18.360 -3.162 41.116 1.00 97.50 412 ALA A O 1
ATOM 3333 N N . LEU A 1 413 ? -17.819 -4.256 39.231 1.00 97.44 413 LEU A N 1
ATOM 3334 C CA . LEU A 1 413 ? -17.668 -5.564 39.862 1.00 97.44 413 LEU A CA 1
ATOM 3335 C C . LEU A 1 413 ? -16.512 -5.580 40.871 1.00 97.44 413 LEU A C 1
ATOM 3337 O O . LEU A 1 413 ? -16.720 -6.010 42.002 1.00 97.44 413 LEU A O 1
ATOM 3341 N N . THR A 1 414 ? -15.334 -5.059 40.511 1.00 97.69 414 THR A N 1
ATOM 3342 C CA . THR A 1 414 ? -14.185 -4.972 41.429 1.00 97.69 414 THR A CA 1
ATOM 3343 C C . THR A 1 414 ? -14.506 -4.125 42.664 1.00 97.69 414 THR A C 1
ATOM 3345 O O . THR A 1 414 ? -14.213 -4.533 43.788 1.00 97.69 414 THR A O 1
ATOM 3348 N N . ALA A 1 415 ? -15.146 -2.964 42.481 1.00 97.31 415 ALA A N 1
ATOM 3349 C CA . ALA A 1 415 ? -15.576 -2.110 43.592 1.00 97.31 415 ALA A CA 1
ATOM 3350 C C . ALA A 1 415 ? -16.602 -2.820 44.491 1.00 97.31 415 ALA A C 1
ATOM 3352 O O . ALA A 1 415 ? -16.479 -2.810 45.715 1.00 97.31 415 ALA A O 1
ATOM 3353 N N . THR A 1 416 ? -17.558 -3.523 43.880 1.00 97.75 416 THR A N 1
ATOM 3354 C CA . THR A 1 416 ? -18.562 -4.320 44.596 1.00 97.75 416 THR A CA 1
ATOM 3355 C C . THR A 1 416 ? -17.918 -5.432 45.404 1.00 97.75 416 THR A C 1
ATOM 3357 O O . THR A 1 416 ? -18.262 -5.602 46.563 1.00 97.75 416 THR A O 1
ATOM 3360 N N . GLN A 1 417 ? -16.965 -6.173 44.836 1.00 97.25 417 GLN A N 1
ATOM 3361 C CA . GLN A 1 417 ? -16.258 -7.247 45.537 1.00 97.25 417 GLN A CA 1
ATOM 3362 C C . GLN A 1 417 ? -15.466 -6.721 46.739 1.00 97.25 417 GLN A C 1
ATOM 3364 O O . GLN A 1 417 ? -15.477 -7.349 47.800 1.00 97.25 417 GLN A O 1
ATOM 3369 N N . LYS A 1 418 ? -14.830 -5.550 46.601 1.00 97.56 418 LYS A N 1
ATOM 3370 C CA . LYS A 1 418 ? -14.146 -4.875 47.710 1.00 97.56 418 LYS A CA 1
ATOM 3371 C C . LYS A 1 418 ? -15.126 -4.549 48.838 1.00 97.56 418 LYS A C 1
ATOM 3373 O O . LYS A 1 418 ? -14.905 -4.973 49.971 1.00 97.56 418 LYS A O 1
ATOM 3378 N N . ASP A 1 419 ? -16.226 -3.868 48.536 1.00 97.38 419 ASP A N 1
ATOM 3379 C CA . ASP A 1 419 ? -17.226 -3.517 49.551 1.00 97.38 419 ASP A CA 1
ATOM 3380 C C . ASP A 1 419 ? -17.898 -4.756 50.140 1.00 97.38 419 ASP A C 1
ATOM 3382 O O . ASP A 1 419 ? -18.108 -4.830 51.346 1.00 97.38 419 ASP A O 1
ATOM 3386 N N . TRP A 1 420 ? -18.150 -5.774 49.320 1.00 96.38 420 TRP A N 1
ATOM 3387 C CA . TRP A 1 420 ? -18.702 -7.057 49.740 1.00 96.38 420 TRP A CA 1
ATOM 3388 C C . TRP A 1 420 ? -17.820 -7.762 50.771 1.00 96.38 420 TRP A C 1
ATOM 3390 O O . TRP A 1 420 ? -18.318 -8.271 51.776 1.00 96.38 420 TRP A O 1
ATOM 3400 N N . SER A 1 421 ? -16.500 -7.750 50.563 1.00 96.12 421 SER A N 1
ATOM 3401 C CA . SER A 1 421 ? -15.543 -8.304 51.524 1.00 96.12 421 SER A CA 1
ATOM 3402 C C . SER A 1 421 ? -15.597 -7.575 52.872 1.00 96.12 421 SER A C 1
ATOM 3404 O O . SER A 1 421 ? -15.591 -8.216 53.924 1.00 96.12 421 SER A O 1
ATOM 3406 N N . ASN A 1 422 ? -15.759 -6.249 52.853 1.00 96.44 422 ASN A N 1
ATOM 3407 C CA . ASN A 1 422 ? -15.888 -5.460 54.072 1.00 96.44 422 ASN A CA 1
ATOM 3408 C C . ASN A 1 422 ? -17.246 -5.684 54.753 1.00 96.44 422 ASN A C 1
ATOM 3410 O O . ASN A 1 422 ? -17.299 -5.834 55.969 1.00 96.44 422 ASN A O 1
ATOM 3414 N N . LEU A 1 423 ? -18.339 -5.776 53.991 1.00 96.00 423 LEU A N 1
ATOM 3415 C CA . LEU A 1 423 ? -19.665 -6.085 54.535 1.00 96.00 423 LEU A CA 1
ATOM 3416 C C . LEU A 1 423 ? -19.663 -7.410 55.302 1.00 96.00 423 LEU A C 1
ATOM 3418 O O . LEU A 1 423 ? -20.231 -7.479 56.391 1.00 96.00 423 LEU A O 1
ATOM 3422 N N . LYS A 1 424 ? -18.975 -8.431 54.775 1.00 94.75 424 LYS A N 1
ATOM 3423 C CA . LYS A 1 424 ? -18.758 -9.701 55.480 1.00 94.75 424 LYS A CA 1
ATOM 3424 C C . LYS A 1 424 ? -17.899 -9.526 56.729 1.00 94.75 424 LYS A C 1
ATOM 3426 O O . LYS A 1 424 ? -18.286 -9.993 57.791 1.00 94.75 424 LYS A O 1
ATOM 3431 N N . LYS A 1 425 ? -16.772 -8.811 56.625 1.00 95.88 425 LYS A N 1
ATOM 3432 C CA . LYS A 1 425 ? -15.867 -8.533 57.756 1.00 95.88 425 LYS A CA 1
ATOM 3433 C C . LYS A 1 425 ? -16.588 -7.884 58.945 1.00 95.88 425 LYS A C 1
ATOM 3435 O O . LYS A 1 425 ? -16.276 -8.201 60.086 1.00 95.88 425 LYS A O 1
ATOM 3440 N N . TYR A 1 426 ? -17.538 -6.990 58.681 1.00 96.00 426 TYR A N 1
ATOM 3441 C CA . TYR A 1 426 ? -18.316 -6.292 59.709 1.00 96.00 426 TYR A CA 1
ATOM 3442 C C . TYR A 1 426 ? -19.660 -6.968 60.036 1.00 96.00 426 TYR A C 1
ATOM 3444 O O . TYR A 1 426 ? -20.495 -6.347 60.690 1.00 96.00 426 TYR A O 1
ATOM 3452 N N . ASN A 1 427 ? -19.893 -8.210 59.586 1.00 95.12 427 ASN A N 1
ATOM 3453 C CA . ASN A 1 427 ? -21.128 -8.973 59.821 1.00 95.12 427 ASN A CA 1
ATOM 3454 C C . ASN A 1 427 ? -22.415 -8.211 59.437 1.00 95.12 427 ASN A C 1
ATOM 3456 O O . ASN A 1 427 ? -23.448 -8.335 60.090 1.00 95.12 427 ASN A O 1
ATOM 3460 N N . MET A 1 428 ? -22.360 -7.389 58.383 1.00 94.25 428 MET A N 1
ATOM 3461 C CA . MET A 1 428 ? -23.484 -6.542 57.954 1.00 94.25 428 MET A CA 1
ATOM 3462 C C . MET A 1 428 ? -24.462 -7.245 57.009 1.00 94.25 428 MET A C 1
ATOM 3464 O O . MET A 1 428 ? -25.500 -6.681 56.667 1.00 94.25 428 MET A O 1
ATOM 3468 N N . VAL A 1 429 ? -24.114 -8.441 56.541 1.00 92.62 429 VAL A N 1
ATOM 3469 C CA . VAL A 1 429 ? -24.898 -9.231 55.591 1.00 92.62 429 VAL A CA 1
ATOM 3470 C C . VAL A 1 429 ? -25.002 -10.667 56.088 1.00 92.62 429 VAL A C 1
ATOM 3472 O O . VAL A 1 429 ? -24.017 -11.238 56.552 1.00 92.62 429 VAL A O 1
ATOM 3475 N N . THR A 1 430 ? -26.196 -11.243 55.985 1.00 87.56 430 THR A N 1
ATOM 3476 C CA . THR A 1 430 ? -26.460 -12.666 56.232 1.00 87.56 430 THR A CA 1
ATOM 3477 C C . THR A 1 430 ? -26.340 -13.448 54.919 1.00 87.56 430 THR A C 1
ATOM 3479 O O . THR A 1 430 ? -26.330 -12.863 53.832 1.00 87.56 430 THR A O 1
ATOM 3482 N N . GLU A 1 431 ? -26.248 -14.779 54.984 1.00 80.38 431 GLU A N 1
ATOM 3483 C CA . GLU A 1 431 ? -26.189 -15.609 53.768 1.00 80.38 431 GLU A CA 1
ATOM 3484 C C . GLU A 1 431 ? -27.463 -15.493 52.914 1.00 80.38 431 GLU A C 1
ATOM 3486 O O . GLU A 1 431 ? -27.382 -15.472 51.683 1.00 80.38 431 GLU A O 1
ATOM 3491 N N . GLN A 1 432 ? -28.622 -15.336 53.561 1.00 73.50 432 GLN A N 1
ATOM 3492 C CA . GLN A 1 432 ? -29.943 -15.344 52.929 1.00 73.50 432 GLN A CA 1
ATOM 3493 C C . GLN A 1 432 ? -30.208 -14.112 52.041 1.00 73.50 432 GLN A C 1
ATOM 3495 O O . GLN A 1 432 ? -30.809 -14.251 50.978 1.00 73.50 432 GLN A O 1
ATOM 3500 N N . ASP A 1 433 ? -29.688 -12.932 52.402 1.00 80.88 433 ASP A N 1
ATOM 3501 C CA . ASP A 1 433 ? -29.886 -11.678 51.644 1.00 80.88 433 ASP A CA 1
ATOM 3502 C C . ASP A 1 433 ? -28.775 -11.397 50.613 1.00 80.88 433 ASP A C 1
ATOM 3504 O O . ASP A 1 433 ? -28.753 -10.355 49.943 1.00 80.88 433 ASP A O 1
ATOM 3508 N N . SER A 1 434 ? -27.813 -12.314 50.486 1.00 84.44 434 SER A N 1
ATOM 3509 C CA . SER A 1 434 ? -26.512 -12.010 49.892 1.00 84.44 434 SER A CA 1
ATOM 3510 C C . SER A 1 434 ? -26.568 -11.572 48.425 1.00 84.44 434 SER A C 1
ATOM 3512 O O . SER A 1 434 ? -25.906 -10.605 48.040 1.00 84.44 434 SER A O 1
ATOM 3514 N N . ALA A 1 435 ? -27.407 -12.216 47.612 1.00 93.19 435 ALA A N 1
ATOM 3515 C CA . ALA A 1 435 ? -27.535 -11.907 46.190 1.00 93.19 435 ALA A CA 1
ATOM 3516 C C . ALA A 1 435 ? -28.203 -10.544 45.928 1.00 93.19 435 ALA A C 1
ATOM 3518 O O . ALA A 1 435 ? -27.752 -9.784 45.063 1.00 93.19 435 ALA A O 1
ATOM 3519 N N . ALA A 1 436 ? -29.253 -10.205 46.683 1.00 94.00 436 ALA A N 1
ATOM 3520 C CA . ALA A 1 436 ? -29.989 -8.950 46.518 1.00 94.00 436 ALA A CA 1
ATOM 3521 C C . ALA A 1 436 ? -29.140 -7.742 46.943 1.00 94.00 436 ALA A C 1
ATOM 3523 O O . ALA A 1 436 ? -29.080 -6.730 46.233 1.00 94.00 436 ALA A O 1
ATOM 3524 N N . VAL A 1 437 ? -28.419 -7.869 48.063 1.00 95.25 437 VAL A N 1
ATOM 3525 C CA . VAL A 1 437 ? -27.490 -6.833 48.531 1.00 95.25 437 VAL A CA 1
ATOM 3526 C C . VAL A 1 437 ? -26.343 -6.657 47.539 1.00 95.25 437 VAL A C 1
ATOM 3528 O O . VAL A 1 437 ? -26.076 -5.528 47.130 1.00 95.25 437 VAL A O 1
ATOM 3531 N N . PHE A 1 438 ? -25.710 -7.747 47.091 1.00 96.19 438 PHE A N 1
ATOM 3532 C CA . PHE A 1 438 ? -24.621 -7.680 46.112 1.00 96.19 438 PHE A CA 1
ATOM 3533 C C . PHE A 1 438 ? -25.060 -6.978 44.823 1.00 96.19 438 PHE A C 1
ATOM 3535 O O . PHE A 1 438 ? -24.376 -6.079 44.339 1.00 96.19 438 PHE A O 1
ATOM 3542 N N . THR A 1 439 ? -26.240 -7.329 44.307 1.00 97.06 439 THR A N 1
ATOM 3543 C CA . THR A 1 439 ? -26.820 -6.718 43.103 1.00 97.06 439 THR A CA 1
ATOM 3544 C C . THR A 1 439 ? -27.072 -5.219 43.290 1.00 97.06 439 THR A C 1
ATOM 3546 O O . THR A 1 439 ? -26.747 -4.417 42.415 1.00 97.06 439 THR A O 1
ATOM 3549 N N . THR A 1 440 ? -27.595 -4.816 44.451 1.00 97.31 440 THR A N 1
ATOM 3550 C CA . THR A 1 440 ? -27.835 -3.401 44.781 1.00 97.31 440 THR A CA 1
ATOM 3551 C C . THR A 1 440 ? -26.530 -2.604 44.837 1.00 97.31 440 THR A C 1
ATOM 3553 O O . THR A 1 440 ? -26.435 -1.519 44.260 1.00 97.31 440 THR A O 1
ATOM 3556 N N . VAL A 1 441 ? -25.503 -3.152 45.495 1.00 97.62 441 VAL A N 1
ATOM 3557 C CA . VAL A 1 441 ? -24.165 -2.542 45.570 1.00 97.62 441 VAL A CA 1
ATOM 3558 C C . VAL A 1 441 ? -23.532 -2.452 44.178 1.00 97.62 441 VAL A C 1
ATOM 3560 O O . VAL A 1 441 ? -22.986 -1.410 43.814 1.00 97.62 441 VAL A O 1
ATOM 3563 N N . PHE A 1 442 ? -23.686 -3.494 43.360 1.00 98.19 442 PHE A N 1
ATOM 3564 C CA . PHE A 1 442 ? -23.209 -3.516 41.982 1.00 98.19 442 PHE A CA 1
ATOM 3565 C C . PHE A 1 442 ? -23.825 -2.418 41.118 1.00 98.19 442 PHE A C 1
ATOM 3567 O O . PHE A 1 442 ? -23.094 -1.656 40.480 1.00 98.19 442 PHE A O 1
ATOM 3574 N N . PHE A 1 443 ? -25.152 -2.280 41.118 1.00 98.00 443 PHE A N 1
ATOM 3575 C CA . PHE A 1 443 ? -25.813 -1.249 40.316 1.00 98.00 443 PHE A CA 1
ATOM 3576 C C . PHE A 1 443 ? -25.490 0.173 40.782 1.00 98.00 443 PHE A C 1
ATOM 3578 O O . PHE A 1 443 ? -25.419 1.083 39.948 1.00 98.00 443 PHE A O 1
ATOM 3585 N N . TYR A 1 444 ? -25.237 0.368 42.078 1.00 98.19 444 TYR A N 1
ATOM 3586 C CA . TYR A 1 444 ? -24.749 1.641 42.600 1.00 98.19 444 TYR A CA 1
ATOM 3587 C C . TYR A 1 444 ? -23.382 2.011 42.000 1.00 98.19 444 TYR A C 1
ATOM 3589 O O . TYR A 1 444 ? -23.245 3.072 41.384 1.00 98.19 444 TYR A O 1
ATOM 3597 N N . HIS A 1 445 ? -22.396 1.111 42.090 1.00 98.06 445 HIS A N 1
ATOM 3598 C CA . HIS A 1 445 ? -21.049 1.332 41.539 1.00 98.06 445 HIS A CA 1
ATOM 3599 C C . HIS A 1 445 ? -21.041 1.461 40.014 1.00 98.06 445 HIS A C 1
ATOM 3601 O O . HIS A 1 445 ? -20.311 2.285 39.448 1.00 98.06 445 HIS A O 1
ATOM 3607 N N . LEU A 1 446 ? -21.892 0.689 39.333 1.00 98.06 446 LEU A N 1
ATOM 3608 C CA . LEU A 1 446 ? -22.081 0.798 37.889 1.00 98.06 446 LEU A CA 1
ATOM 3609 C C . LEU A 1 446 ? -22.579 2.194 37.509 1.00 98.06 446 LEU A C 1
ATOM 3611 O O . LEU A 1 446 ? -22.019 2.820 36.611 1.00 98.06 446 LEU A O 1
ATOM 3615 N N . SER A 1 447 ? -23.583 2.706 38.223 1.00 97.75 447 SER A N 1
ATOM 3616 C CA . SER A 1 447 ? -24.153 4.034 37.972 1.00 97.75 447 SER A CA 1
ATOM 3617 C C . SER A 1 447 ? -23.131 5.147 38.198 1.00 97.75 447 SER A C 1
ATOM 3619 O O . SER A 1 447 ? -23.019 6.047 37.365 1.00 97.75 447 SER A O 1
ATOM 3621 N N . GLN A 1 448 ? -22.331 5.064 39.267 1.00 96.88 448 GLN A N 1
ATOM 3622 C CA . GLN A 1 448 ? -21.252 6.025 39.517 1.00 96.88 448 GLN A CA 1
ATOM 3623 C C . GLN A 1 448 ? -20.240 6.067 38.367 1.00 96.88 448 GLN A C 1
ATOM 3625 O O . GLN A 1 448 ? -19.933 7.141 37.845 1.00 96.88 448 GLN A O 1
ATOM 3630 N N . THR A 1 449 ? -19.765 4.897 37.934 1.00 96.19 449 THR A N 1
ATOM 3631 C CA . THR A 1 449 ? -18.766 4.793 36.860 1.00 96.19 449 THR A CA 1
ATOM 3632 C C . THR A 1 449 ? -19.325 5.306 35.527 1.00 96.19 449 THR A C 1
ATOM 3634 O O . THR A 1 449 ? -18.650 6.048 34.809 1.00 96.19 449 THR A O 1
ATOM 3637 N N . VAL A 1 450 ? -20.583 4.973 35.209 1.00 96.69 450 VAL A N 1
ATOM 3638 C CA . VAL A 1 450 ? -21.262 5.449 33.994 1.00 96.69 450 VAL A CA 1
ATOM 3639 C C . VAL A 1 450 ? -21.391 6.974 33.992 1.00 96.69 450 VAL A C 1
ATOM 3641 O O . VAL A 1 450 ? -21.073 7.596 32.980 1.00 96.69 450 VAL A O 1
ATOM 3644 N N . VAL A 1 451 ? -21.795 7.598 35.105 1.00 96.12 451 VAL A N 1
ATOM 3645 C CA . VAL A 1 451 ? -21.945 9.065 35.201 1.00 96.12 451 VAL A CA 1
ATOM 3646 C C . VAL A 1 451 ? -20.615 9.781 34.978 1.00 96.12 451 VAL A C 1
ATOM 3648 O O . VAL A 1 451 ? -20.552 10.705 34.165 1.00 96.12 451 VAL A O 1
ATOM 3651 N N . GLN A 1 452 ? -19.542 9.322 35.627 1.00 93.38 452 GLN A N 1
ATOM 3652 C CA . GLN A 1 452 ? -18.206 9.903 35.453 1.00 93.38 452 GLN A CA 1
ATOM 3653 C C . GLN A 1 452 ? -17.732 9.825 33.996 1.00 93.38 452 GLN A C 1
ATOM 3655 O O . GLN A 1 452 ? -17.148 10.772 33.472 1.00 93.38 452 GLN A O 1
ATOM 3660 N N . ARG A 1 453 ? -18.009 8.707 33.313 1.00 94.06 453 ARG A N 1
ATOM 3661 C CA . ARG A 1 453 ? -17.591 8.501 31.919 1.00 94.06 453 ARG A CA 1
ATOM 3662 C C . ARG A 1 453 ? -18.464 9.221 30.900 1.00 94.06 453 ARG A C 1
ATOM 3664 O O . ARG A 1 453 ? -17.935 9.613 29.857 1.00 94.06 453 ARG A O 1
ATOM 3671 N N . ARG A 1 454 ? -19.764 9.362 31.175 1.00 95.00 454 ARG A N 1
ATOM 3672 C CA . ARG A 1 454 ? -20.738 10.018 30.294 1.00 95.00 454 ARG A CA 1
ATOM 3673 C C . ARG A 1 454 ? -20.476 11.513 30.197 1.00 95.00 454 ARG A C 1
ATOM 3675 O O . ARG A 1 454 ? -20.374 12.050 29.100 1.00 95.00 454 ARG A O 1
ATOM 3682 N N . TYR A 1 455 ? -20.319 12.162 31.345 1.00 94.31 455 TYR A N 1
ATOM 3683 C CA . TYR A 1 455 ? -20.228 13.617 31.446 1.00 94.31 455 TYR A CA 1
ATOM 3684 C C . TYR A 1 455 ? -18.786 14.111 31.569 1.00 94.31 455 TYR A C 1
ATOM 3686 O O . TYR A 1 455 ? -18.538 15.175 32.124 1.00 94.31 455 TYR A O 1
ATOM 3694 N N . LEU A 1 456 ? -17.823 13.361 31.029 1.00 90.75 456 LEU A N 1
ATOM 3695 C CA . LEU A 1 456 ? -16.406 13.731 31.074 1.00 90.75 456 LEU A CA 1
ATOM 3696 C C . LEU A 1 456 ? -16.136 15.106 30.437 1.00 90.75 456 LEU A C 1
ATOM 3698 O O . LEU A 1 456 ? -15.256 15.837 30.871 1.00 90.75 456 LEU A O 1
ATOM 3702 N N . HIS A 1 457 ? -16.938 15.475 29.437 1.00 90.06 457 HIS A N 1
ATOM 3703 C CA . HIS A 1 457 ? -16.885 16.770 28.758 1.00 90.06 457 HIS A CA 1
ATOM 3704 C C . HIS A 1 457 ? -17.670 17.884 29.484 1.00 90.06 457 HIS A C 1
ATOM 3706 O O . HIS A 1 457 ? -17.609 19.040 29.076 1.00 90.06 457 HIS A O 1
ATOM 3712 N N . ASN A 1 458 ? -18.427 17.554 30.538 1.00 93.69 458 ASN A N 1
ATOM 3713 C CA . ASN A 1 458 ? -19.217 18.492 31.334 1.00 93.69 458 ASN A CA 1
ATOM 3714 C C . ASN A 1 458 ? -19.055 18.183 32.838 1.00 93.69 458 ASN A C 1
ATOM 3716 O O . ASN A 1 458 ? -19.941 17.579 33.456 1.00 93.69 458 ASN A O 1
ATOM 3720 N N . PRO A 1 459 ? -17.927 18.592 33.450 1.00 92.62 459 PRO A N 1
ATOM 3721 C CA . PRO A 1 459 ? -17.599 18.242 34.832 1.00 92.62 459 PRO A CA 1
ATOM 3722 C C . PRO A 1 459 ? -18.609 18.794 35.848 1.00 92.62 459 PRO A C 1
ATOM 3724 O O . PRO A 1 459 ? -18.835 18.179 36.891 1.00 92.62 459 PRO A O 1
ATOM 3727 N N . THR A 1 460 ? -19.260 19.919 35.544 1.00 94.94 460 THR A N 1
ATOM 3728 C CA . THR A 1 460 ? -20.314 20.495 36.389 1.00 94.94 460 THR A CA 1
ATOM 3729 C C . THR A 1 460 ? -21.527 19.573 36.453 1.00 94.94 460 THR A C 1
ATOM 3731 O O . THR A 1 460 ? -21.987 19.239 37.545 1.00 94.94 460 THR A O 1
ATOM 3734 N N . LEU A 1 461 ? -22.013 19.104 35.299 1.00 94.25 461 LEU A N 1
ATOM 3735 C CA . LEU A 1 461 ? -23.135 18.168 35.243 1.00 94.25 461 LEU A CA 1
ATOM 3736 C C . LEU A 1 461 ? -22.763 16.808 35.849 1.00 94.25 461 LEU A C 1
ATOM 3738 O O . LEU A 1 461 ? -23.555 16.233 36.597 1.00 94.25 461 LEU A O 1
ATOM 3742 N N . ALA A 1 462 ? -21.534 16.334 35.605 1.00 93.88 462 ALA A N 1
ATOM 3743 C CA . ALA A 1 462 ? -20.998 15.129 36.236 1.00 93.88 462 ALA A CA 1
ATOM 3744 C C . ALA A 1 462 ? -21.054 15.224 37.769 1.00 93.88 462 ALA A C 1
ATOM 3746 O O . ALA A 1 462 ? -21.507 14.289 38.428 1.00 93.88 462 ALA A O 1
ATOM 3747 N N . ARG A 1 463 ? -20.653 16.371 38.33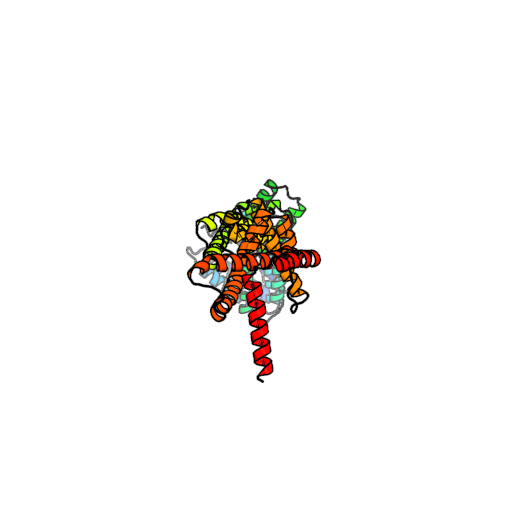8 1.00 94.62 463 ARG A N 1
ATOM 3748 C CA . ARG A 1 463 ? -20.700 16.629 39.784 1.00 94.62 463 ARG A CA 1
ATOM 3749 C C . ARG A 1 463 ? -22.133 16.682 40.309 1.00 94.62 463 ARG A C 1
ATOM 3751 O O . ARG A 1 463 ? -22.416 16.061 41.326 1.00 94.62 463 ARG A O 1
ATOM 3758 N N . GLN A 1 464 ? -23.038 17.378 39.621 1.00 97.06 464 GLN A N 1
ATOM 3759 C CA . GLN A 1 464 ? -24.444 17.485 40.033 1.00 97.06 464 GLN A CA 1
ATOM 3760 C C . GLN A 1 464 ? -25.139 16.118 40.070 1.00 97.06 464 GLN A C 1
ATOM 3762 O O . GLN A 1 464 ? -25.801 15.780 41.050 1.00 97.06 464 GLN A O 1
ATOM 3767 N N . ILE A 1 465 ? -24.973 15.311 39.021 1.00 96.06 465 ILE A N 1
ATOM 3768 C CA . ILE A 1 465 ? -25.565 13.968 38.955 1.00 96.06 465 ILE A CA 1
ATOM 3769 C C . ILE A 1 465 ? -24.852 13.021 39.926 1.00 96.06 465 ILE A C 1
ATOM 3771 O O . ILE A 1 465 ? -25.505 12.221 40.594 1.00 96.06 465 ILE A O 1
ATOM 3775 N N . GLY A 1 466 ? -23.529 13.145 40.059 1.00 95.00 466 GLY A N 1
ATOM 3776 C CA . GLY A 1 466 ? -22.743 12.411 41.047 1.00 95.00 466 GLY A CA 1
ATOM 3777 C C . GLY A 1 466 ? -23.219 12.663 42.479 1.00 95.00 466 GLY A C 1
ATOM 3778 O O . GLY A 1 466 ? -23.353 11.710 43.241 1.00 95.00 466 GLY A O 1
ATOM 3779 N N . GLN A 1 467 ? -23.564 13.908 42.823 1.00 96.56 467 GLN A N 1
ATOM 3780 C CA . GLN A 1 467 ? -24.117 14.240 44.136 1.00 96.56 467 GLN A CA 1
ATOM 3781 C C . GLN A 1 467 ? -25.460 13.547 44.374 1.00 96.56 467 GLN A C 1
ATOM 3783 O O . GLN A 1 467 ? -25.628 12.893 45.395 1.00 96.56 467 GLN A O 1
ATOM 3788 N N . ARG A 1 468 ? -26.376 13.575 43.397 1.00 96.94 468 ARG A N 1
ATOM 3789 C CA . ARG A 1 468 ? -27.658 12.853 43.506 1.00 96.94 468 ARG A CA 1
ATOM 3790 C C . ARG A 1 468 ? -27.455 11.351 43.715 1.00 96.94 468 ARG A C 1
ATOM 3792 O O . ARG A 1 468 ? -28.184 10.733 44.487 1.00 96.94 468 ARG A O 1
ATOM 3799 N N . LEU A 1 469 ? -26.450 10.762 43.058 1.00 95.81 469 LEU A N 1
ATOM 3800 C CA . LEU A 1 469 ? -26.084 9.364 43.290 1.00 95.81 469 LEU A CA 1
ATOM 3801 C C . LEU A 1 469 ? -25.588 9.139 44.723 1.00 95.81 469 LEU A C 1
ATOM 3803 O O . LEU A 1 469 ? -26.005 8.167 45.348 1.00 95.81 469 LEU A O 1
ATOM 3807 N N . ILE A 1 470 ? -24.748 10.027 45.261 1.00 95.69 470 ILE A N 1
ATOM 3808 C CA . ILE A 1 470 ? -24.290 9.979 46.660 1.00 95.69 470 ILE A CA 1
ATOM 3809 C C . ILE A 1 470 ? -25.475 10.075 47.629 1.00 95.69 470 ILE A C 1
ATOM 3811 O O . ILE A 1 470 ? -25.558 9.272 48.557 1.00 95.69 470 ILE A O 1
ATOM 3815 N N . ASP A 1 471 ? -26.423 10.975 47.380 1.00 95.75 471 ASP A N 1
ATOM 3816 C CA . ASP A 1 471 ? -27.616 11.143 48.218 1.00 95.75 471 ASP A CA 1
ATOM 3817 C C . ASP A 1 471 ? -28.501 9.881 48.190 1.00 95.75 471 ASP A C 1
ATOM 3819 O O . ASP A 1 471 ? -29.075 9.480 49.202 1.00 95.75 471 ASP A O 1
ATOM 3823 N N . SER A 1 472 ? -28.539 9.189 47.045 1.00 96.00 472 SER A N 1
ATOM 3824 C CA . SER A 1 472 ? -29.229 7.903 46.864 1.00 96.00 472 SER A CA 1
ATOM 3825 C C . SER A 1 472 ? -28.413 6.668 47.286 1.00 96.00 472 SER A C 1
ATOM 3827 O O . SER A 1 472 ? -28.810 5.538 46.990 1.00 96.00 472 SER A O 1
ATOM 3829 N N . LYS A 1 473 ? -27.267 6.840 47.965 1.00 97.88 473 LYS A N 1
ATOM 3830 C CA . LYS A 1 473 ? -26.387 5.722 48.344 1.00 97.88 473 LYS A CA 1
ATOM 3831 C C . LYS A 1 473 ? -27.151 4.668 49.168 1.00 97.88 473 LYS A C 1
ATOM 3833 O O . LYS A 1 473 ? -27.776 5.020 50.182 1.00 97.88 473 LYS A O 1
ATOM 3838 N N . PRO A 1 474 ? -27.072 3.370 48.796 1.00 97.75 474 PRO A N 1
ATOM 3839 C CA . PRO A 1 474 ? -27.725 2.292 49.529 1.00 97.75 474 PRO A CA 1
ATOM 3840 C C . PRO A 1 474 ? -27.428 2.357 51.027 1.00 97.75 474 PRO A C 1
ATOM 3842 O O . PRO A 1 474 ? -26.281 2.556 51.433 1.00 97.75 474 PRO A O 1
ATOM 3845 N N . ALA A 1 475 ? -28.457 2.174 51.859 1.00 96.94 475 ALA A N 1
ATOM 3846 C CA . ALA A 1 475 ? -28.329 2.280 53.314 1.00 96.94 475 ALA A CA 1
ATOM 3847 C C . ALA A 1 475 ? -27.239 1.348 53.872 1.00 96.94 475 ALA A C 1
ATOM 3849 O O . ALA A 1 475 ? -26.502 1.733 54.776 1.00 96.94 475 ALA A O 1
ATOM 3850 N N . ILE A 1 476 ? -27.089 0.159 53.281 1.00 96.75 476 ILE A N 1
ATOM 3851 C CA . ILE A 1 476 ? -26.052 -0.809 53.647 1.00 96.75 476 ILE A CA 1
ATOM 3852 C C . ILE A 1 476 ? -24.631 -0.266 53.429 1.00 96.75 476 ILE A C 1
ATOM 3854 O O . ILE A 1 476 ? -23.776 -0.431 54.292 1.00 96.75 476 ILE A O 1
ATOM 3858 N N . LEU A 1 477 ? -24.390 0.470 52.337 1.00 97.56 477 LEU A N 1
ATOM 3859 C CA . LEU A 1 477 ? -23.090 1.089 52.075 1.00 97.56 477 LEU A CA 1
ATOM 3860 C C . LEU A 1 477 ? -22.851 2.315 52.963 1.00 97.56 477 LEU A C 1
ATOM 3862 O O . LEU A 1 477 ? -21.718 2.574 53.344 1.00 97.56 477 LEU A O 1
ATOM 3866 N N . ARG A 1 478 ? -23.902 3.058 53.338 1.00 97.75 478 ARG A N 1
ATOM 3867 C CA . ARG A 1 478 ? -23.780 4.147 54.328 1.00 97.75 478 ARG A CA 1
ATOM 3868 C C . ARG A 1 478 ? -23.392 3.614 55.711 1.00 97.75 478 ARG A C 1
ATOM 3870 O O . ARG A 1 478 ? -22.537 4.199 56.370 1.00 97.75 478 ARG A O 1
ATOM 3877 N N . LYS A 1 479 ? -23.982 2.488 56.132 1.00 97.50 479 LYS A N 1
ATOM 3878 C CA . LYS A 1 479 ? -23.592 1.783 57.366 1.00 97.50 479 LYS A CA 1
ATOM 3879 C C . LYS A 1 479 ? -22.149 1.287 57.288 1.00 97.50 479 LYS A C 1
ATOM 3881 O O . LYS A 1 479 ? -21.403 1.462 58.247 1.00 97.50 479 LYS A O 1
ATOM 3886 N N . LEU A 1 480 ? -21.754 0.729 56.142 1.00 97.25 480 LEU A N 1
ATOM 3887 C CA . LEU A 1 480 ? -20.385 0.283 55.910 1.00 97.25 480 LEU A CA 1
ATOM 3888 C C . LEU A 1 480 ? -19.373 1.428 56.049 1.00 97.25 480 LEU A C 1
ATOM 3890 O O . LEU A 1 480 ? -18.401 1.279 56.785 1.00 97.25 480 LEU A O 1
ATOM 3894 N N . ASP A 1 481 ? -19.616 2.574 55.405 1.00 97.44 481 ASP A N 1
ATOM 3895 C CA . ASP A 1 481 ? -18.737 3.746 55.514 1.00 97.44 481 ASP A CA 1
ATOM 3896 C C . ASP A 1 481 ? -18.557 4.188 56.977 1.00 97.44 481 ASP A C 1
ATOM 3898 O O . ASP A 1 481 ? -17.452 4.535 57.392 1.00 97.44 481 ASP A O 1
ATOM 3902 N N . ALA A 1 482 ? -19.640 4.182 57.764 1.00 97.44 482 ALA A N 1
ATOM 3903 C CA . ALA A 1 482 ? -19.596 4.549 59.177 1.00 97.44 482 ALA A CA 1
ATOM 3904 C C . ALA A 1 482 ? -18.747 3.563 59.998 1.00 97.44 482 ALA A C 1
ATOM 3906 O O . ALA A 1 482 ? -17.928 3.994 60.807 1.00 97.44 482 ALA A O 1
ATOM 3907 N N . ALA A 1 483 ? -18.887 2.256 59.752 1.00 97.38 483 ALA A N 1
ATOM 3908 C CA . ALA A 1 483 ? -18.095 1.234 60.437 1.00 97.38 483 ALA A CA 1
ATOM 3909 C C . ALA A 1 483 ? -16.605 1.290 60.071 1.00 97.38 483 ALA A C 1
ATOM 3911 O O . ALA A 1 483 ? -15.757 1.136 60.949 1.00 97.38 483 ALA A O 1
ATOM 3912 N N . ILE A 1 484 ? -16.276 1.555 58.801 1.00 96.38 484 ILE A N 1
ATOM 3913 C CA . ILE A 1 484 ? -14.885 1.742 58.365 1.00 96.38 484 ILE A CA 1
ATOM 3914 C C . ILE A 1 484 ? -14.264 2.940 59.095 1.00 96.38 484 ILE A C 1
ATOM 3916 O O . ILE A 1 484 ? -13.204 2.789 59.697 1.00 96.38 484 ILE A O 1
ATOM 3920 N N . LYS A 1 485 ? -14.956 4.087 59.135 1.00 96.44 485 LYS A N 1
ATOM 3921 C CA . LYS A 1 485 ? -14.477 5.291 59.838 1.00 96.44 485 LYS A CA 1
ATOM 3922 C C . LYS A 1 485 ? -14.285 5.074 61.340 1.00 96.44 485 LYS A C 1
ATOM 3924 O O . LYS A 1 485 ? -13.297 5.540 61.897 1.00 96.44 485 LYS A O 1
ATOM 3929 N N . MET A 1 486 ? -15.200 4.360 62.000 1.00 95.38 486 MET A N 1
ATOM 3930 C CA . MET A 1 486 ? -15.050 4.018 63.422 1.00 95.38 486 MET A CA 1
ATOM 3931 C C . MET A 1 486 ? -13.828 3.126 63.665 1.00 95.38 486 MET A C 1
ATOM 3933 O O . MET A 1 486 ? -13.084 3.339 64.617 1.00 95.38 486 MET A O 1
ATOM 3937 N N . ASN A 1 487 ? -13.588 2.151 62.785 1.00 95.25 487 ASN A N 1
ATOM 3938 C CA . ASN A 1 487 ? -12.423 1.278 62.880 1.00 95.25 487 ASN A CA 1
ATOM 3939 C C . ASN A 1 487 ? -11.103 2.036 62.637 1.00 95.25 487 ASN A C 1
ATOM 3941 O O . ASN A 1 487 ? -10.118 1.784 63.324 1.00 95.25 487 ASN A O 1
ATOM 3945 N N . GLU A 1 488 ? -11.080 2.977 61.689 1.00 94.12 488 GLU A N 1
ATOM 3946 C CA . GLU A 1 488 ? -9.932 3.865 61.459 1.00 94.12 488 GLU A CA 1
ATOM 3947 C C . GLU A 1 488 ? -9.646 4.745 62.682 1.00 94.12 488 GLU A C 1
ATOM 3949 O O . GLU A 1 488 ? -8.501 4.819 63.120 1.00 94.12 488 GLU A O 1
ATOM 3954 N N . TYR A 1 489 ? -10.680 5.343 63.282 1.00 95.00 489 TYR A N 1
ATOM 3955 C CA . TYR A 1 489 ? -10.545 6.147 64.498 1.00 95.00 489 TYR A CA 1
ATOM 3956 C C . TYR A 1 489 ? -9.977 5.333 65.672 1.00 95.00 489 TYR A C 1
ATOM 3958 O O . TYR A 1 489 ? -9.027 5.768 66.322 1.00 95.00 489 TYR A O 1
ATOM 3966 N N . ASN A 1 490 ? -10.493 4.120 65.893 1.00 93.75 490 ASN A N 1
ATOM 3967 C CA . ASN A 1 490 ? -10.019 3.241 66.964 1.00 93.75 490 ASN A CA 1
ATOM 3968 C C . ASN A 1 490 ? -8.546 2.842 66.775 1.00 93.75 490 ASN A C 1
ATOM 3970 O O . ASN A 1 490 ? -7.780 2.855 67.738 1.00 93.75 490 ASN A O 1
ATOM 3974 N N . ASN A 1 491 ? -8.125 2.558 65.539 1.00 91.75 491 ASN A N 1
ATOM 3975 C CA . ASN A 1 491 ? -6.733 2.218 65.232 1.00 91.75 491 ASN A CA 1
ATOM 3976 C C . ASN A 1 491 ? -5.770 3.398 65.419 1.00 91.75 491 ASN A C 1
ATOM 3978 O O . ASN A 1 491 ? -4.618 3.185 65.785 1.00 91.75 491 ASN A O 1
ATOM 3982 N N . VAL A 1 492 ? -6.217 4.632 65.169 1.00 92.19 492 VAL A N 1
ATOM 3983 C CA . VAL A 1 492 ? -5.407 5.834 65.424 1.00 92.19 492 VAL A CA 1
ATOM 3984 C C . VAL A 1 492 ? -5.294 6.114 66.922 1.00 92.19 492 VAL A C 1
ATOM 3986 O O . VAL A 1 492 ? -4.247 6.552 67.360 1.00 92.19 492 VAL A O 1
ATOM 3989 N N . SER A 1 493 ? -6.330 5.828 67.717 1.00 84.12 493 SER A N 1
ATOM 3990 C CA . SER A 1 493 ? -6.303 6.056 69.172 1.00 84.12 493 SER A CA 1
ATOM 3991 C C . SER A 1 493 ? -5.481 5.042 69.981 1.00 84.12 493 SER A C 1
ATOM 3993 O O . SER A 1 493 ? -5.230 5.269 71.161 1.00 84.12 493 SER A O 1
ATOM 3995 N N . MET A 1 494 ? -5.108 3.909 69.375 1.00 74.31 494 MET A N 1
ATOM 3996 C CA . MET A 1 494 ? -4.308 2.853 70.013 1.00 74.31 494 MET A CA 1
ATOM 3997 C C . MET A 1 494 ? -2.814 2.908 69.661 1.00 74.31 494 MET A C 1
ATOM 3999 O O . MET A 1 494 ? -2.035 2.176 70.270 1.00 74.31 494 MET A O 1
ATOM 4003 N N . ASN A 1 495 ? -2.432 3.750 68.698 1.00 62.53 495 ASN A N 1
ATOM 4004 C CA . ASN A 1 495 ? -1.041 4.073 68.371 1.00 62.53 495 ASN A CA 1
ATOM 4005 C C . ASN A 1 495 ? -0.685 5.434 68.966 1.00 62.53 495 ASN A C 1
ATOM 4007 O O . ASN A 1 495 ? 0.496 5.606 69.335 1.00 62.53 495 ASN A O 1
#

pLDDT: mean 81.4, std 16.48, range [26.48, 98.19]

Foldseek 3Di:
DDPPPPCVVVVVVLVPPQPDPDPDDDPAPLPPADSSLVVVLVVLCVQQVDDSVLSNVSSVLVRVLVVVVVVQVPDPPRDPVNVVVSVVVSVVVVDVSQDFVSVLRNCLVVVLVVLLVVLVVVLVVLCVPLVDDPVLSVVSVVVSVVLNVVVNCVSVVDDDPDCVVVVVVSVVVVVVVVVLSNQLSNLRVVLVVLQVVQVVQPNDDPQLSVQLSVQLSVCSNPPVDDSVVSSLVSCLVSDLDLRSLCVVCVVVLQVQLLVVLVVVLVVCCVVQVDDPVLSVVLSVLSSVLSSQLSSLVSNDDDDDVSVVSNVVSCVVSVLVSVLSCLLVVRDPLDPALLSLLSVCCVVLVDDPVLSVLSSVVSVVVVVVQVVVCVVPVPDGDPCLLVSLVSCPVSGDPVSLLSSLLVVQQVVLLVQLVVLLVLCVVVVVDDPVCNVVVSVLSSVLSSQLSSLCSNCVVPVPSSVVVNVVSVVVPPPSVVVSVVVVVVVVVVVVVVD

Radius of gyration: 47.69 Å; chains: 1; bounding box: 94×46×145 Å

Organism: NCBI:txid2508721

Sequence (495 aa):
MKIGSFLAPYLALLLGSQSLHAQNRPETPLRNYSTAVIARVAEVSALTGLPVERQKLLADYYNRRDSLMASLASTAGTSADRFRSLADSMTRELDDLLRGNERVRYYEAIHNDYFNWEAVETAAWLRKKYHISPHLQTVIYAFIKEKNEGLNKVFSAKATNDISPVTHSLLNHYDSLSAIYKTAAVGQLWLEQKLKELDAISPLGEKEKQLIEDQFLALCLKKGGGYDRNFKAALQFASGKKEYFNLLYRDSIRQLAEVRGEKELQDMSYKYGLPELLVRKIRPLVLEKCRKDQEYQSRMPYGRQRDSLEKDNSERSWAAIKQVLIRAGYFRLGDSRYTAAMRYQKALALTNEQMDSLAAFNYQLDISTYIYSLIDPWIKLDASVMVGMKLEKLLRPGQYDTLLKIESHPHALTATQKDWSNLKKYNMVTEQDSAAVFTTVFFYHLSQTVVQRRYLHNPTLARQIGQRLIDSKPAILRKLDAAIKMNEYNNVSMN

Secondary structure (DSSP, 8-state):
--GGGSSHHHHHHHHTT-SS--S---S-TTTTS-HHHHHHHHHHHHHH---HHHHHHHHHHHHHHHHHHHHHHHSTT--HHHHHHHHHHHHHHHHHHS-THHHHHHHHHHHHHHHHHHHHHHHHHHHHHH---HHHHHHHHHHHHHHHHHHHHHHHT-S-S--HHHHHHHHHHHHHHHHHHHHHHHHHHHHHHHHHHHHHHSPPPHHHHHHHHHHHHHHHHHH---HHHHHHHHHHHH---HHHHHHHTHHHHHHHHHHHHHHHHHHHHHHHT--HHHHHHHHHHHHHHHHHHHHHHHHS-SSHHHHHHHHHHHHHHHHHHHHHHHHTT-S---S-HHHHHHHTTTTTT--HHHHHHHHHHHHHHHHHHHHHHHH-SSS----HHHHHHHHHHHS-HHHHHHHHHHHHHHHHHHHHHHHHHHHHHTT---STTHHHHHHHHHHHHHHHHHHHHHTTT-HHHHHHHHHHHHHT--HHHHHHHHHHHHHHHHHHHT-